Protein AF-Q10ZA0-F1 (afdb_monomer)

Radius of gyration: 29.87 Å; Cα contacts (8 Å, |Δi|>4): 639; chains: 1; bounding box: 91×77×83 Å

Mean predicted aligned error: 17.6 Å

Sequence (405 aa):
MKLKFWVPICLLATILVSIRFPLLQYFFKDEKDDKSRYCKYSYQSAYNNIDQFKEVLLSEAKKDIAKKLFKNQFIDSMGRSNYSLKQEDMMLNVLKEYIVLEKKEYENNSNFGESCISFKVSQKPEDKMFKPIEFQKQYCASDMNASLEKIQQEKENIIIARLQEHEPKLRQRGRKEILSLVSKKLFFEEDLKDKKHCGVIKFSILPIELQIIVREDFNIGEFQIIRRVTGVDTKQKQAKFQVAILSDKYNWKYESDDQIELKGEVADISPLLSSEEMISNFRETSEVISVGTASCEGEEITENERAYSRAVNLDKWLKQILQEHDALKVKKRYTLTLGKYREECSLTTEQQTAIQRRIIIISTIYRDKDVNLSEALYNAMKNWANFSFDVEKYGEFRLEKSSNA

Organism: Trichodesmium erythraeum (strain IMS101) (NCBI:txid203124)

Structure (mmCIF, N/CA/C/O backbone):
data_AF-Q10ZA0-F1
#
_entry.id   AF-Q10ZA0-F1
#
loop_
_atom_site.group_PDB
_atom_site.id
_atom_site.type_symbol
_atom_site.label_atom_id
_atom_site.label_alt_id
_atom_site.label_comp_id
_atom_site.label_asym_id
_atom_site.label_entity_id
_atom_site.label_seq_id
_atom_site.pdbx_PDB_ins_code
_atom_site.Cartn_x
_atom_site.Cartn_y
_atom_site.Cartn_z
_atom_site.occupancy
_atom_site.B_iso_or_equiv
_atom_site.auth_seq_id
_atom_site.auth_comp_id
_atom_site.auth_asym_id
_atom_site.auth_atom_id
_atom_site.pdbx_PDB_model_num
ATOM 1 N N . MET A 1 1 ? -38.517 48.178 -55.872 1.00 31.38 1 MET A N 1
ATOM 2 C CA . MET A 1 1 ? -39.326 49.317 -55.386 1.00 31.38 1 MET A CA 1
ATOM 3 C C . MET A 1 1 ? -40.798 48.925 -55.458 1.00 31.38 1 MET A C 1
ATOM 5 O O . MET A 1 1 ? -41.227 48.547 -56.535 1.00 31.38 1 MET A O 1
ATOM 9 N N . LYS A 1 2 ? -41.515 49.050 -54.328 1.00 28.20 2 LYS A N 1
ATOM 10 C CA . LYS A 1 2 ? -42.983 48.961 -54.115 1.00 28.20 2 LYS A CA 1
ATOM 11 C C . LYS A 1 2 ? -43.611 47.554 -54.186 1.00 28.20 2 LYS A C 1
ATOM 13 O O . LYS A 1 2 ? -43.632 46.934 -55.234 1.00 28.20 2 LYS A O 1
ATOM 18 N N . LEU A 1 3 ? -43.942 46.954 -53.036 1.00 29.81 3 LEU A N 1
ATOM 19 C CA . LEU A 1 3 ? -45.170 47.132 -52.222 1.00 29.81 3 LEU A CA 1
ATOM 20 C C . LEU A 1 3 ? -46.454 46.697 -52.938 1.00 29.81 3 LEU A C 1
ATOM 22 O O . LEU A 1 3 ? -46.824 47.338 -53.918 1.00 29.81 3 LEU A O 1
ATOM 26 N N . LYS A 1 4 ? -47.169 45.734 -52.331 1.00 30.12 4 LYS A N 1
ATOM 27 C CA . LYS A 1 4 ? -48.624 45.715 -52.033 1.00 30.12 4 LYS A CA 1
ATOM 28 C C . LYS A 1 4 ? -49.077 44.284 -51.710 1.00 30.12 4 LYS A C 1
ATOM 30 O O . LYS A 1 4 ? -48.584 43.368 -52.343 1.00 30.12 4 LYS A O 1
ATOM 35 N N . PHE A 1 5 ? -50.028 43.979 -50.833 1.00 28.72 5 PHE A N 1
ATOM 36 C CA . PHE A 1 5 ? -50.762 44.619 -49.728 1.00 28.72 5 PHE A CA 1
ATOM 37 C C . PHE A 1 5 ? -51.753 43.507 -49.266 1.00 28.72 5 PHE A C 1
ATOM 39 O O . PHE A 1 5 ? -52.206 42.746 -50.112 1.00 28.72 5 PHE A O 1
ATOM 46 N N . TRP A 1 6 ? -52.117 43.473 -47.977 1.00 24.31 6 TRP A N 1
ATOM 47 C CA . TRP A 1 6 ? -53.417 43.001 -47.431 1.00 24.31 6 TRP A CA 1
ATOM 48 C C . TRP A 1 6 ? -53.884 41.516 -47.518 1.00 24.31 6 TRP A C 1
ATOM 50 O O . TRP A 1 6 ? -54.259 41.032 -48.576 1.00 24.31 6 TRP A O 1
ATOM 60 N N . VAL A 1 7 ? -53.900 40.810 -46.362 1.00 27.36 7 VAL A N 1
ATOM 61 C CA . VAL A 1 7 ? -55.040 40.574 -45.401 1.00 27.36 7 VAL A CA 1
ATOM 62 C C . VAL A 1 7 ? -56.466 40.465 -46.022 1.00 27.36 7 VAL A C 1
ATOM 64 O O . VAL A 1 7 ? -56.692 41.242 -46.944 1.00 27.36 7 VAL A O 1
ATOM 67 N N . PRO A 1 8 ? -57.488 39.691 -45.527 1.00 43.41 8 PRO A N 1
ATOM 68 C CA . PRO A 1 8 ? -57.646 38.843 -44.313 1.00 43.41 8 PRO A CA 1
ATOM 69 C C . PRO A 1 8 ? -58.371 37.461 -44.472 1.00 43.41 8 PRO A C 1
ATOM 71 O O . PRO A 1 8 ? -59.104 37.206 -45.417 1.00 43.41 8 PRO A O 1
ATOM 74 N N . ILE A 1 9 ? -58.205 36.609 -43.446 1.00 33.66 9 ILE A N 1
ATOM 75 C CA . ILE A 1 9 ? -59.231 35.950 -42.588 1.00 33.66 9 ILE A CA 1
ATOM 76 C C . ILE A 1 9 ? -60.575 35.521 -43.228 1.00 33.66 9 ILE A C 1
ATOM 78 O O . ILE A 1 9 ? -61.394 36.371 -43.556 1.00 33.66 9 ILE A O 1
ATOM 82 N N . CYS A 1 10 ? -60.854 34.207 -43.227 1.00 26.58 10 CYS A N 1
ATOM 83 C CA . CYS A 1 10 ? -62.006 33.546 -42.564 1.00 26.58 10 CYS A CA 1
ATOM 84 C C . CYS A 1 10 ? -62.340 32.212 -43.247 1.00 26.58 10 CYS A C 1
ATOM 86 O O . CYS A 1 10 ? -62.773 32.213 -44.391 1.00 26.58 10 CYS A O 1
ATOM 88 N N . LEU A 1 11 ? -62.213 31.094 -42.525 1.00 29.02 11 LEU A N 1
ATOM 89 C CA . LEU A 1 11 ? -63.345 30.236 -42.130 1.00 29.02 11 LEU A CA 1
ATOM 90 C C . LEU A 1 11 ? -62.833 28.910 -41.553 1.00 29.02 11 LEU A C 1
ATOM 92 O O . LEU A 1 11 ? -62.290 28.053 -42.244 1.00 29.02 11 LEU A O 1
ATOM 96 N N . LEU A 1 12 ? -63.045 28.771 -40.246 1.00 33.97 12 LEU A N 1
ATOM 97 C CA . LEU A 1 12 ? -63.119 27.505 -39.532 1.00 33.97 12 LEU A CA 1
ATOM 98 C C . LEU A 1 12 ? -64.274 26.668 -40.090 1.00 33.97 12 LEU A C 1
ATOM 100 O O . LEU A 1 12 ? -65.410 27.133 -40.048 1.00 33.97 12 LEU A O 1
ATOM 104 N N 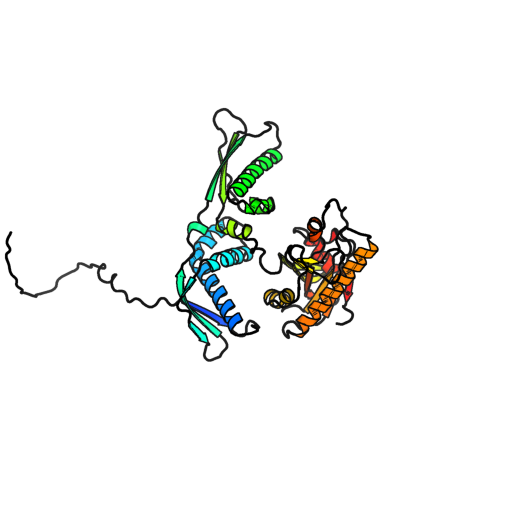. ALA A 1 13 ? -64.006 25.420 -40.479 1.00 30.45 13 ALA A N 1
ATOM 105 C CA . ALA A 1 13 ? -64.913 24.304 -40.220 1.00 30.45 13 ALA A CA 1
ATOM 106 C C . ALA A 1 13 ? -64.230 22.943 -40.452 1.00 30.45 13 ALA A C 1
ATOM 108 O O . ALA A 1 13 ? -63.713 22.653 -41.526 1.00 30.45 13 ALA A O 1
ATOM 109 N N . THR A 1 14 ? -64.338 22.105 -39.418 1.00 31.80 14 THR A N 1
ATOM 110 C CA . THR A 1 14 ? -64.514 20.642 -39.466 1.00 31.80 14 THR A CA 1
ATOM 111 C C . THR A 1 14 ? -63.357 19.749 -39.934 1.00 31.80 14 THR A C 1
ATOM 113 O O . THR A 1 14 ? -63.234 19.381 -41.093 1.00 31.80 14 THR A O 1
ATOM 116 N N . ILE A 1 15 ? -62.561 19.341 -38.938 1.00 35.56 15 ILE A N 1
ATOM 117 C CA . ILE A 1 15 ? -62.187 17.956 -38.585 1.00 35.56 15 ILE A CA 1
ATOM 118 C C . ILE A 1 15 ? -62.413 16.904 -39.686 1.00 35.56 15 ILE A C 1
ATOM 120 O O . ILE A 1 15 ? -63.551 16.517 -39.926 1.00 35.56 15 ILE A O 1
ATOM 124 N N . LEU A 1 16 ? -61.316 16.334 -40.198 1.00 26.22 16 LEU A N 1
ATOM 125 C CA . LEU A 1 16 ? -61.102 14.886 -40.329 1.00 26.22 16 LEU A CA 1
ATOM 126 C C . LEU A 1 16 ? -59.604 14.608 -40.586 1.00 26.22 16 LEU A C 1
ATOM 128 O O . LEU A 1 16 ? -59.039 14.997 -41.599 1.00 26.22 16 LEU A O 1
ATOM 132 N N . VAL A 1 17 ? -59.015 13.864 -39.646 1.00 28.23 17 VAL A N 1
ATOM 133 C CA . VAL A 1 17 ? -58.072 12.762 -39.906 1.00 28.23 17 VAL A CA 1
ATOM 134 C C . VAL A 1 17 ? -56.612 13.125 -40.233 1.00 28.23 17 VAL A C 1
ATOM 136 O O . VAL A 1 17 ? -56.197 13.386 -41.353 1.00 28.23 17 VAL A O 1
ATOM 139 N N . SER A 1 18 ? -55.821 12.996 -39.162 1.00 35.81 18 SER A N 1
ATOM 140 C CA . SER A 1 18 ? -54.485 12.391 -39.126 1.00 35.81 18 SER A CA 1
ATOM 141 C C . SER A 1 18 ? -53.395 12.972 -40.022 1.00 35.81 18 SER A C 1
ATOM 143 O O . SER A 1 18 ? -53.031 12.379 -41.031 1.00 35.81 18 SER A O 1
ATOM 145 N N . ILE A 1 19 ? -52.696 13.985 -39.513 1.00 32.94 19 ILE A N 1
ATOM 146 C CA . ILE A 1 19 ? -51.235 13.997 -39.630 1.00 32.94 19 ILE A CA 1
ATOM 147 C C . ILE A 1 19 ? -50.664 14.318 -38.248 1.00 32.94 19 ILE A C 1
ATOM 149 O O . ILE A 1 19 ? -50.640 15.461 -37.798 1.00 32.94 19 ILE A O 1
ATOM 153 N N . ARG A 1 20 ? -50.241 13.260 -37.545 1.00 36.09 20 ARG A N 1
ATOM 154 C CA . ARG A 1 20 ? -49.348 13.349 -36.387 1.00 36.09 20 ARG A CA 1
ATOM 155 C C . ARG A 1 20 ? -48.060 14.028 -36.855 1.00 36.09 20 ARG A C 1
ATOM 157 O O . ARG A 1 20 ? -47.239 13.381 -37.494 1.00 36.09 20 ARG A O 1
ATOM 164 N N . PHE A 1 21 ? -47.862 15.292 -36.500 1.00 33.62 21 PHE A N 1
ATOM 165 C CA . PHE A 1 21 ? -46.526 15.879 -36.436 1.00 33.62 21 PHE A CA 1
ATOM 166 C C . PHE A 1 21 ? -46.069 15.864 -34.970 1.00 33.62 21 PHE A C 1
ATOM 168 O O . PHE A 1 21 ? -46.461 16.740 -34.202 1.00 33.62 21 PHE A O 1
ATOM 175 N N . PRO A 1 22 ? -45.240 14.892 -34.547 1.00 33.66 22 PRO A N 1
ATOM 176 C CA . PRO A 1 22 ? -44.696 14.835 -33.189 1.00 33.66 22 PRO A CA 1
ATOM 177 C C . PRO A 1 22 ? -43.518 15.808 -32.977 1.00 33.66 22 PRO A C 1
ATOM 179 O O . PRO A 1 22 ? -42.769 15.675 -32.016 1.00 33.66 22 PRO A O 1
ATOM 182 N N . LEU A 1 23 ? -43.326 16.789 -33.865 1.00 34.59 23 LEU A N 1
ATOM 183 C CA . LEU A 1 23 ? -42.118 17.623 -33.908 1.00 34.59 23 LEU A CA 1
ATOM 184 C C . LEU A 1 23 ? -42.250 18.993 -33.229 1.00 34.59 23 LEU A C 1
ATOM 186 O O . LEU A 1 23 ? -41.245 19.674 -33.065 1.00 34.59 23 LEU A O 1
ATOM 190 N N . LEU A 1 24 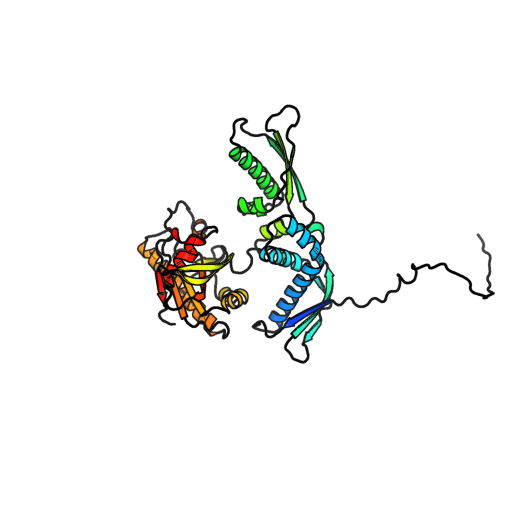? -43.443 19.386 -32.773 1.00 31.56 24 LEU A N 1
ATOM 191 C CA . LEU A 1 24 ? -43.652 20.673 -32.085 1.00 31.56 24 LEU A CA 1
ATOM 192 C C . LEU A 1 24 ? -43.933 20.557 -30.578 1.00 31.56 24 LEU A C 1
ATOM 194 O O . LEU A 1 24 ? -43.890 21.563 -29.881 1.00 31.56 24 LEU A O 1
ATOM 198 N N . GLN A 1 25 ? -44.104 19.343 -30.042 1.00 30.31 25 GLN A N 1
ATOM 199 C CA . GLN A 1 25 ? -44.080 19.091 -28.588 1.00 30.31 25 GLN A CA 1
ATOM 200 C C . GLN A 1 25 ? -42.673 18.773 -28.049 1.00 30.31 25 GLN A C 1
ATOM 202 O O . GLN A 1 25 ? -42.500 18.597 -26.847 1.00 30.31 25 GLN A O 1
ATOM 207 N N . TYR A 1 26 ? -41.657 18.730 -28.917 1.00 34.66 26 TYR A N 1
ATOM 208 C CA . TYR A 1 26 ? -40.267 18.493 -28.514 1.00 34.66 26 TYR A CA 1
ATOM 209 C C . TYR A 1 26 ? -39.489 19.768 -28.155 1.00 34.66 26 TYR A C 1
ATOM 211 O O . TYR A 1 26 ? -38.402 19.661 -27.599 1.00 34.66 26 TYR A O 1
ATOM 219 N N . PHE A 1 27 ? -40.032 20.959 -28.434 1.00 34.44 27 PHE A N 1
ATOM 220 C CA . PHE A 1 27 ? -39.334 22.231 -28.192 1.00 34.44 27 PHE A CA 1
ATOM 221 C C . PHE A 1 27 ? -39.707 22.940 -26.885 1.00 34.44 27 PHE A C 1
ATOM 223 O O . PHE A 1 27 ? -39.024 23.880 -26.500 1.00 34.44 27 PHE A O 1
ATOM 230 N N . PHE A 1 28 ? -40.726 22.463 -26.168 1.00 36.78 28 PHE A N 1
ATOM 231 C CA . PHE A 1 28 ? -41.100 22.981 -24.848 1.00 36.78 28 PHE A CA 1
ATOM 232 C C . PHE A 1 28 ? -41.431 21.829 -23.901 1.00 36.78 28 PHE A C 1
ATOM 234 O O . PHE A 1 28 ? -42.523 21.740 -23.345 1.00 36.78 28 PHE A O 1
ATOM 241 N N . LYS A 1 29 ? -40.484 20.900 -23.745 1.00 32.94 29 LYS A N 1
ATOM 242 C CA . LYS A 1 29 ? -40.468 20.059 -22.552 1.00 32.94 29 LYS A CA 1
ATOM 243 C C . LYS A 1 29 ? -39.817 20.908 -21.472 1.00 32.94 29 LYS A C 1
ATOM 245 O O . LYS A 1 29 ? -38.632 21.209 -21.593 1.00 32.94 29 LYS A O 1
ATOM 250 N N . ASP A 1 30 ? -40.630 21.340 -20.511 1.00 32.62 30 ASP A N 1
ATOM 251 C CA . ASP A 1 30 ? -40.221 22.115 -19.344 1.00 32.62 30 ASP A CA 1
ATOM 252 C C . ASP A 1 30 ? -38.832 21.696 -18.869 1.00 32.62 30 ASP A C 1
ATOM 254 O O . ASP A 1 30 ? -38.563 20.509 -18.652 1.00 32.62 30 ASP A O 1
ATOM 258 N N . GLU A 1 31 ? -37.966 22.694 -18.725 1.00 38.97 31 GLU A N 1
ATOM 259 C CA . GLU A 1 31 ? -36.647 22.626 -18.113 1.00 38.97 31 GLU A CA 1
ATOM 260 C C . GLU A 1 31 ? -36.825 22.240 -16.632 1.00 38.97 31 GLU A C 1
ATOM 262 O O . GLU A 1 31 ? -36.707 23.054 -15.721 1.00 38.97 31 GLU A O 1
ATOM 267 N N . LYS A 1 32 ? -37.202 20.981 -16.375 1.00 41.78 32 LYS A N 1
ATOM 268 C CA . LYS A 1 32 ? -37.139 20.385 -15.045 1.00 41.78 32 LYS A CA 1
ATOM 269 C C . LYS A 1 32 ? -35.670 20.390 -14.665 1.00 41.78 32 LYS A C 1
ATOM 271 O O . LYS A 1 32 ? -34.884 19.630 -15.220 1.00 41.78 32 LYS A O 1
ATOM 276 N N . ASP A 1 33 ? -35.342 21.305 -13.765 1.00 48.62 33 ASP A N 1
ATOM 277 C CA . ASP A 1 33 ? -34.063 21.467 -13.089 1.00 48.62 33 ASP A CA 1
ATOM 278 C C . ASP A 1 33 ? -33.517 20.075 -12.725 1.00 48.62 33 ASP A C 1
ATOM 280 O O . ASP A 1 33 ? -34.015 19.423 -11.806 1.00 48.62 33 ASP A O 1
ATOM 284 N N . ASP A 1 34 ? -32.569 19.572 -13.524 1.00 60.81 34 ASP A N 1
ATOM 285 C CA . ASP A 1 34 ? -32.037 18.203 -13.460 1.00 60.81 34 ASP A CA 1
ATOM 286 C C . ASP A 1 34 ? -31.057 18.100 -12.273 1.00 60.81 34 ASP A C 1
ATOM 288 O O . ASP A 1 34 ? -29.852 17.865 -12.412 1.00 60.81 34 ASP A O 1
ATOM 292 N N . LYS A 1 35 ? -31.570 18.417 -11.078 1.00 72.81 35 LYS A N 1
ATOM 293 C CA . LYS A 1 35 ? -30.858 18.355 -9.807 1.00 72.81 35 LYS A CA 1
ATOM 294 C C . LYS A 1 35 ? -30.646 16.885 -9.466 1.00 72.81 35 LYS A C 1
ATOM 296 O O . LYS A 1 35 ? -31.572 16.157 -9.119 1.00 72.81 35 LYS A O 1
ATOM 301 N N . SER A 1 36 ? -29.397 16.453 -9.574 1.00 85.44 36 SER A N 1
ATOM 302 C CA . SER A 1 36 ? -28.946 15.155 -9.090 1.00 85.44 36 SER A CA 1
ATOM 303 C C . SER A 1 36 ? -28.768 15.212 -7.577 1.00 85.44 36 SER A C 1
ATOM 305 O O . SER A 1 36 ? -28.378 16.244 -7.036 1.00 85.44 36 SER A O 1
ATOM 307 N N . ARG A 1 37 ? -29.048 14.100 -6.898 1.00 88.50 37 ARG A N 1
ATOM 308 C CA . ARG A 1 37 ? -28.950 13.983 -5.442 1.00 88.50 37 ARG A CA 1
ATOM 309 C C . ARG A 1 37 ? -28.074 12.792 -5.079 1.00 88.50 37 ARG A C 1
ATOM 311 O O . ARG A 1 37 ? -28.257 11.707 -5.628 1.00 88.50 37 ARG A O 1
ATOM 318 N N . TYR A 1 38 ? -27.157 12.997 -4.142 1.00 88.19 38 TYR A N 1
ATOM 319 C CA . TYR A 1 38 ? -26.366 11.940 -3.517 1.00 88.19 38 TYR A CA 1
ATOM 320 C C . TYR A 1 38 ? -26.525 12.026 -2.005 1.00 88.19 38 TYR A C 1
ATOM 322 O O . TYR A 1 38 ? -26.442 13.120 -1.452 1.00 88.19 38 TYR A O 1
ATOM 330 N N . CYS A 1 39 ? -26.754 10.896 -1.345 1.00 86.75 39 CYS A N 1
ATOM 331 C CA . CYS A 1 39 ? -26.974 10.840 0.093 1.00 86.75 39 CYS A CA 1
ATOM 332 C C . CYS A 1 39 ? -26.032 9.834 0.748 1.00 86.75 39 CYS A C 1
ATOM 334 O O . CYS A 1 39 ? -25.714 8.795 0.167 1.00 86.75 39 CYS A O 1
ATOM 336 N N . LYS A 1 40 ? -25.589 10.152 1.963 1.00 78.75 40 LYS A N 1
ATOM 337 C CA . LYS A 1 40 ? -24.775 9.273 2.799 1.00 78.75 40 LYS A CA 1
ATOM 338 C C . LYS A 1 40 ? -25.228 9.383 4.245 1.00 78.75 40 LYS A C 1
ATOM 340 O O . LYS A 1 40 ? -25.542 10.469 4.734 1.00 78.75 40 LYS A O 1
ATOM 345 N N . TYR A 1 41 ? -25.230 8.251 4.937 1.00 74.06 41 TYR A N 1
ATOM 346 C CA . TYR A 1 41 ? -25.519 8.230 6.359 1.00 74.06 41 TYR A CA 1
ATOM 347 C C . TYR A 1 41 ? -24.411 8.942 7.146 1.00 74.06 41 TYR A C 1
ATOM 349 O O . TYR A 1 41 ? -23.239 8.580 7.047 1.00 74.06 41 TYR A O 1
ATOM 357 N N . SER A 1 42 ? -24.789 9.946 7.934 1.00 62.66 42 SER A N 1
ATOM 358 C CA . SER A 1 42 ? -23.884 10.758 8.760 1.00 62.66 42 SER A CA 1
ATOM 359 C C . SER A 1 42 ? -23.265 9.951 9.908 1.00 62.66 42 SER A C 1
ATOM 361 O O . SER A 1 42 ? -22.168 10.260 10.358 1.00 62.66 42 SER A O 1
ATOM 363 N N . TYR A 1 43 ? -23.929 8.875 10.349 1.00 57.47 43 TYR A N 1
ATOM 364 C CA . TYR A 1 43 ? -23.469 8.010 11.441 1.00 57.47 43 TYR A CA 1
ATOM 365 C C . TYR A 1 43 ? -22.414 6.972 11.023 1.00 57.47 43 TYR A C 1
ATOM 367 O O . TYR A 1 43 ? -21.875 6.269 11.878 1.00 57.47 43 TYR A O 1
ATOM 375 N N . GLN A 1 44 ? -22.125 6.824 9.723 1.00 46.84 44 GLN A N 1
ATOM 376 C CA . GLN A 1 44 ? -21.196 5.793 9.241 1.00 46.84 44 GLN A CA 1
ATOM 377 C C . GLN A 1 44 ? -19.717 6.209 9.284 1.00 46.84 44 GLN A C 1
ATOM 379 O O . GLN A 1 44 ? -18.856 5.358 9.052 1.00 46.84 44 GLN A O 1
ATOM 384 N N . SER A 1 45 ? -19.394 7.445 9.671 1.00 43.81 45 SER A N 1
ATOM 385 C CA . SER A 1 45 ? -18.023 7.960 9.587 1.00 43.81 45 SER A CA 1
ATOM 386 C C . SER A 1 45 ? -17.781 9.094 10.587 1.00 43.81 45 SER A C 1
ATOM 388 O O . SER A 1 45 ? -18.581 10.016 10.723 1.00 43.81 45 SER A O 1
ATOM 390 N N . ALA A 1 46 ? -16.687 8.976 11.338 1.00 48.66 46 ALA A N 1
ATOM 391 C CA . ALA A 1 46 ? -16.271 9.913 12.373 1.00 48.66 46 ALA A CA 1
ATOM 392 C C . ALA A 1 46 ? -15.581 11.126 11.732 1.00 48.66 46 ALA A C 1
ATOM 394 O O . ALA A 1 46 ? -14.360 11.210 11.716 1.00 48.66 46 ALA A O 1
ATOM 395 N N . TYR A 1 47 ? -16.367 12.040 11.167 1.00 57.81 47 TYR A N 1
ATOM 396 C CA . TYR A 1 47 ? -15.849 13.300 10.637 1.00 57.81 47 TYR A CA 1
ATOM 397 C C . TYR A 1 47 ? -15.559 14.262 11.789 1.00 57.81 47 TYR A C 1
ATOM 399 O O . TYR A 1 47 ? -16.437 14.506 12.619 1.00 57.81 47 TYR A O 1
ATOM 407 N N . ASN A 1 48 ? -14.362 14.855 11.827 1.00 50.50 48 ASN A N 1
ATOM 408 C CA . ASN A 1 48 ? -13.984 15.768 12.915 1.00 50.50 48 ASN A CA 1
ATOM 409 C C . ASN A 1 48 ? -14.791 17.074 12.874 1.00 50.50 48 ASN A C 1
ATOM 411 O O . ASN A 1 48 ? -14.886 17.783 13.875 1.00 50.50 48 ASN A O 1
ATOM 415 N N . ASN A 1 49 ? -15.370 17.411 11.716 1.00 62.69 49 ASN A N 1
ATOM 416 C CA . ASN A 1 49 ? -16.285 18.534 11.551 1.00 62.69 49 ASN A CA 1
ATOM 417 C C . ASN A 1 49 ? -17.178 18.383 10.305 1.00 62.69 49 ASN A C 1
ATOM 419 O O . ASN A 1 49 ? -16.984 17.517 9.449 1.00 62.69 49 ASN A O 1
ATOM 423 N N . ILE A 1 50 ? -18.166 19.273 10.202 1.00 69.56 50 ILE A N 1
ATOM 424 C CA . ILE A 1 50 ? -19.147 19.289 9.114 1.00 69.56 50 ILE A CA 1
ATOM 425 C C . ILE A 1 50 ? -18.531 19.580 7.738 1.00 69.56 50 ILE A C 1
ATOM 427 O O . ILE A 1 50 ? -19.064 19.122 6.729 1.00 69.56 50 ILE A O 1
ATOM 431 N N . ASP A 1 51 ? -17.421 20.313 7.674 1.00 68.25 51 ASP A N 1
ATOM 432 C CA . ASP A 1 51 ? -16.792 20.676 6.404 1.00 68.25 51 ASP A CA 1
ATOM 433 C C . ASP A 1 51 ? -16.036 19.487 5.803 1.00 68.25 51 ASP A C 1
ATOM 435 O O . ASP A 1 51 ? -16.176 19.217 4.611 1.00 68.25 51 ASP A O 1
ATOM 439 N N . GLN A 1 52 ? -15.367 18.682 6.633 1.00 62.7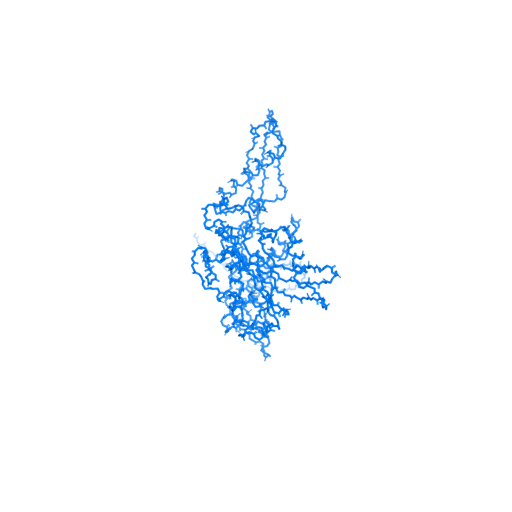8 52 GLN A N 1
ATOM 440 C CA . GLN A 1 52 ? -14.803 17.395 6.214 1.00 62.78 52 GLN A CA 1
ATOM 441 C C . GLN A 1 52 ? -15.880 16.451 5.674 1.00 62.78 52 GLN A C 1
ATOM 443 O O . GLN A 1 52 ? -15.705 15.833 4.623 1.00 62.78 52 GLN A O 1
ATOM 448 N N . PHE A 1 53 ? -17.034 16.379 6.340 1.00 71.75 53 PHE A N 1
ATOM 449 C CA . PHE A 1 53 ? -18.132 15.552 5.851 1.00 71.75 53 PHE A CA 1
ATOM 450 C C . PHE A 1 53 ? -18.682 16.036 4.504 1.00 71.75 53 PHE A C 1
ATOM 452 O O . PHE A 1 53 ? -18.971 15.220 3.626 1.00 71.75 53 PHE A O 1
ATOM 459 N N . LYS A 1 54 ? -18.799 17.356 4.306 1.00 76.31 54 LYS A N 1
ATOM 460 C CA . LYS A 1 54 ? -19.204 17.939 3.018 1.00 76.31 54 LYS A CA 1
ATOM 461 C C . LYS A 1 54 ? -18.214 17.599 1.906 1.00 76.31 54 LYS A C 1
ATOM 463 O O . LYS A 1 54 ? -18.659 17.254 0.815 1.00 76.31 54 LYS A O 1
ATOM 468 N N . GLU A 1 55 ? -16.909 17.642 2.172 1.00 73.06 55 GLU A N 1
ATOM 469 C CA . GLU A 1 55 ? -15.878 17.231 1.206 1.00 73.06 55 GLU A CA 1
ATOM 470 C C . GLU A 1 55 ? -16.008 15.751 0.823 1.00 73.06 55 GLU A C 1
ATOM 472 O O . GLU A 1 55 ? -15.950 15.397 -0.357 1.00 73.06 55 GLU A O 1
ATOM 477 N N . VAL A 1 56 ? -16.287 14.877 1.793 1.00 74.44 56 VAL A N 1
ATOM 478 C CA . VAL A 1 56 ? -16.527 13.456 1.509 1.00 74.44 56 VAL A CA 1
ATOM 479 C C . VAL A 1 56 ? -17.816 13.251 0.717 1.00 74.44 56 VAL A C 1
ATOM 481 O O . VAL A 1 56 ? -17.802 12.531 -0.281 1.00 74.44 56 VAL A O 1
ATOM 484 N N . LEU A 1 57 ? -18.914 13.914 1.092 1.00 80.25 57 LEU A N 1
ATOM 485 C CA . LEU A 1 57 ? -20.164 13.900 0.325 1.00 80.25 57 LEU A CA 1
ATOM 486 C C . LEU A 1 57 ? -19.948 14.369 -1.118 1.00 80.25 57 LEU A C 1
ATOM 488 O O . LEU A 1 57 ? -20.466 13.748 -2.042 1.00 80.25 57 LEU A O 1
ATOM 492 N N . LEU A 1 58 ? -19.159 15.426 -1.323 1.00 80.75 58 LEU A N 1
ATOM 493 C CA . LEU A 1 58 ? -18.802 15.939 -2.644 1.00 80.75 58 LEU A CA 1
ATOM 494 C C . LEU A 1 58 ? -17.977 14.937 -3.453 1.00 80.75 58 LEU A C 1
ATOM 496 O O . LEU A 1 58 ? -18.299 14.673 -4.612 1.00 80.75 58 LEU A O 1
ATOM 500 N N . SER A 1 59 ? -16.912 14.391 -2.864 1.00 79.12 59 SER A N 1
ATOM 501 C CA . SER A 1 59 ? -16.030 13.422 -3.522 1.00 79.12 59 SER A CA 1
ATOM 502 C C . SER A 1 59 ? -16.801 12.166 -3.932 1.00 79.12 59 SER A C 1
ATOM 504 O O . SER A 1 59 ? -16.702 11.717 -5.075 1.00 79.12 59 SER A O 1
ATOM 506 N N . GLU A 1 60 ? -17.617 11.626 -3.029 1.00 81.50 60 GLU A N 1
ATOM 507 C CA . GLU A 1 60 ? -18.420 10.429 -3.276 1.00 81.50 60 GLU A CA 1
ATOM 508 C C . GLU A 1 60 ? -19.545 10.685 -4.287 1.00 81.50 60 GLU A C 1
ATOM 510 O O . GLU A 1 60 ? -19.752 9.870 -5.184 1.00 81.50 60 GLU A O 1
ATOM 515 N N . ALA A 1 61 ? -20.204 11.848 -4.238 1.00 87.50 61 ALA A N 1
ATOM 516 C CA . ALA A 1 61 ? -21.178 12.240 -5.255 1.00 87.50 61 ALA A CA 1
ATOM 517 C C . ALA A 1 61 ? -20.546 12.286 -6.653 1.00 87.50 61 ALA A C 1
ATOM 519 O O . ALA A 1 61 ? -21.110 11.766 -7.616 1.00 87.50 61 ALA A O 1
ATOM 520 N N . LYS A 1 62 ? -19.341 12.858 -6.777 1.00 85.00 62 LYS A N 1
ATOM 521 C CA . LYS A 1 62 ? -18.594 12.863 -8.042 1.00 85.00 62 LYS A CA 1
ATOM 522 C C . LYS A 1 62 ? -18.255 11.443 -8.508 1.00 85.00 62 LYS A C 1
ATOM 524 O O . LYS A 1 62 ? -18.435 11.146 -9.687 1.00 85.00 62 LYS A O 1
ATOM 529 N N . LYS A 1 63 ? -17.816 10.550 -7.612 1.00 84.12 63 LYS A N 1
ATOM 530 C CA . LYS A 1 63 ? -17.572 9.135 -7.951 1.00 84.12 63 LYS A CA 1
ATOM 531 C C . LYS A 1 63 ? -18.841 8.428 -8.428 1.00 84.12 63 LYS A C 1
ATOM 533 O O . LYS A 1 63 ? -18.797 7.736 -9.442 1.00 84.12 63 LYS A O 1
ATOM 538 N N . ASP A 1 64 ? -19.967 8.616 -7.745 1.00 87.88 64 ASP A N 1
ATOM 539 C CA . ASP A 1 64 ? -21.254 8.020 -8.120 1.00 87.88 64 ASP A CA 1
ATOM 540 C C . ASP A 1 64 ? -21.704 8.476 -9.519 1.00 87.88 64 ASP A C 1
ATOM 542 O O . ASP A 1 64 ? -22.097 7.660 -10.357 1.00 87.88 64 ASP A O 1
ATOM 546 N N . ILE A 1 65 ? -21.550 9.765 -9.830 1.00 88.44 65 ILE A N 1
ATOM 547 C CA . ILE A 1 65 ? -21.817 10.298 -11.172 1.00 88.44 65 ILE A CA 1
ATOM 548 C C . ILE A 1 65 ? -20.867 9.685 -12.202 1.00 88.44 65 ILE A C 1
ATOM 550 O O . ILE A 1 65 ? -21.333 9.246 -13.251 1.00 88.44 65 ILE A O 1
ATOM 554 N N . ALA A 1 66 ? -19.559 9.620 -11.923 1.00 86.62 66 ALA A N 1
ATOM 555 C CA . ALA A 1 66 ? -18.592 8.986 -12.822 1.00 86.62 66 ALA A CA 1
ATOM 556 C C . ALA A 1 66 ? -18.992 7.534 -13.114 1.00 86.62 66 ALA A C 1
ATOM 558 O O . ALA A 1 66 ? -19.046 7.118 -14.270 1.00 86.62 66 ALA A O 1
ATOM 559 N N . LYS A 1 67 ? -19.357 6.784 -12.073 1.00 86.06 67 LYS A N 1
ATOM 560 C CA . LYS A 1 67 ? -19.804 5.396 -12.183 1.00 86.06 67 LYS A CA 1
ATOM 561 C C . LYS A 1 67 ? -21.048 5.259 -13.057 1.00 86.06 67 LYS A C 1
ATOM 563 O O . LYS A 1 67 ? -21.116 4.357 -13.887 1.00 86.06 67 LYS A O 1
ATOM 568 N N . LYS A 1 68 ? -22.018 6.164 -12.906 1.00 86.38 68 LYS A N 1
ATOM 569 C CA . LYS A 1 68 ? -23.241 6.189 -13.722 1.00 86.38 68 LYS A CA 1
ATOM 570 C C . LYS A 1 68 ? -22.961 6.560 -15.178 1.00 86.38 68 LYS A C 1
ATOM 572 O O . LYS A 1 68 ? -23.490 5.905 -16.070 1.00 86.38 68 LYS A O 1
ATOM 577 N N . LEU A 1 69 ? -22.130 7.575 -15.418 1.00 83.00 69 LEU A N 1
ATOM 578 C CA . LEU A 1 69 ? -21.799 8.057 -16.763 1.00 83.00 69 LEU A CA 1
ATOM 579 C C . LEU A 1 69 ? -21.008 7.027 -17.573 1.00 83.00 69 LEU A C 1
ATOM 581 O O . LEU A 1 69 ? -21.296 6.837 -18.750 1.00 83.00 69 LEU A O 1
ATOM 585 N N . PHE A 1 70 ? -20.049 6.349 -16.939 1.00 80.94 70 PHE A N 1
ATOM 586 C CA . PHE A 1 70 ? -19.123 5.440 -17.619 1.00 80.94 70 PHE A CA 1
ATOM 587 C C . PHE A 1 70 ? -19.439 3.962 -17.398 1.00 80.94 70 PHE A C 1
ATOM 589 O O . PHE A 1 70 ? -18.592 3.108 -17.646 1.00 80.94 70 PHE A O 1
ATOM 596 N N . LYS A 1 71 ? -20.652 3.631 -16.934 1.00 81.06 71 LYS A N 1
ATOM 597 C CA . LYS A 1 71 ? -21.053 2.254 -16.605 1.00 81.06 71 LYS A CA 1
ATOM 598 C C . LYS A 1 71 ? -20.733 1.265 -17.730 1.00 81.06 71 LYS A C 1
ATOM 600 O O . LYS A 1 71 ? -20.201 0.192 -17.464 1.00 81.06 71 LYS A O 1
ATOM 605 N N . ASN A 1 72 ? -21.035 1.627 -18.975 1.00 77.94 72 ASN A N 1
ATOM 606 C CA . ASN A 1 72 ? -20.812 0.753 -20.127 1.00 77.94 72 ASN A CA 1
ATOM 607 C C . ASN A 1 72 ? -19.325 0.648 -20.475 1.00 77.94 72 ASN A C 1
ATOM 609 O O . ASN A 1 72 ? -18.836 -0.439 -20.734 1.00 77.94 72 ASN A O 1
ATOM 613 N N . GLN A 1 73 ? -18.584 1.749 -20.392 1.00 78.44 73 GLN A N 1
ATOM 614 C CA . GLN A 1 73 ? -17.150 1.795 -20.656 1.00 78.44 73 GLN A CA 1
ATOM 615 C C . GLN A 1 73 ? -16.359 1.010 -19.600 1.00 78.44 73 GLN A C 1
ATOM 617 O O . GLN A 1 73 ? -15.372 0.354 -19.930 1.00 78.44 73 GLN A O 1
ATOM 622 N N . PHE A 1 74 ? -16.817 1.015 -18.344 1.00 73.00 74 PHE A N 1
ATOM 623 C CA . PHE A 1 74 ? -16.325 0.101 -17.319 1.00 73.00 74 PHE A CA 1
ATOM 624 C C . PHE A 1 74 ? -16.585 -1.348 -17.720 1.00 73.00 74 PHE A C 1
ATOM 626 O O . PHE A 1 74 ? -15.651 -2.135 -17.696 1.00 73.00 74 PHE A O 1
ATOM 633 N N . ILE A 1 75 ? -17.803 -1.700 -18.147 1.00 69.19 75 ILE A N 1
ATOM 634 C CA . ILE A 1 75 ? -18.143 -3.063 -18.600 1.00 69.19 75 ILE A CA 1
ATOM 635 C C . ILE A 1 75 ? -17.294 -3.499 -19.806 1.00 69.19 75 ILE A C 1
ATOM 637 O O . ILE A 1 75 ? -16.758 -4.608 -19.816 1.00 69.19 75 ILE A O 1
ATOM 641 N N . ASP A 1 76 ? -17.091 -2.618 -20.779 1.00 68.81 76 ASP A N 1
ATOM 642 C CA . ASP A 1 76 ? -16.295 -2.896 -21.975 1.00 68.81 76 ASP A CA 1
ATOM 643 C C . ASP A 1 76 ? -14.797 -3.036 -21.656 1.00 68.81 76 ASP A C 1
ATOM 645 O O . ASP A 1 76 ? -14.105 -3.861 -22.260 1.00 68.81 76 ASP A O 1
ATOM 649 N N . SER A 1 77 ? -14.294 -2.269 -20.682 1.00 63.06 77 SER A N 1
ATOM 650 C CA . SER A 1 77 ? -12.937 -2.423 -20.145 1.00 63.06 77 SER A CA 1
ATOM 651 C C . SER A 1 77 ? -12.798 -3.718 -19.324 1.00 63.06 77 SER A C 1
ATOM 653 O O . SER A 1 77 ? -11.836 -4.470 -19.498 1.00 63.06 77 SER A O 1
ATOM 655 N N . MET A 1 78 ? -13.818 -4.054 -18.521 1.00 57.56 78 MET A N 1
ATOM 656 C CA . MET A 1 78 ? -13.925 -5.285 -17.722 1.00 57.56 78 MET A CA 1
ATOM 657 C C . MET A 1 78 ? -13.894 -6.557 -18.577 1.00 57.56 78 MET A C 1
ATOM 659 O O . MET A 1 78 ? -13.353 -7.570 -18.147 1.00 57.56 78 MET A O 1
ATOM 663 N N . GLY A 1 79 ? -14.417 -6.517 -19.805 1.00 54.28 79 GLY A N 1
ATOM 664 C CA . GLY A 1 79 ? -14.350 -7.645 -20.740 1.00 54.28 79 GLY A CA 1
ATOM 665 C C . GLY A 1 79 ? -12.948 -7.930 -21.301 1.00 54.28 79 GLY A C 1
ATOM 666 O O . GLY A 1 79 ? -12.736 -8.976 -21.917 1.00 54.28 79 GLY A O 1
ATOM 667 N N . ARG A 1 80 ? -11.976 -7.022 -21.119 1.00 52.53 80 ARG A N 1
ATOM 668 C CA . ARG A 1 80 ? -10.629 -7.111 -21.720 1.00 52.53 80 ARG A CA 1
ATOM 669 C C . ARG A 1 80 ? -9.537 -7.548 -20.729 1.00 52.53 80 ARG A C 1
ATOM 671 O O . ARG A 1 80 ? -8.506 -8.077 -21.158 1.00 52.53 80 ARG A O 1
ATOM 678 N N . SER A 1 81 ? -9.749 -7.432 -19.418 1.00 46.47 81 SER A N 1
ATOM 679 C CA . SER A 1 81 ? -8.771 -7.765 -18.365 1.00 46.47 81 SER A CA 1
ATOM 680 C C . SER A 1 81 ? -9.437 -8.456 -17.161 1.00 46.47 81 SER A C 1
ATOM 682 O O . SER A 1 81 ? -10.649 -8.398 -17.004 1.00 46.47 81 SER A O 1
ATOM 684 N N . ASN A 1 82 ? -8.662 -9.163 -16.323 1.00 48.16 82 ASN A N 1
ATOM 685 C CA . ASN A 1 82 ? -9.138 -9.691 -15.032 1.00 48.16 82 ASN A CA 1
ATOM 686 C C . ASN A 1 82 ? -9.364 -8.509 -14.077 1.00 48.16 82 ASN A C 1
ATOM 688 O O . ASN A 1 82 ? -8.532 -8.226 -13.216 1.00 48.16 82 ASN A O 1
ATOM 692 N N . TYR A 1 83 ? -10.440 -7.770 -14.312 1.00 53.62 83 TYR A N 1
ATOM 693 C CA . TYR A 1 83 ? -10.717 -6.503 -13.664 1.00 53.62 83 TYR A CA 1
ATOM 694 C C . TYR A 1 83 ? -11.122 -6.706 -12.201 1.00 53.62 83 TYR A C 1
ATOM 696 O O . TYR A 1 83 ? -11.933 -7.577 -11.886 1.00 53.62 83 TYR A O 1
ATOM 704 N N . SER A 1 84 ? -10.553 -5.906 -11.299 1.00 61.47 84 SER A N 1
ATOM 705 C CA . SER A 1 84 ? -10.861 -5.947 -9.863 1.00 61.47 84 SER A CA 1
ATOM 706 C C . SER A 1 84 ? -11.622 -4.701 -9.414 1.00 61.47 84 SER A C 1
ATOM 708 O O . SER A 1 84 ? -11.415 -3.616 -9.953 1.00 61.47 84 SER A O 1
ATOM 710 N N . LEU A 1 85 ? -12.418 -4.822 -8.344 1.00 61.88 85 LEU A N 1
ATOM 711 C CA . LEU A 1 85 ? -13.062 -3.678 -7.674 1.00 61.88 85 LEU A CA 1
ATOM 712 C C . LEU A 1 85 ? -12.060 -2.560 -7.314 1.00 61.88 85 LEU A C 1
ATOM 714 O O . LEU A 1 85 ? -12.421 -1.388 -7.283 1.00 61.88 85 LEU A O 1
ATOM 718 N N . LYS A 1 86 ? -10.783 -2.911 -7.096 1.00 65.75 86 LYS A N 1
ATOM 719 C CA . LYS A 1 86 ? -9.700 -1.954 -6.834 1.00 65.75 86 LYS A CA 1
ATOM 720 C C . LYS A 1 86 ? -9.397 -1.076 -8.055 1.00 65.75 86 LYS A C 1
ATOM 722 O O . LYS A 1 86 ? -9.177 0.117 -7.902 1.00 65.75 86 LYS A O 1
ATOM 727 N N . GLN A 1 87 ? -9.385 -1.649 -9.259 1.00 68.50 87 GLN A N 1
ATOM 728 C CA . GLN A 1 87 ? -9.152 -0.893 -10.496 1.00 68.50 87 GLN A CA 1
ATOM 729 C C . GLN A 1 87 ? -10.336 0.019 -10.827 1.00 68.50 87 GLN A C 1
ATOM 731 O O . GLN A 1 87 ? -10.121 1.133 -11.298 1.00 68.50 87 GLN A O 1
ATOM 736 N N . GLU A 1 88 ? -11.563 -0.410 -10.516 1.00 75.69 88 GLU A N 1
ATOM 737 C CA . GLU A 1 88 ? -12.750 0.448 -10.616 1.00 75.69 88 GLU A CA 1
ATOM 738 C C . GLU A 1 88 ? -12.603 1.702 -9.765 1.00 75.69 88 GLU A C 1
ATOM 740 O O . GLU A 1 88 ? -12.722 2.811 -10.282 1.00 75.69 88 GLU A O 1
ATOM 745 N N . ASP A 1 89 ? -12.266 1.546 -8.483 1.00 75.62 89 ASP A N 1
ATOM 746 C CA . ASP A 1 89 ? -12.099 2.697 -7.598 1.00 75.62 89 ASP A CA 1
ATOM 747 C C . ASP A 1 89 ? -10.953 3.619 -8.053 1.00 75.62 89 ASP A C 1
ATOM 749 O O . ASP A 1 89 ? -11.104 4.840 -8.032 1.00 75.62 89 ASP A O 1
ATOM 753 N N . MET A 1 90 ? -9.842 3.073 -8.565 1.00 74.88 90 MET A N 1
ATOM 754 C CA . MET A 1 90 ? -8.757 3.882 -9.148 1.00 74.88 90 MET A CA 1
ATOM 755 C C . MET A 1 90 ? -9.243 4.749 -10.309 1.00 74.88 90 MET A C 1
ATOM 757 O O . MET A 1 90 ? -8.985 5.952 -10.347 1.00 74.88 90 MET A O 1
ATOM 761 N N . MET A 1 91 ? -9.982 4.155 -11.244 1.00 80.56 91 MET A N 1
ATOM 762 C CA . MET A 1 91 ? -10.530 4.881 -12.386 1.00 80.56 91 MET A CA 1
ATOM 763 C C . MET A 1 91 ? -11.554 5.927 -11.934 1.00 80.56 91 MET A C 1
ATOM 765 O O . MET A 1 91 ? -11.525 7.057 -12.416 1.00 80.56 91 MET A O 1
ATOM 769 N N . LEU A 1 92 ? -12.422 5.597 -10.974 1.00 83.31 92 LEU A N 1
ATOM 770 C CA . LEU A 1 92 ? -13.393 6.540 -10.412 1.00 83.31 92 LEU A CA 1
ATOM 771 C C . LEU A 1 92 ? -12.710 7.722 -9.713 1.00 83.31 92 LEU A C 1
ATOM 773 O O . LEU A 1 92 ? -13.157 8.858 -9.863 1.00 83.31 92 LEU A O 1
ATOM 777 N N . ASN A 1 93 ? -11.603 7.485 -9.008 1.00 79.75 93 ASN A N 1
ATOM 778 C CA . ASN A 1 93 ? -10.799 8.547 -8.407 1.00 79.75 93 ASN A CA 1
ATOM 779 C C . ASN A 1 93 ? -10.128 9.451 -9.452 1.00 79.75 93 ASN A C 1
ATOM 781 O O . ASN A 1 93 ? -9.936 10.632 -9.183 1.00 79.75 93 ASN A O 1
ATOM 785 N N . VAL A 1 94 ? -9.770 8.944 -10.636 1.00 81.62 94 VAL A N 1
ATOM 786 C CA . VAL A 1 94 ? -9.304 9.813 -11.731 1.00 81.62 94 VAL A CA 1
ATOM 787 C C . VAL A 1 94 ? -10.475 10.631 -12.273 1.00 81.62 94 VAL A C 1
ATOM 789 O O . VAL A 1 94 ? -10.363 11.843 -12.446 1.00 81.62 94 VAL A O 1
ATOM 792 N N . LEU A 1 95 ? -11.602 9.970 -12.548 1.00 84.50 95 LEU A N 1
ATOM 793 C CA . LEU A 1 95 ? -12.748 10.561 -13.241 1.00 84.50 95 LEU A CA 1
ATOM 794 C C . LEU A 1 95 ? -13.468 11.622 -12.411 1.00 84.50 95 LEU A C 1
ATOM 796 O O . LEU A 1 95 ? -13.950 12.598 -12.985 1.00 84.50 95 LEU A O 1
ATOM 800 N N . LYS A 1 96 ? -13.518 11.473 -11.080 1.00 82.00 96 LYS A N 1
ATOM 801 C CA . LYS A 1 96 ? -14.167 12.453 -10.194 1.00 82.00 96 LYS A CA 1
ATOM 802 C C . LYS A 1 96 ? -13.566 13.857 -10.334 1.00 82.00 96 LYS A C 1
ATOM 804 O O . LYS A 1 96 ? -14.296 14.838 -10.212 1.00 82.00 96 LYS A O 1
ATOM 809 N N . GLU A 1 97 ? -12.276 13.967 -10.654 1.00 80.00 97 GLU A N 1
ATOM 810 C CA . GLU A 1 97 ? -11.590 15.256 -10.833 1.00 80.00 97 GLU A CA 1
ATOM 811 C C . GLU A 1 97 ? -12.098 16.034 -12.054 1.00 80.00 97 GLU A C 1
ATOM 813 O O . GLU A 1 97 ? -12.014 17.257 -12.098 1.00 80.00 97 GLU A O 1
ATOM 818 N N . TYR A 1 98 ? -12.682 15.339 -13.029 1.00 80.44 98 TYR A N 1
ATOM 819 C CA . TYR A 1 98 ? -13.244 15.942 -14.238 1.00 80.44 98 TYR A CA 1
ATOM 820 C C . TYR A 1 98 ? -14.749 16.215 -14.123 1.00 80.44 98 TYR A C 1
ATOM 822 O O . TYR A 1 98 ? -15.374 16.662 -15.086 1.00 80.44 98 TYR A O 1
ATOM 830 N N . ILE A 1 99 ? -15.342 15.933 -12.960 1.00 82.12 99 ILE A N 1
ATOM 831 C CA . ILE A 1 99 ? -16.747 16.206 -12.676 1.00 82.12 99 ILE A CA 1
ATOM 832 C C . ILE A 1 99 ? -16.847 17.497 -11.877 1.00 82.12 99 ILE A C 1
ATOM 834 O O . ILE A 1 99 ? -16.364 17.601 -10.743 1.00 82.12 99 ILE A O 1
ATOM 838 N N . VAL A 1 100 ? -17.540 18.470 -12.462 1.00 83.50 100 VAL A N 1
ATOM 839 C CA . VAL A 1 100 ? -17.852 19.740 -11.808 1.00 83.50 100 VAL A CA 1
ATOM 840 C C . VAL A 1 100 ? -19.317 19.734 -11.397 1.00 83.50 100 VAL A C 1
ATOM 842 O O . VAL A 1 100 ? -20.216 19.482 -12.204 1.00 83.50 100 VAL A O 1
ATOM 845 N N . LEU A 1 101 ? -19.532 19.979 -10.105 1.00 84.19 101 LEU A N 1
ATOM 846 C CA . LEU A 1 101 ? -20.850 20.108 -9.498 1.00 84.19 101 LEU A CA 1
ATOM 847 C C . LEU A 1 101 ? -21.119 21.593 -9.244 1.00 84.19 101 LEU A C 1
ATOM 849 O O . LEU A 1 101 ? -20.334 22.252 -8.564 1.00 84.19 101 LEU A O 1
ATOM 853 N N . GLU A 1 102 ? -22.235 22.096 -9.749 1.00 84.94 102 GLU A N 1
ATOM 854 C CA . GLU A 1 102 ? -22.745 23.452 -9.544 1.00 84.94 102 GLU A CA 1
ATOM 855 C C . GLU A 1 102 ? -24.032 23.434 -8.719 1.00 84.94 102 GLU A C 1
ATOM 857 O O . GLU A 1 102 ? -24.659 22.387 -8.556 1.00 84.94 102 GLU A O 1
ATOM 862 N N . LYS A 1 103 ? -24.439 24.608 -8.212 1.00 83.25 103 LYS A N 1
ATOM 863 C CA . LYS A 1 103 ? -25.685 24.788 -7.441 1.00 83.25 103 LYS A CA 1
ATOM 864 C C . LYS A 1 103 ? -25.834 23.746 -6.317 1.00 83.25 103 LYS A C 1
ATOM 866 O O . LYS A 1 103 ? -26.845 23.058 -6.223 1.00 83.25 103 LYS A O 1
ATOM 871 N N . LYS A 1 104 ? -24.772 23.594 -5.521 1.00 85.94 104 LYS A N 1
ATOM 872 C CA . LYS A 1 104 ? -24.669 22.609 -4.438 1.00 85.94 104 LYS A CA 1
ATOM 873 C C . LYS A 1 104 ? -25.554 23.033 -3.266 1.00 85.94 104 LYS A C 1
ATOM 875 O O . LYS A 1 104 ? -25.311 24.077 -2.667 1.00 85.94 104 LYS A O 1
ATOM 880 N N . GLU A 1 105 ? -26.526 22.208 -2.916 1.00 87.62 105 GLU A N 1
ATOM 881 C CA . GLU A 1 105 ? -27.426 22.401 -1.780 1.00 87.62 105 GLU A CA 1
ATOM 882 C C . GLU A 1 105 ? -27.291 21.200 -0.844 1.00 87.62 105 GLU A C 1
ATOM 884 O O . GLU A 1 105 ? -27.392 20.055 -1.281 1.00 87.62 105 GLU A O 1
ATOM 889 N N . TYR A 1 106 ? -27.026 21.452 0.437 1.00 84.06 106 TYR A N 1
ATOM 890 C CA . TYR A 1 106 ? -26.884 20.399 1.440 1.00 84.06 106 TYR A CA 1
ATOM 891 C C . TYR A 1 106 ? -28.163 20.298 2.256 1.00 84.06 106 TYR A C 1
ATOM 893 O O . TYR A 1 106 ? -28.635 21.292 2.805 1.00 84.06 106 TYR A O 1
ATOM 901 N N . GLU A 1 107 ? -28.693 19.088 2.361 1.00 82.44 107 GLU A N 1
ATOM 902 C CA . GLU A 1 107 ? -29.915 18.797 3.098 1.00 82.44 107 GLU A CA 1
ATOM 903 C C . GLU A 1 107 ? -29.657 17.680 4.101 1.00 82.44 107 GLU A C 1
ATOM 905 O O . GLU A 1 107 ? -29.109 16.635 3.753 1.00 82.44 107 GLU A O 1
ATOM 910 N N . ASN A 1 108 ? -30.109 17.872 5.335 1.00 74.56 108 ASN A N 1
ATOM 911 C CA . ASN A 1 108 ? -30.148 16.807 6.329 1.00 74.56 108 ASN A CA 1
ATOM 912 C C . ASN A 1 108 ? -31.572 16.260 6.400 1.00 74.56 108 ASN A C 1
ATOM 914 O O . ASN A 1 108 ? -32.532 17.028 6.474 1.00 74.56 108 ASN A O 1
ATOM 918 N N . ASN A 1 109 ? -31.715 14.937 6.389 1.00 63.56 109 ASN A N 1
ATOM 919 C CA . ASN A 1 109 ? -32.995 14.295 6.664 1.00 63.56 109 ASN A CA 1
ATOM 920 C C . ASN A 1 109 ? -33.444 14.648 8.100 1.00 63.56 109 ASN A C 1
ATOM 922 O O . ASN A 1 109 ? -32.610 14.770 9.000 1.00 63.56 109 ASN A O 1
ATOM 926 N N . SER A 1 110 ? -34.755 14.786 8.322 1.00 54.97 110 SER A N 1
ATOM 927 C CA . SER A 1 110 ? -35.389 15.149 9.600 1.00 54.97 110 SER A CA 1
ATOM 928 C C . SER A 1 110 ? -34.983 14.265 10.785 1.00 54.97 110 SER A C 1
ATOM 930 O O . SER A 1 110 ? -35.121 14.683 11.930 1.00 54.97 110 SER A O 1
ATOM 932 N N . ASN A 1 111 ? -34.445 13.070 10.523 1.00 57.91 111 ASN A N 1
ATOM 933 C CA . ASN A 1 111 ? -33.965 12.139 11.547 1.00 57.91 111 ASN A CA 1
ATOM 934 C C . ASN A 1 111 ? -32.442 12.202 11.789 1.00 57.91 111 ASN A C 1
ATOM 936 O O . ASN A 1 111 ? -31.908 11.310 12.442 1.00 57.91 111 ASN A O 1
ATOM 940 N N . PHE A 1 112 ? -31.727 13.190 11.229 1.00 55.97 112 PHE A N 1
ATOM 941 C CA . PHE A 1 112 ? -30.264 13.390 11.309 1.00 55.97 112 PHE A CA 1
ATOM 942 C C . PHE A 1 112 ? -29.381 12.213 10.858 1.00 55.97 112 PHE A C 1
ATOM 944 O O . PHE A 1 112 ? -28.160 12.343 10.850 1.00 55.97 112 PHE A O 1
ATOM 951 N N . GLY A 1 113 ? -29.967 11.084 10.452 1.00 63.47 113 GLY A N 1
ATOM 952 C CA . GLY A 1 113 ? -29.234 9.882 10.069 1.00 63.47 113 GLY A CA 1
ATOM 953 C C . GLY A 1 113 ? -28.598 9.961 8.685 1.00 63.47 113 GLY A C 1
ATOM 954 O O . GLY A 1 113 ? -27.561 9.347 8.474 1.00 63.47 113 GLY A O 1
ATOM 955 N N . GLU A 1 114 ? -29.183 10.718 7.754 1.00 75.69 114 GLU A N 1
ATOM 956 C CA . GLU A 1 114 ? -28.744 10.815 6.359 1.00 75.69 114 GLU A CA 1
ATOM 957 C C . GLU A 1 114 ? -28.585 12.277 5.943 1.00 75.69 114 GLU A C 1
ATOM 959 O O . GLU A 1 114 ? -29.484 13.097 6.154 1.00 75.69 114 GLU A O 1
ATOM 964 N N . SER A 1 115 ? -27.445 12.584 5.331 1.00 83.50 115 SER A N 1
ATOM 965 C CA . SER A 1 115 ? -27.162 13.887 4.745 1.00 83.50 115 SER A CA 1
ATOM 966 C C . SER A 1 115 ? -26.971 13.742 3.251 1.00 83.50 115 SER A C 1
ATOM 968 O O . SER A 1 115 ? -26.311 12.822 2.766 1.00 83.50 115 SER A O 1
ATOM 970 N N . CYS A 1 116 ? -27.565 14.670 2.520 1.00 86.62 116 CYS A N 1
ATOM 971 C CA . CYS A 1 116 ? -27.606 14.669 1.078 1.00 86.62 116 CYS A CA 1
ATOM 972 C C . CYS A 1 116 ? -26.985 15.941 0.523 1.00 86.62 116 CYS A C 1
ATOM 974 O O . CYS A 1 116 ? -27.057 17.012 1.126 1.00 86.62 116 CYS A O 1
ATOM 976 N N . ILE A 1 117 ? -26.430 15.816 -0.672 1.00 88.38 117 ILE A N 1
ATOM 977 C CA . ILE A 1 117 ? -26.071 16.931 -1.525 1.00 88.38 117 ILE A CA 1
ATOM 978 C C . ILE A 1 117 ? -26.895 16.850 -2.810 1.00 88.38 117 ILE A C 1
ATOM 980 O O . ILE A 1 117 ? -26.902 15.829 -3.500 1.00 88.38 117 ILE A O 1
ATOM 984 N N . SER A 1 118 ? -27.587 17.940 -3.114 1.00 90.25 118 SER A N 1
ATOM 985 C CA . SER A 1 118 ? -28.277 18.186 -4.376 1.00 90.25 118 SER A CA 1
ATOM 986 C C . SER A 1 118 ? -27.407 19.107 -5.232 1.00 90.25 118 SER A C 1
ATOM 988 O O . SER A 1 118 ? -26.827 20.063 -4.723 1.00 90.25 118 SER A O 1
ATOM 990 N N . PHE A 1 119 ? -27.257 18.818 -6.520 1.00 89.50 119 PHE A N 1
ATOM 991 C CA . PHE A 1 119 ? -26.354 19.560 -7.402 1.00 89.50 119 PHE A CA 1
ATOM 992 C C . PHE A 1 119 ? -26.755 19.430 -8.873 1.00 89.50 119 PHE A C 1
ATOM 994 O O . PHE A 1 119 ? -27.447 18.495 -9.277 1.00 89.50 119 PHE A O 1
ATOM 1001 N N . LYS A 1 120 ? -26.248 20.343 -9.703 1.00 87.88 120 LYS A N 1
ATOM 1002 C CA . LYS A 1 120 ? -26.275 20.244 -11.165 1.00 87.88 120 LYS A CA 1
ATOM 1003 C C . LYS A 1 120 ? -24.892 19.843 -11.669 1.00 87.88 120 LYS A C 1
ATOM 1005 O O . LYS A 1 120 ? -23.893 20.434 -11.273 1.00 87.88 120 LYS A O 1
ATOM 1010 N N . VAL A 1 121 ? -24.817 18.849 -12.548 1.00 83.69 121 VAL A N 1
ATOM 1011 C CA . VAL A 1 121 ? -23.547 18.467 -13.186 1.00 83.69 121 VAL A CA 1
ATOM 1012 C C . VAL A 1 121 ? -23.288 19.415 -14.351 1.00 83.69 121 VAL A C 1
ATOM 1014 O O . VAL A 1 121 ? -24.038 19.390 -15.325 1.00 83.69 121 VAL A O 1
ATOM 1017 N N . SER A 1 122 ? -22.257 20.254 -14.253 1.00 72.31 122 SER A N 1
ATOM 1018 C CA . SER A 1 122 ? -21.951 21.259 -15.282 1.00 72.31 122 SER A CA 1
ATOM 1019 C C . SER A 1 122 ? -20.846 20.835 -16.242 1.00 72.31 122 SER A C 1
ATOM 1021 O O . SER A 1 122 ? -20.874 21.209 -17.412 1.00 72.31 122 SER A O 1
ATOM 1023 N N . GLN A 1 123 ? -19.927 19.982 -15.788 1.00 71.50 123 GLN A N 1
ATOM 1024 C CA . GLN A 1 123 ? -18.887 19.391 -16.624 1.00 71.50 123 GLN A CA 1
ATOM 1025 C C . GLN A 1 123 ? -18.814 17.884 -16.396 1.00 71.50 123 GLN A C 1
ATOM 1027 O O . GLN A 1 123 ? -18.896 17.405 -15.261 1.00 71.50 123 GLN A O 1
ATOM 1032 N N . LYS A 1 124 ? -18.668 17.144 -17.496 1.00 67.94 124 LYS A N 1
ATOM 1033 C CA . LYS A 1 124 ? -18.481 15.693 -17.509 1.00 67.94 124 LYS A CA 1
ATOM 1034 C C . LYS A 1 124 ? -17.096 15.376 -18.084 1.00 67.94 124 LYS A C 1
ATOM 1036 O O . LYS A 1 124 ? -16.629 16.131 -18.941 1.00 67.94 124 LYS A O 1
ATOM 1041 N N . PRO A 1 125 ? -16.451 14.276 -17.658 1.00 65.62 125 PRO A N 1
ATOM 1042 C CA . PRO A 1 125 ? -15.206 13.836 -18.270 1.00 65.62 125 PRO A CA 1
ATOM 1043 C C . PRO A 1 125 ? -15.454 13.551 -19.753 1.00 65.62 125 PRO A C 1
ATOM 1045 O O . PRO A 1 125 ? -16.505 13.031 -20.124 1.00 65.62 125 PRO A O 1
ATOM 1048 N N . GLU A 1 126 ? -14.506 13.912 -20.609 1.00 64.50 126 GLU A N 1
ATOM 1049 C CA . GLU A 1 126 ? -14.622 13.623 -22.036 1.00 64.50 126 GLU A CA 1
ATOM 1050 C C . GLU A 1 126 ? -14.485 12.111 -22.290 1.00 64.50 126 GLU A C 1
ATOM 1052 O O . GLU A 1 126 ? -13.563 11.472 -21.773 1.00 64.50 126 GLU A O 1
ATOM 1057 N N . ASP A 1 127 ? -15.328 11.554 -23.170 1.00 67.75 127 ASP A N 1
ATOM 1058 C CA . ASP A 1 127 ? -15.296 10.134 -23.580 1.00 67.75 127 ASP A CA 1
ATOM 1059 C C . ASP A 1 127 ? -13.920 9.677 -24.095 1.00 67.75 127 ASP A C 1
ATOM 1061 O O . ASP A 1 127 ? -13.602 8.485 -24.096 1.00 67.75 127 ASP A O 1
ATOM 1065 N N . LYS A 1 128 ? -13.058 10.629 -24.484 1.00 75.94 128 LYS A N 1
ATOM 1066 C CA . LYS A 1 128 ? -11.679 10.375 -24.915 1.00 75.94 128 LYS A CA 1
ATOM 1067 C C . LYS A 1 128 ? -10.858 9.577 -23.901 1.00 75.94 128 LYS A C 1
ATOM 1069 O O . LYS A 1 128 ? -9.925 8.907 -24.318 1.00 75.94 128 LYS A O 1
ATOM 1074 N N . MET A 1 129 ? -11.196 9.597 -22.605 1.00 81.06 129 MET A N 1
ATOM 1075 C CA . MET A 1 129 ? -10.460 8.831 -21.585 1.00 81.06 129 MET A CA 1
ATOM 1076 C C . MET A 1 129 ? -10.565 7.315 -21.748 1.00 81.06 129 MET A C 1
ATOM 1078 O O . MET A 1 129 ? -9.665 6.590 -21.329 1.00 81.06 129 MET A O 1
ATOM 1082 N N . PHE A 1 130 ? -11.640 6.849 -22.380 1.00 81.19 130 PHE A N 1
ATOM 1083 C CA . PHE A 1 130 ? -11.884 5.438 -22.665 1.00 81.19 130 PHE A CA 1
ATOM 1084 C C . PHE A 1 130 ? -11.640 5.087 -24.134 1.00 81.19 130 PHE A C 1
ATOM 1086 O O . PHE A 1 130 ? -11.795 3.931 -24.527 1.00 81.19 130 PHE A O 1
ATOM 1093 N N . LYS A 1 131 ? -11.241 6.065 -24.956 1.00 85.12 131 LYS A N 1
ATOM 1094 C CA . LYS A 1 131 ? -10.888 5.836 -26.354 1.00 85.12 131 LYS A CA 1
ATOM 1095 C C . LYS A 1 131 ? -9.428 5.373 -26.429 1.00 85.12 131 LYS A C 1
ATOM 1097 O O . LYS A 1 131 ? -8.553 6.142 -26.030 1.00 85.12 131 LYS A O 1
ATOM 1102 N N . PRO A 1 132 ? -9.144 4.156 -26.930 1.00 86.94 132 PRO A N 1
ATOM 1103 C CA . PRO A 1 132 ? -7.774 3.670 -27.030 1.00 86.94 132 PRO A CA 1
ATOM 1104 C C . PRO A 1 132 ? -6.899 4.609 -27.863 1.00 86.94 132 PRO A C 1
ATOM 1106 O O . PRO A 1 132 ? -7.316 5.074 -28.927 1.00 86.94 132 PRO A O 1
ATOM 1109 N N . ILE A 1 133 ? -5.683 4.868 -27.385 1.00 89.75 133 ILE A N 1
ATOM 1110 C CA . ILE A 1 133 ? -4.632 5.502 -28.183 1.00 89.75 133 ILE A CA 1
ATOM 1111 C C . ILE A 1 133 ? -3.856 4.383 -28.859 1.00 89.75 133 ILE A C 1
ATOM 1113 O O . ILE A 1 133 ? -3.297 3.522 -28.180 1.00 89.75 133 ILE A O 1
ATOM 1117 N N . GLU A 1 134 ? -3.835 4.400 -30.186 1.00 89.75 134 GLU A N 1
ATOM 1118 C CA . GLU A 1 134 ? -3.146 3.401 -30.994 1.00 89.75 134 GLU A CA 1
ATOM 1119 C C . GLU A 1 134 ? -1.717 3.841 -31.319 1.00 89.75 134 GLU A C 1
ATOM 1121 O O . GLU A 1 134 ? -1.444 4.999 -31.644 1.00 89.75 134 GLU A O 1
ATOM 1126 N N . PHE A 1 135 ? -0.798 2.887 -31.256 1.00 90.06 135 PHE A N 1
ATOM 1127 C CA . PHE A 1 135 ? 0.608 3.059 -31.571 1.00 90.06 135 PHE A CA 1
ATOM 1128 C C . PHE A 1 135 ? 1.048 2.022 -32.593 1.00 90.06 135 PHE A C 1
ATOM 1130 O O . PHE A 1 135 ? 0.600 0.874 -32.588 1.00 90.06 135 PHE A O 1
ATOM 1137 N N . GLN A 1 136 ? 1.997 2.433 -33.430 1.00 88.31 136 GLN A N 1
ATOM 1138 C CA . GLN A 1 136 ? 2.631 1.583 -34.421 1.00 88.31 136 GLN A CA 1
ATOM 1139 C C . GLN A 1 136 ? 4.142 1.820 -34.419 1.00 88.31 136 GLN A C 1
ATOM 1141 O O . GLN A 1 136 ? 4.594 2.966 -34.508 1.00 88.31 136 GLN A O 1
ATOM 1146 N N . LYS A 1 137 ? 4.931 0.745 -34.344 1.00 88.19 137 LYS A N 1
ATOM 1147 C CA . LYS A 1 137 ? 6.391 0.799 -34.504 1.00 88.19 137 LYS A CA 1
ATOM 1148 C C . LYS A 1 137 ? 6.903 -0.359 -35.343 1.00 88.19 137 LYS A C 1
ATOM 115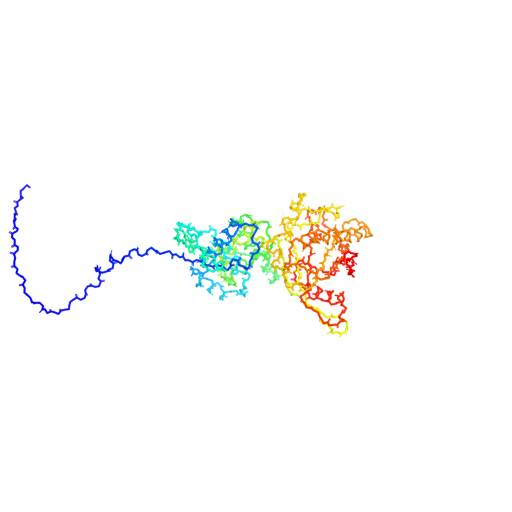0 O O . LYS A 1 137 ? 6.427 -1.481 -35.221 1.00 88.19 137 LYS A O 1
ATOM 1155 N N . GLN A 1 138 ? 7.881 -0.071 -36.193 1.00 83.88 138 GLN A N 1
ATOM 1156 C CA . GLN A 1 138 ? 8.617 -1.106 -36.908 1.00 83.88 138 GLN A CA 1
ATOM 1157 C C . GLN A 1 138 ? 9.614 -1.771 -35.962 1.00 83.88 138 GLN A C 1
ATOM 1159 O O . GLN A 1 138 ? 10.236 -1.105 -35.135 1.00 83.88 138 GLN A O 1
ATOM 1164 N N . TYR A 1 139 ? 9.755 -3.079 -36.110 1.00 84.62 139 TYR A N 1
ATOM 1165 C CA . TYR A 1 139 ? 10.732 -3.894 -35.409 1.00 84.62 139 TYR A CA 1
ATOM 1166 C C . TYR A 1 139 ? 11.411 -4.818 -36.410 1.00 84.62 139 TYR A C 1
ATOM 1168 O O . TYR A 1 139 ? 10.747 -5.405 -37.259 1.00 84.62 139 TYR A O 1
ATOM 1176 N N . CYS A 1 140 ? 12.721 -4.960 -36.278 1.00 80.44 140 CYS A N 1
ATOM 1177 C CA . CYS A 1 140 ? 13.500 -6.007 -36.915 1.00 80.44 140 CYS A CA 1
ATOM 1178 C C . CYS A 1 140 ? 14.384 -6.621 -35.838 1.00 80.44 140 CYS A C 1
ATOM 1180 O O . CYS A 1 140 ? 15.028 -5.875 -35.097 1.00 80.44 140 CYS A O 1
ATOM 1182 N N . ALA A 1 141 ? 14.399 -7.950 -35.746 1.00 76.69 141 ALA A N 1
ATOM 1183 C CA . ALA A 1 141 ? 15.260 -8.640 -34.796 1.00 76.69 141 ALA A CA 1
ATOM 1184 C C . ALA A 1 141 ? 16.726 -8.258 -35.022 1.00 76.69 141 ALA A C 1
ATOM 1186 O O . ALA A 1 141 ? 17.207 -8.245 -36.158 1.00 76.69 141 ALA A O 1
ATOM 1187 N N . SER A 1 142 ? 17.425 -7.945 -33.930 1.00 76.06 142 SER A N 1
ATOM 1188 C CA . SER A 1 142 ? 18.856 -7.620 -33.974 1.00 76.06 142 SER A CA 1
ATOM 1189 C C . SER A 1 142 ? 19.712 -8.837 -34.348 1.00 76.06 142 SER A C 1
ATOM 1191 O O . SER A 1 142 ? 20.801 -8.703 -34.902 1.00 76.06 142 SER A O 1
ATOM 1193 N N . ASP A 1 143 ? 19.183 -10.028 -34.070 1.00 78.69 143 ASP A N 1
ATOM 1194 C CA . ASP A 1 143 ? 19.824 -11.323 -34.219 1.00 78.69 143 ASP A CA 1
ATOM 1195 C C . ASP A 1 143 ? 18.782 -12.332 -34.719 1.00 78.69 143 ASP A C 1
ATOM 1197 O O . ASP A 1 143 ? 17.803 -12.630 -34.033 1.00 78.69 143 ASP A O 1
ATOM 1201 N N . MET A 1 144 ? 18.985 -12.851 -35.933 1.00 69.62 144 MET A N 1
ATOM 1202 C CA . MET A 1 144 ? 18.057 -13.796 -36.568 1.00 69.62 144 MET A CA 1
ATOM 1203 C C . MET A 1 144 ? 18.046 -15.177 -35.896 1.00 69.62 144 MET A C 1
ATOM 1205 O O . MET A 1 144 ? 17.147 -15.967 -36.164 1.00 69.62 144 MET A O 1
ATOM 1209 N N . ASN A 1 145 ? 19.017 -15.462 -35.022 1.00 78.69 145 ASN A N 1
ATOM 1210 C CA . ASN A 1 145 ? 19.118 -16.710 -34.268 1.00 78.69 145 ASN A CA 1
ATOM 1211 C C . ASN A 1 145 ? 18.763 -16.524 -32.781 1.00 78.69 145 ASN A C 1
ATOM 1213 O O . ASN A 1 145 ? 18.965 -17.439 -31.979 1.00 78.69 145 ASN A O 1
ATOM 1217 N N . ALA A 1 146 ? 18.256 -15.348 -32.395 1.00 74.44 146 ALA A N 1
ATOM 1218 C CA . ALA A 1 146 ? 17.855 -15.058 -31.026 1.00 74.44 146 ALA A CA 1
ATOM 1219 C C . ALA A 1 146 ? 16.740 -15.999 -30.545 1.00 74.44 146 ALA A C 1
ATOM 1221 O O . ALA A 1 146 ? 15.846 -16.387 -31.299 1.00 74.44 146 ALA A O 1
ATOM 1222 N N . SER A 1 147 ? 16.756 -16.325 -29.249 1.00 82.00 147 SER A N 1
ATOM 1223 C CA . SER A 1 147 ? 15.653 -17.057 -28.628 1.00 82.00 147 SER A CA 1
ATOM 1224 C C . SER A 1 147 ? 14.348 -16.257 -28.712 1.00 82.00 147 SER A C 1
ATOM 1226 O O . SER A 1 147 ? 14.350 -15.022 -28.729 1.00 82.00 147 SER A O 1
ATOM 1228 N N . LEU A 1 148 ? 13.210 -16.959 -28.698 1.00 77.94 148 LEU A N 1
ATOM 1229 C CA . LEU A 1 148 ? 11.883 -16.330 -28.660 1.00 77.94 148 LEU A CA 1
ATOM 1230 C C . LEU A 1 148 ? 11.736 -15.354 -27.483 1.00 77.94 148 LEU A C 1
ATOM 1232 O O . LEU A 1 148 ? 11.108 -14.308 -27.625 1.00 77.94 148 LEU A O 1
ATOM 1236 N N . GLU A 1 149 ? 12.353 -15.668 -26.343 1.00 78.44 149 GLU A N 1
ATOM 1237 C CA . GLU A 1 149 ? 12.366 -14.812 -25.155 1.00 78.44 149 GLU A CA 1
ATOM 1238 C C . GLU A 1 149 ? 13.125 -13.501 -25.396 1.00 78.44 149 GLU A C 1
ATOM 1240 O O . GLU A 1 149 ? 12.613 -12.425 -25.091 1.00 78.44 149 GLU A O 1
ATOM 1245 N N . LYS A 1 150 ? 14.303 -13.566 -26.028 1.00 81.75 150 LYS A N 1
ATOM 1246 C CA . LYS A 1 150 ? 15.091 -12.380 -26.388 1.00 81.75 150 LYS A CA 1
ATOM 1247 C C . LYS A 1 150 ? 14.347 -11.508 -27.404 1.00 81.75 150 LYS A C 1
ATOM 1249 O O . LYS A 1 150 ? 14.276 -10.293 -27.235 1.00 81.75 150 LYS A O 1
ATOM 1254 N N . ILE A 1 151 ? 13.714 -12.124 -28.404 1.00 79.62 151 ILE A N 1
ATOM 1255 C CA . ILE A 1 151 ? 12.862 -11.428 -29.382 1.00 79.62 151 ILE A CA 1
ATOM 1256 C C . ILE A 1 151 ? 11.681 -10.737 -28.681 1.00 79.62 151 ILE A C 1
ATOM 1258 O O . ILE A 1 151 ? 11.362 -9.584 -28.975 1.00 79.62 151 ILE A O 1
ATOM 1262 N N . GLN A 1 152 ? 11.033 -11.411 -27.729 1.00 82.12 152 GLN A N 1
ATOM 1263 C CA . GLN A 1 152 ? 9.937 -10.837 -26.950 1.00 82.12 152 GLN A CA 1
ATOM 1264 C C . GLN A 1 152 ? 10.407 -9.651 -26.093 1.00 82.12 152 GLN A C 1
ATOM 1266 O O . GLN A 1 152 ? 9.750 -8.609 -26.062 1.00 82.12 152 GLN A O 1
ATOM 1271 N N . GLN A 1 153 ? 11.573 -9.767 -25.456 1.00 84.00 153 GLN A N 1
ATOM 1272 C CA . GLN A 1 153 ? 12.157 -8.701 -24.647 1.00 84.00 153 GLN A CA 1
ATOM 1273 C C . GLN A 1 153 ? 12.487 -7.454 -25.482 1.00 84.00 153 GLN A C 1
ATOM 1275 O O . GLN A 1 153 ? 12.202 -6.336 -25.041 1.00 84.00 153 GLN A O 1
ATOM 1280 N N . GLU A 1 154 ? 13.041 -7.630 -26.687 1.00 86.50 154 GLU A N 1
ATOM 1281 C CA . GLU A 1 154 ? 13.305 -6.542 -27.639 1.00 86.50 154 GLU A CA 1
ATOM 1282 C C . GLU A 1 154 ? 12.016 -5.830 -28.070 1.00 86.50 154 GLU A C 1
ATOM 1284 O O . GLU A 1 154 ? 11.950 -4.598 -28.060 1.00 86.50 154 GLU A O 1
ATOM 1289 N N . LYS A 1 155 ? 10.964 -6.593 -28.387 1.00 85.19 155 LYS A N 1
ATOM 1290 C CA . LYS A 1 155 ? 9.645 -6.048 -28.742 1.00 85.19 155 LYS A CA 1
ATOM 1291 C C . LYS A 1 155 ? 9.055 -5.218 -27.603 1.00 85.19 155 LYS A C 1
ATOM 1293 O O . LYS A 1 155 ? 8.593 -4.098 -27.818 1.00 85.19 155 LYS A O 1
ATOM 1298 N N . GLU A 1 156 ? 9.105 -5.735 -26.381 1.00 88.06 156 GLU A N 1
ATOM 1299 C CA . GLU A 1 156 ? 8.658 -5.016 -25.187 1.00 88.06 156 GLU A CA 1
ATOM 1300 C C . GLU A 1 156 ? 9.477 -3.746 -24.926 1.00 88.06 156 GLU A C 1
ATOM 1302 O O . GLU A 1 156 ? 8.902 -2.727 -24.546 1.00 88.06 156 GLU A O 1
ATOM 1307 N N . ASN A 1 157 ? 10.793 -3.761 -25.172 1.00 89.56 157 ASN A N 1
ATOM 1308 C CA . ASN A 1 157 ? 11.632 -2.564 -25.049 1.00 89.56 157 ASN A CA 1
ATOM 1309 C C . ASN A 1 157 ? 11.174 -1.456 -26.004 1.00 89.56 157 ASN A C 1
ATOM 1311 O O . ASN A 1 157 ? 11.127 -0.294 -25.607 1.00 89.56 157 ASN A O 1
ATOM 1315 N N . ILE A 1 158 ? 10.787 -1.805 -27.234 1.00 90.81 158 ILE A N 1
ATOM 1316 C CA . ILE A 1 158 ? 10.257 -0.845 -28.214 1.00 90.81 158 ILE A CA 1
ATOM 1317 C C . ILE A 1 158 ? 8.930 -0.255 -27.743 1.00 90.81 158 ILE A C 1
ATOM 1319 O O . ILE A 1 158 ? 8.715 0.952 -27.866 1.00 90.81 158 ILE A O 1
ATOM 1323 N N . ILE A 1 159 ? 8.049 -1.088 -27.187 1.00 90.88 159 ILE A N 1
ATOM 1324 C CA . ILE A 1 159 ? 6.770 -0.635 -26.633 1.00 90.88 159 ILE A CA 1
ATOM 1325 C C . ILE A 1 159 ? 7.013 0.333 -25.472 1.00 90.88 159 ILE A C 1
ATOM 1327 O O . ILE A 1 159 ? 6.463 1.432 -25.472 1.00 90.88 159 ILE A O 1
ATOM 1331 N N . ILE A 1 160 ? 7.874 -0.034 -24.520 1.00 90.31 160 ILE A N 1
ATOM 1332 C CA . ILE A 1 160 ? 8.208 0.800 -23.358 1.00 90.31 160 ILE A CA 1
ATOM 1333 C C . ILE A 1 160 ? 8.821 2.123 -23.800 1.00 90.31 160 ILE A C 1
ATOM 1335 O O . ILE A 1 160 ? 8.352 3.172 -23.367 1.00 90.31 160 ILE A O 1
ATOM 1339 N N . ALA A 1 161 ? 9.815 2.090 -24.690 1.00 92.19 161 ALA A N 1
ATOM 1340 C CA . ALA A 1 161 ? 10.443 3.297 -25.213 1.00 92.19 161 ALA A CA 1
ATOM 1341 C C . ALA A 1 161 ? 9.402 4.204 -25.880 1.00 92.19 161 ALA A C 1
ATOM 1343 O O . ALA A 1 161 ? 9.355 5.402 -25.610 1.00 92.19 161 ALA A O 1
ATOM 1344 N N . ARG A 1 162 ? 8.494 3.632 -26.681 1.00 94.44 162 ARG A N 1
ATOM 1345 C CA . ARG A 1 162 ? 7.422 4.395 -27.323 1.00 94.44 162 ARG A CA 1
ATOM 1346 C C . ARG A 1 162 ? 6.434 4.990 -26.316 1.00 94.44 162 ARG A C 1
ATOM 1348 O O . ARG A 1 162 ? 5.993 6.123 -26.494 1.00 94.44 162 ARG A O 1
ATOM 1355 N N . LEU A 1 163 ? 6.093 4.263 -25.259 1.00 92.56 163 LEU A N 1
ATOM 1356 C CA . LEU A 1 163 ? 5.240 4.784 -24.192 1.00 92.56 163 LEU A CA 1
ATOM 1357 C C . LEU A 1 163 ? 5.938 5.897 -23.399 1.00 92.56 163 LEU A C 1
ATOM 1359 O O . LEU A 1 163 ? 5.310 6.905 -23.105 1.00 92.56 163 LEU A O 1
ATOM 1363 N N . GLN A 1 164 ? 7.238 5.776 -23.130 1.00 90.88 164 GLN A N 1
ATOM 1364 C CA . GLN A 1 164 ? 8.040 6.805 -22.457 1.00 90.88 164 GLN A CA 1
ATOM 1365 C C . GLN A 1 164 ? 8.304 8.044 -23.330 1.00 90.88 164 GLN A C 1
ATOM 1367 O O . GLN A 1 164 ? 8.498 9.135 -22.800 1.00 90.88 164 GLN A O 1
ATOM 1372 N N . GLU A 1 165 ? 8.329 7.900 -24.658 1.00 93.69 165 GLU A N 1
ATOM 1373 C CA . GLU A 1 165 ? 8.302 9.033 -25.595 1.00 93.69 165 GLU A CA 1
ATOM 1374 C C . GLU A 1 165 ? 6.964 9.774 -25.529 1.00 93.69 165 GLU A C 1
ATOM 1376 O O . GLU A 1 165 ? 6.934 11.000 -25.586 1.00 93.69 165 GLU A O 1
ATOM 1381 N N . HIS A 1 166 ? 5.861 9.025 -25.452 1.00 94.06 166 HIS A N 1
ATOM 1382 C CA . HIS A 1 166 ? 4.517 9.589 -25.392 1.00 94.06 166 HIS A CA 1
ATOM 1383 C C . HIS A 1 166 ? 4.233 10.264 -24.045 1.00 94.06 166 HIS A C 1
ATOM 1385 O O . HIS A 1 166 ? 3.643 11.339 -24.019 1.00 94.06 166 HIS A O 1
ATOM 1391 N N . GLU A 1 167 ? 4.675 9.649 -22.949 1.00 92.56 167 GLU A N 1
ATOM 1392 C CA . GLU A 1 167 ? 4.490 10.129 -21.585 1.00 92.56 167 GLU A CA 1
ATOM 1393 C C . GLU A 1 167 ? 5.805 10.008 -20.789 1.00 92.56 167 GLU A C 1
ATOM 1395 O O . GLU A 1 167 ? 6.103 8.953 -20.213 1.00 92.56 167 GLU A O 1
ATOM 1400 N N . PRO A 1 168 ? 6.617 11.083 -20.746 1.00 86.62 168 PRO A N 1
ATOM 1401 C CA . PRO A 1 168 ? 7.935 11.078 -20.113 1.00 86.62 168 PRO A CA 1
ATOM 1402 C C . PRO A 1 168 ? 7.938 10.679 -18.636 1.00 86.62 168 PRO A C 1
ATOM 1404 O O . PRO A 1 168 ? 8.947 10.154 -18.159 1.00 86.62 168 PRO A O 1
ATOM 1407 N N . LYS A 1 169 ? 6.829 10.867 -17.907 1.00 79.62 169 LYS A N 1
ATOM 1408 C CA . LYS A 1 169 ? 6.716 10.444 -16.500 1.00 79.62 169 LYS A CA 1
ATOM 1409 C C . LYS A 1 169 ? 6.837 8.928 -16.322 1.00 79.62 169 LYS A C 1
ATOM 1411 O O . LYS A 1 169 ? 7.271 8.468 -15.268 1.00 79.62 169 LYS A O 1
ATOM 1416 N N . LEU A 1 170 ? 6.565 8.136 -17.363 1.00 79.25 170 LEU A N 1
ATOM 1417 C CA . LEU A 1 170 ? 6.775 6.684 -17.342 1.00 79.25 170 LEU A CA 1
ATOM 1418 C C . LEU A 1 170 ? 8.255 6.282 -17.246 1.00 79.25 170 LEU A C 1
ATOM 1420 O O . LEU A 1 170 ? 8.549 5.122 -16.974 1.00 79.25 170 LEU A O 1
ATOM 1424 N N . ARG A 1 171 ? 9.211 7.205 -17.426 1.00 78.12 171 ARG A N 1
ATOM 1425 C CA . ARG A 1 171 ? 10.643 6.922 -17.200 1.00 78.12 171 ARG A CA 1
ATOM 1426 C C . ARG A 1 171 ? 10.956 6.562 -15.747 1.00 78.12 171 ARG A C 1
ATOM 1428 O O . ARG A 1 171 ? 11.944 5.884 -15.500 1.00 78.12 171 ARG A O 1
ATOM 1435 N N . GLN A 1 172 ? 10.110 6.992 -14.812 1.00 72.75 172 GLN A N 1
ATOM 1436 C CA . GLN A 1 172 ? 10.235 6.702 -13.381 1.00 72.75 172 GLN A CA 1
ATOM 1437 C C . GLN A 1 172 ? 9.470 5.432 -12.961 1.00 72.75 172 GLN A C 1
ATOM 1439 O O . GLN A 1 172 ? 9.406 5.115 -11.777 1.00 72.75 172 GLN A O 1
ATOM 1444 N N . ARG A 1 173 ? 8.841 4.721 -13.909 1.00 68.12 173 ARG A N 1
ATOM 1445 C CA . ARG A 1 173 ? 7.961 3.574 -13.638 1.00 68.12 173 ARG A CA 1
ATOM 1446 C C . ARG A 1 173 ? 8.625 2.247 -13.989 1.00 68.12 173 ARG A C 1
ATOM 1448 O O . ARG A 1 173 ? 9.502 2.171 -14.849 1.00 68.12 173 ARG A O 1
ATOM 1455 N N . GLY A 1 174 ? 8.190 1.182 -13.317 1.00 70.44 174 GLY A N 1
ATOM 1456 C CA . GLY A 1 174 ? 8.746 -0.156 -13.512 1.00 70.44 174 GLY A CA 1
ATOM 1457 C C . GLY A 1 174 ? 8.318 -0.788 -14.841 1.00 70.44 174 GLY A C 1
ATOM 1458 O O . GLY A 1 174 ? 7.208 -0.571 -15.322 1.00 70.44 174 GLY A O 1
ATOM 1459 N N . ARG A 1 175 ? 9.164 -1.658 -15.413 1.00 78.31 175 ARG A N 1
ATOM 1460 C CA . ARG A 1 175 ? 8.888 -2.373 -16.678 1.00 78.31 175 ARG A CA 1
ATOM 1461 C C . ARG A 1 175 ? 7.501 -3.027 -16.707 1.00 78.31 175 ARG A C 1
ATOM 1463 O O . ARG A 1 175 ? 6.743 -2.833 -17.653 1.00 78.31 175 ARG A O 1
ATOM 1470 N N . LYS A 1 176 ? 7.187 -3.817 -15.675 1.00 74.50 176 LYS A N 1
ATOM 1471 C CA . LYS A 1 176 ? 5.929 -4.579 -15.579 1.00 74.50 176 LYS A CA 1
ATOM 1472 C C . LYS A 1 176 ? 4.705 -3.660 -15.532 1.00 74.50 176 LYS A C 1
ATOM 1474 O O . LYS A 1 176 ? 3.685 -3.972 -16.133 1.00 74.50 176 LYS A O 1
ATOM 1479 N N . GLU A 1 177 ? 4.828 -2.526 -14.849 1.00 69.56 177 GLU A N 1
ATOM 1480 C CA . GLU A 1 177 ? 3.779 -1.514 -14.715 1.00 69.56 177 GLU A CA 1
ATOM 1481 C C . GLU A 1 177 ? 3.496 -0.831 -16.057 1.00 69.56 177 GLU A C 1
ATOM 1483 O O . GLU A 1 177 ? 2.347 -0.773 -16.482 1.00 69.56 177 GLU A O 1
ATOM 1488 N N . ILE A 1 178 ? 4.537 -0.428 -16.789 1.00 81.31 178 ILE A N 1
ATOM 1489 C CA . ILE A 1 178 ? 4.386 0.162 -18.128 1.00 81.31 178 ILE A CA 1
ATOM 1490 C C . ILE A 1 178 ? 3.747 -0.838 -19.099 1.00 81.31 178 ILE A C 1
ATOM 1492 O O . ILE A 1 178 ? 2.810 -0.493 -19.816 1.00 81.31 178 ILE A O 1
ATOM 1496 N N . LEU A 1 179 ? 4.219 -2.089 -19.114 1.00 82.81 179 LEU A N 1
ATOM 1497 C CA . LEU A 1 179 ? 3.679 -3.121 -20.005 1.00 82.81 179 LEU A CA 1
ATOM 1498 C C . LEU A 1 179 ? 2.227 -3.496 -19.675 1.00 82.81 179 LEU A C 1
ATOM 1500 O O . LEU A 1 179 ? 1.495 -3.909 -20.570 1.00 82.81 179 LEU A O 1
ATOM 1504 N N . SER A 1 180 ? 1.785 -3.309 -18.427 1.00 79.94 180 SER A N 1
ATOM 1505 C CA . SER A 1 180 ? 0.392 -3.544 -18.021 1.00 79.94 180 SER A CA 1
ATOM 1506 C C . SER A 1 180 ? -0.622 -2.607 -18.685 1.00 79.94 180 SER A C 1
ATOM 1508 O O . SER A 1 180 ? -1.793 -2.966 -18.769 1.00 79.94 180 SER A O 1
ATOM 1510 N N . LEU A 1 181 ? -0.177 -1.455 -19.208 1.00 82.50 181 LEU A N 1
ATOM 1511 C CA . LEU A 1 181 ? -1.024 -0.507 -19.945 1.00 82.50 181 LEU A CA 1
ATOM 1512 C C . LEU A 1 181 ? -1.435 -1.027 -21.323 1.00 82.50 181 LEU A C 1
ATOM 1514 O O . LEU A 1 181 ? -2.330 -0.482 -21.967 1.00 82.50 181 LEU A O 1
ATOM 1518 N N . VAL A 1 182 ? -0.710 -2.022 -21.828 1.00 85.56 182 VAL A N 1
ATOM 1519 C CA . VAL A 1 182 ? -0.836 -2.474 -23.203 1.00 85.56 182 VAL A CA 1
ATOM 1520 C C . VAL A 1 182 ? -2.004 -3.442 -23.314 1.00 85.56 182 VAL A C 1
ATOM 1522 O O . VAL A 1 182 ? -2.062 -4.473 -22.642 1.00 85.56 182 VAL A O 1
ATOM 1525 N N . SER A 1 183 ? -2.926 -3.147 -24.228 1.00 71.62 183 SER A N 1
ATOM 1526 C CA . SER A 1 183 ? -4.033 -4.044 -24.549 1.00 71.62 183 SER A CA 1
ATOM 1527 C C . SER A 1 183 ? -3.519 -5.430 -24.967 1.00 71.62 183 SER A C 1
ATOM 1529 O O . SER A 1 183 ? -2.629 -5.522 -25.811 1.00 71.62 183 SER A O 1
ATOM 1531 N N . LYS A 1 184 ? -4.133 -6.508 -24.456 1.00 59.12 184 LYS A N 1
ATOM 1532 C CA . LYS A 1 184 ? -3.680 -7.911 -24.613 1.00 59.12 184 LYS A CA 1
ATOM 1533 C C . LYS A 1 184 ? -3.392 -8.394 -26.046 1.00 59.12 184 LYS A C 1
ATOM 1535 O O . LYS A 1 184 ? -2.723 -9.410 -26.204 1.00 59.12 184 LYS A O 1
ATOM 1540 N N . LYS A 1 185 ? -3.913 -7.737 -27.088 1.00 55.66 185 LYS A N 1
ATOM 1541 C CA . LYS A 1 185 ? -3.657 -8.116 -28.486 1.00 55.66 185 LYS A CA 1
ATOM 1542 C C . LYS A 1 185 ? -2.571 -7.225 -29.084 1.00 55.66 185 LYS A C 1
ATOM 1544 O O . LYS A 1 185 ? -2.857 -6.140 -29.578 1.00 55.66 185 LYS A O 1
ATOM 1549 N N . LEU A 1 186 ? -1.337 -7.720 -29.048 1.00 58.94 186 LEU A N 1
ATOM 1550 C CA . LEU A 1 186 ? -0.262 -7.239 -29.908 1.00 58.94 186 LEU A CA 1
ATOM 1551 C C . LEU A 1 186 ? -0.480 -7.846 -31.293 1.00 58.94 186 LEU A C 1
ATOM 1553 O O . LEU A 1 186 ? -0.450 -9.067 -31.441 1.00 58.94 186 LEU A O 1
ATOM 1557 N N . PHE A 1 187 ? -0.733 -7.009 -32.295 1.00 57.34 187 PHE A N 1
ATOM 1558 C CA . PHE A 1 187 ? -0.765 -7.478 -33.676 1.00 57.34 187 PHE A CA 1
ATOM 1559 C C . PHE A 1 187 ? 0.626 -7.305 -34.269 1.00 57.34 187 PHE A C 1
ATOM 1561 O O . PHE A 1 187 ? 1.145 -6.187 -34.329 1.00 57.34 187 PHE A O 1
ATOM 1568 N N . PHE A 1 188 ? 1.208 -8.428 -34.679 1.00 59.75 188 PHE A N 1
ATOM 1569 C CA . PHE A 1 188 ? 2.422 -8.483 -35.474 1.00 59.75 188 PHE A CA 1
ATOM 1570 C C . PHE A 1 188 ? 2.010 -8.829 -36.900 1.00 59.75 188 PHE A C 1
ATOM 1572 O O . PHE A 1 188 ? 1.531 -9.929 -37.159 1.00 59.75 188 PHE A O 1
ATOM 1579 N N . GLU A 1 189 ? 2.155 -7.878 -37.815 1.00 57.06 189 GLU A N 1
ATOM 1580 C CA . GLU A 1 189 ? 2.150 -8.199 -39.242 1.00 57.06 189 GLU A CA 1
ATOM 1581 C C . GLU A 1 189 ? 3.552 -8.716 -39.577 1.00 57.06 189 GLU A C 1
ATOM 1583 O O . GLU A 1 189 ? 4.500 -7.930 -39.677 1.00 57.06 189 GLU A O 1
ATOM 1588 N N . GLU A 1 190 ? 3.692 -10.042 -39.634 1.00 53.16 190 GLU A N 1
ATOM 1589 C CA . GLU A 1 190 ? 4.858 -10.704 -40.221 1.00 53.16 190 GLU A CA 1
ATOM 1590 C C . GLU A 1 190 ? 4.748 -10.688 -41.753 1.00 53.16 190 GLU A C 1
ATOM 1592 O O . GLU A 1 190 ? 3.653 -10.669 -42.314 1.00 53.16 190 GLU A O 1
ATOM 1597 N N . ASP A 1 191 ? 5.912 -10.663 -42.403 1.00 48.50 191 ASP A N 1
ATOM 1598 C CA . ASP A 1 191 ? 6.143 -10.565 -43.848 1.00 48.50 191 ASP A CA 1
ATOM 1599 C C . ASP A 1 191 ? 5.894 -9.191 -44.490 1.00 48.50 191 ASP A C 1
ATOM 1601 O O . ASP A 1 191 ? 5.174 -9.018 -45.478 1.00 48.50 191 ASP A O 1
ATOM 1605 N N . LEU A 1 192 ? 6.674 -8.202 -44.035 1.00 48.44 192 LEU A N 1
ATOM 1606 C CA . LEU A 1 192 ? 7.219 -7.241 -44.996 1.00 48.44 192 LEU A CA 1
ATOM 1607 C C . LEU A 1 192 ? 8.089 -8.035 -45.980 1.00 48.44 192 LEU A C 1
ATOM 1609 O O . LEU A 1 192 ? 9.192 -8.441 -45.616 1.00 48.44 192 LEU A O 1
ATOM 1613 N N . LYS A 1 193 ? 7.539 -8.282 -47.179 1.00 46.78 193 LYS A N 1
ATOM 1614 C CA . LYS A 1 193 ? 8.171 -8.921 -48.348 1.00 46.78 193 LYS A CA 1
ATOM 1615 C C . LYS A 1 193 ? 9.700 -8.999 -48.213 1.00 46.78 193 LYS A C 1
ATOM 1617 O O . LYS A 1 193 ? 10.385 -7.978 -48.270 1.00 46.78 193 LYS A O 1
ATOM 1622 N N . ASP A 1 194 ? 10.192 -10.222 -48.018 1.00 52.03 194 ASP A N 1
ATOM 1623 C CA . ASP A 1 194 ? 11.603 -10.616 -48.109 1.00 52.03 194 ASP A CA 1
ATOM 1624 C C . ASP A 1 194 ? 12.529 -10.314 -46.906 1.00 52.03 194 ASP A C 1
ATOM 1626 O O . ASP A 1 194 ? 13.748 -10.451 -47.031 1.00 52.03 194 ASP A O 1
ATOM 1630 N N . LYS A 1 195 ? 12.007 -9.982 -45.709 1.00 55.41 195 LYS A N 1
ATOM 1631 C CA . LYS A 1 195 ? 12.823 -9.864 -44.475 1.00 55.41 195 LYS A CA 1
ATOM 1632 C C . LYS A 1 195 ? 12.288 -10.708 -43.312 1.00 55.41 195 LYS A C 1
ATOM 1634 O O . LYS A 1 195 ? 11.380 -10.287 -42.597 1.00 55.41 195 LYS A O 1
ATOM 1639 N N . LYS A 1 196 ? 12.910 -11.872 -43.070 1.00 60.09 196 LYS A N 1
ATOM 1640 C CA . LYS A 1 196 ? 12.637 -12.710 -41.885 1.00 60.09 196 LYS A CA 1
ATOM 1641 C C . LYS A 1 196 ? 12.841 -11.897 -40.596 1.00 60.09 196 LYS A C 1
ATOM 1643 O O . LYS A 1 196 ? 13.837 -11.189 -40.470 1.00 60.09 196 LYS A O 1
ATOM 1648 N N . HIS A 1 197 ? 11.910 -12.019 -39.648 1.00 67.44 197 HIS A N 1
ATOM 1649 C CA . HIS A 1 197 ? 11.937 -11.370 -38.323 1.00 67.44 197 HIS A CA 1
ATOM 1650 C C . HIS A 1 197 ? 11.849 -9.833 -38.311 1.00 67.44 197 HIS A C 1
ATOM 1652 O O . HIS A 1 197 ? 12.183 -9.202 -37.305 1.00 67.44 197 HIS A O 1
ATOM 1658 N N . CYS A 1 198 ? 11.358 -9.229 -39.396 1.00 74.38 198 CYS A N 1
ATOM 1659 C CA . CYS A 1 198 ? 10.904 -7.843 -39.412 1.00 74.38 198 CYS A CA 1
ATOM 1660 C C . CYS A 1 198 ? 9.375 -7.782 -39.430 1.00 74.38 198 CYS A C 1
ATOM 1662 O O . CYS A 1 198 ? 8.719 -8.559 -40.119 1.00 74.38 198 CYS A O 1
ATOM 1664 N N . GLY A 1 199 ? 8.804 -6.824 -38.710 1.00 78.44 199 GLY A N 1
ATOM 1665 C CA . GLY A 1 199 ? 7.365 -6.630 -38.667 1.00 78.44 199 GLY A CA 1
ATOM 1666 C C . GLY A 1 199 ? 6.962 -5.301 -38.056 1.00 78.44 199 GLY A C 1
ATOM 1667 O O . GLY A 1 199 ? 7.784 -4.454 -37.690 1.00 78.44 199 GLY A O 1
ATOM 1668 N N . VAL A 1 200 ? 5.655 -5.121 -37.949 1.00 82.50 200 VAL A N 1
ATOM 1669 C CA . VAL A 1 200 ? 5.049 -3.943 -37.339 1.00 82.50 200 VAL A CA 1
ATOM 1670 C C . VAL A 1 200 ? 4.392 -4.350 -36.027 1.00 82.50 200 VAL A C 1
ATOM 1672 O O . VAL A 1 200 ? 3.524 -5.215 -36.017 1.00 82.50 200 VAL A O 1
ATOM 1675 N N . ILE A 1 201 ? 4.786 -3.701 -34.932 1.00 85.62 201 ILE A N 1
ATOM 1676 C CA . ILE A 1 201 ? 4.150 -3.819 -33.621 1.00 85.62 201 ILE A CA 1
ATOM 1677 C C . ILE A 1 201 ? 3.019 -2.797 -33.556 1.00 85.62 201 ILE A C 1
ATOM 1679 O O . ILE A 1 201 ? 3.280 -1.589 -33.539 1.00 85.62 201 ILE A O 1
ATOM 1683 N N . LYS A 1 202 ? 1.775 -3.278 -33.509 1.00 86.12 202 LYS A N 1
ATOM 1684 C CA . LYS A 1 202 ? 0.591 -2.454 -33.234 1.00 86.12 202 LYS A CA 1
ATOM 1685 C C . LYS A 1 202 ? 0.101 -2.729 -31.820 1.00 86.12 202 LYS A C 1
ATOM 1687 O O . LYS A 1 202 ? -0.094 -3.886 -31.442 1.00 86.12 202 LYS A O 1
ATOM 1692 N N . PHE A 1 203 ? -0.095 -1.670 -31.046 1.00 87.75 203 PHE A N 1
ATOM 1693 C CA . PHE A 1 203 ? -0.586 -1.766 -29.677 1.00 87.75 203 PHE A CA 1
ATOM 1694 C C . PHE A 1 203 ? -1.436 -0.557 -29.312 1.00 87.75 203 PHE A C 1
ATOM 1696 O O . PHE A 1 203 ? -1.351 0.487 -29.954 1.00 87.75 203 PHE A O 1
ATOM 1703 N N . SER A 1 204 ? -2.260 -0.697 -28.279 1.00 88.00 204 SER A N 1
ATOM 1704 C CA . SER A 1 204 ? -3.068 0.405 -27.771 1.00 88.00 204 SER A CA 1
ATOM 1705 C C . SER A 1 204 ? -3.033 0.464 -26.253 1.00 88.00 204 SER A C 1
ATOM 1707 O O . SER A 1 204 ? -2.815 -0.561 -25.602 1.00 88.00 204 SER A O 1
ATOM 1709 N N . ILE A 1 205 ? -3.246 1.659 -25.712 1.00 88.56 205 ILE A N 1
ATOM 1710 C CA . ILE A 1 205 ? -3.440 1.889 -24.277 1.00 88.56 205 ILE A CA 1
ATOM 1711 C C . ILE A 1 205 ? -4.743 2.644 -24.057 1.00 88.56 205 ILE A C 1
ATOM 1713 O O . ILE A 1 205 ? -5.171 3.420 -24.919 1.00 88.56 205 ILE A O 1
ATOM 1717 N N . LEU A 1 206 ? -5.351 2.472 -22.887 1.00 86.69 206 LEU A N 1
ATOM 1718 C CA . LEU A 1 206 ? -6.445 3.330 -22.455 1.00 86.69 206 LEU A CA 1
ATOM 1719 C C . LEU A 1 206 ? -5.882 4.558 -21.719 1.00 86.69 206 LEU A C 1
ATOM 1721 O O . LEU A 1 206 ? -5.141 4.396 -20.746 1.00 86.69 206 LEU A O 1
ATOM 1725 N N . PRO A 1 207 ? -6.239 5.793 -22.120 1.00 88.62 207 PRO A N 1
ATOM 1726 C CA . PRO A 1 207 ? -5.770 7.001 -21.440 1.00 88.62 207 PRO A CA 1
ATOM 1727 C C . PRO A 1 207 ? -6.088 7.018 -19.946 1.00 88.62 207 PRO A C 1
ATOM 1729 O O . PRO A 1 207 ? -5.288 7.505 -19.156 1.00 88.62 207 PRO A O 1
ATOM 1732 N N . ILE A 1 208 ? -7.235 6.471 -19.544 1.00 84.00 208 ILE A N 1
ATOM 1733 C CA . ILE A 1 208 ? -7.612 6.354 -18.134 1.00 84.00 208 ILE A CA 1
ATOM 1734 C C . ILE A 1 208 ? -6.646 5.462 -17.335 1.00 84.00 208 ILE A C 1
ATOM 1736 O O . ILE A 1 208 ? -6.282 5.822 -16.220 1.00 84.00 208 ILE A O 1
ATOM 1740 N N . GLU A 1 209 ? -6.159 4.359 -17.908 1.00 82.38 209 GLU A N 1
ATOM 1741 C CA . GLU A 1 209 ? -5.155 3.489 -17.273 1.00 82.38 209 GLU A CA 1
ATOM 1742 C C . GLU A 1 209 ? -3.793 4.187 -17.205 1.00 82.38 209 GLU A C 1
ATOM 1744 O O . GLU A 1 209 ? -3.114 4.140 -16.179 1.00 82.38 209 GLU A O 1
ATOM 1749 N N . LEU A 1 210 ? -3.433 4.923 -18.262 1.00 86.25 210 LEU A N 1
ATOM 1750 C CA . LEU A 1 210 ? -2.238 5.761 -18.270 1.00 86.25 210 LEU A CA 1
ATOM 1751 C C . LEU A 1 210 ? -2.294 6.815 -17.152 1.00 86.25 210 LEU A C 1
ATOM 1753 O O . LEU A 1 210 ? -1.322 6.980 -16.424 1.00 86.25 210 LEU A O 1
ATOM 1757 N N . GLN A 1 211 ? -3.430 7.495 -16.969 1.00 82.94 211 GLN A N 1
ATOM 1758 C CA . GLN A 1 211 ? -3.606 8.500 -15.913 1.00 82.94 211 GLN A CA 1
ATOM 1759 C C . GLN A 1 211 ? -3.476 7.913 -14.502 1.00 82.94 211 GLN A C 1
ATOM 1761 O O . GLN A 1 211 ? -2.937 8.589 -13.625 1.00 82.94 211 GLN A O 1
ATOM 1766 N N . ILE A 1 212 ? -3.913 6.667 -14.287 1.00 76.88 212 ILE A N 1
ATOM 1767 C CA . ILE A 1 212 ? -3.712 5.957 -13.015 1.00 76.88 212 ILE A CA 1
ATOM 1768 C C . ILE A 1 212 ? -2.219 5.768 -12.740 1.00 76.88 212 ILE A C 1
ATOM 1770 O O . ILE A 1 212 ? -1.764 6.015 -11.634 1.00 76.88 212 ILE A O 1
ATOM 1774 N N . ILE A 1 213 ? -1.429 5.373 -13.736 1.00 73.94 213 ILE A N 1
ATOM 1775 C CA . ILE A 1 213 ? 0.004 5.109 -13.531 1.00 73.94 213 ILE A CA 1
ATOM 1776 C C . ILE A 1 213 ? 0.823 6.407 -13.478 1.00 73.94 213 ILE A C 1
ATOM 1778 O O . ILE A 1 213 ? 1.822 6.509 -12.771 1.00 73.94 213 ILE A O 1
ATOM 1782 N N . VAL A 1 214 ? 0.438 7.433 -14.229 1.00 72.50 214 VAL A N 1
ATOM 1783 C CA . VAL A 1 214 ? 1.269 8.629 -14.447 1.00 72.50 214 VAL A CA 1
ATOM 1784 C C . VAL A 1 214 ? 1.124 9.671 -13.353 1.00 72.50 214 VAL A C 1
ATOM 1786 O O . VAL A 1 214 ? 2.069 10.413 -13.079 1.00 72.50 214 VAL A O 1
ATOM 1789 N N . ARG A 1 215 ? -0.040 9.759 -12.714 1.00 66.81 215 ARG A N 1
ATOM 1790 C CA . ARG A 1 215 ? -0.200 10.682 -11.594 1.00 66.81 215 ARG A CA 1
ATOM 1791 C C . ARG A 1 215 ? 0.635 10.161 -10.423 1.00 66.81 215 ARG A C 1
ATOM 1793 O O . ARG A 1 215 ? 0.448 9.043 -9.947 1.00 66.81 215 ARG A O 1
ATOM 1800 N N . GLU A 1 216 ? 1.554 10.997 -9.948 1.00 46.28 216 GLU A N 1
ATOM 1801 C CA . GLU A 1 216 ? 2.369 10.757 -8.744 1.00 46.28 216 GLU A CA 1
ATOM 1802 C C . GLU A 1 216 ? 1.500 10.555 -7.481 1.00 46.28 216 GLU A C 1
ATOM 1804 O O . GLU A 1 216 ? 1.963 10.030 -6.460 1.00 46.28 216 GLU A O 1
ATOM 1809 N N . ASP A 1 217 ? 0.216 10.899 -7.601 1.00 41.34 217 ASP A N 1
ATOM 1810 C CA . ASP A 1 217 ? -0.827 10.859 -6.580 1.00 41.34 217 ASP A CA 1
ATOM 1811 C C . ASP A 1 217 ? -1.702 9.597 -6.637 1.00 41.34 217 ASP A C 1
ATOM 1813 O O . ASP A 1 217 ? -2.508 9.383 -5.742 1.00 41.34 217 ASP A O 1
ATOM 1817 N N . PHE A 1 218 ? -1.521 8.719 -7.634 1.00 40.94 218 PHE A N 1
ATOM 1818 C CA . PHE A 1 218 ? -2.164 7.394 -7.668 1.00 40.94 218 PHE A CA 1
ATOM 1819 C C . PHE A 1 218 ? -1.281 6.284 -7.080 1.00 40.94 218 PHE A C 1
ATOM 1821 O O . PHE A 1 218 ? -1.439 5.102 -7.380 1.00 40.94 218 PHE A O 1
ATOM 1828 N N . ASN A 1 219 ? -0.405 6.654 -6.140 1.00 39.69 219 ASN A N 1
ATOM 1829 C CA . ASN A 1 219 ? -0.211 5.787 -4.982 1.00 39.69 219 ASN A CA 1
ATOM 1830 C C . ASN A 1 219 ? -1.513 5.867 -4.177 1.00 39.69 219 ASN A C 1
ATOM 1832 O O . ASN A 1 219 ? -1.826 6.898 -3.593 1.00 39.69 219 ASN A O 1
ATOM 1836 N N . ILE A 1 220 ? -2.315 4.813 -4.314 1.00 41.69 220 ILE A N 1
ATOM 1837 C CA . ILE A 1 220 ? -3.707 4.719 -3.878 1.00 41.69 220 ILE A CA 1
ATOM 1838 C C . ILE A 1 220 ? -3.752 4.756 -2.350 1.00 41.69 220 ILE A C 1
ATOM 1840 O O . ILE A 1 220 ? -3.604 3.718 -1.718 1.00 41.69 220 ILE A O 1
ATOM 1844 N N . GLY A 1 221 ? -3.928 5.943 -1.780 1.00 49.62 221 GLY A N 1
ATOM 1845 C CA . GLY A 1 221 ? -4.009 6.113 -0.335 1.00 49.62 221 GLY A CA 1
ATOM 1846 C C . GLY A 1 221 ? -2.659 6.039 0.373 1.00 49.62 221 GLY A C 1
ATOM 1847 O O . GLY A 1 221 ? -1.583 5.921 -0.219 1.00 49.62 221 GLY A O 1
ATOM 1848 N N . GLU A 1 222 ? -2.735 6.137 1.687 1.00 57.44 222 GLU A N 1
ATOM 1849 C CA . GLU A 1 222 ? -1.592 6.104 2.600 1.00 57.44 222 GLU A CA 1
ATOM 1850 C C . GLU A 1 222 ? -0.877 4.740 2.592 1.00 57.44 222 GLU A C 1
ATOM 1852 O O . GLU A 1 222 ? 0.309 4.627 2.926 1.00 57.44 222 GLU A O 1
ATOM 1857 N N . PHE A 1 223 ? -1.579 3.706 2.117 1.00 56.50 223 PHE A N 1
ATOM 1858 C CA . PHE A 1 223 ? -1.149 2.316 2.099 1.00 56.50 223 PHE A CA 1
ATOM 1859 C C . PHE A 1 223 ? -0.885 1.803 0.682 1.00 56.50 223 PHE A C 1
ATOM 1861 O O . PHE A 1 223 ? -1.752 1.809 -0.185 1.00 56.50 223 PHE A O 1
ATOM 1868 N N . GLN A 1 224 ? 0.302 1.237 0.452 1.00 58.09 224 GLN A N 1
ATOM 1869 C CA . GLN A 1 224 ? 0.598 0.527 -0.794 1.00 58.09 224 GLN A CA 1
ATOM 1870 C C . GLN A 1 224 ? -0.217 -0.764 -0.919 1.00 58.09 224 GLN A C 1
ATOM 1872 O O . GLN A 1 224 ? -0.679 -1.149 -2.001 1.00 58.09 224 GLN A O 1
ATOM 1877 N N . ILE A 1 225 ? -0.324 -1.487 0.198 1.00 59.09 225 ILE A N 1
ATOM 1878 C CA . ILE A 1 225 ? -0.853 -2.845 0.261 1.00 59.09 225 ILE A CA 1
ATOM 1879 C C . ILE A 1 225 ? -1.711 -2.946 1.511 1.00 59.09 225 ILE A C 1
ATOM 1881 O O . ILE A 1 225 ? -1.200 -2.825 2.613 1.00 59.09 225 ILE A O 1
ATOM 1885 N N . ILE A 1 226 ? -2.994 -3.251 1.336 1.00 63.78 226 ILE A N 1
ATOM 1886 C CA . ILE A 1 226 ? -3.860 -3.757 2.401 1.00 63.78 226 ILE A CA 1
ATOM 1887 C C . ILE A 1 226 ? -4.367 -5.108 1.926 1.00 63.78 226 ILE A C 1
ATOM 1889 O O . ILE A 1 226 ? -5.040 -5.199 0.894 1.00 63.78 226 ILE A O 1
ATOM 1893 N N . ARG A 1 227 ? -4.006 -6.183 2.628 1.00 71.31 227 ARG A N 1
ATOM 1894 C CA . ARG A 1 227 ? -4.352 -7.538 2.198 1.00 71.31 227 ARG A CA 1
ATOM 1895 C C . ARG A 1 227 ? -4.770 -8.414 3.355 1.00 71.31 227 ARG A C 1
ATOM 1897 O O . ARG A 1 227 ? -4.113 -8.463 4.387 1.00 71.31 227 ARG A O 1
ATOM 1904 N N . ARG A 1 228 ? -5.837 -9.176 3.128 1.00 78.38 228 ARG A N 1
ATOM 1905 C CA . ARG A 1 228 ? -6.233 -10.253 4.026 1.00 78.38 228 ARG A CA 1
ATOM 1906 C C . ARG A 1 228 ? -5.445 -11.507 3.687 1.00 78.38 228 ARG A C 1
ATOM 1908 O O . ARG A 1 228 ? -5.486 -11.975 2.549 1.00 78.38 228 ARG A O 1
ATOM 1915 N N . VAL A 1 229 ? -4.732 -12.030 4.671 1.00 83.00 229 VAL A N 1
ATOM 1916 C CA . VAL A 1 229 ? -3.945 -13.259 4.569 1.00 83.00 229 VAL A CA 1
ATOM 1917 C C . VAL A 1 229 ? -4.399 -14.235 5.642 1.00 83.00 229 VAL A C 1
ATOM 1919 O O . VAL A 1 229 ? -4.963 -13.860 6.668 1.00 83.00 229 VAL A O 1
ATOM 1922 N N . THR A 1 230 ? -4.211 -15.516 5.371 1.00 87.44 230 THR A N 1
ATOM 1923 C CA . THR A 1 230 ? -4.562 -16.600 6.282 1.00 87.44 230 THR A CA 1
ATOM 1924 C C . THR A 1 230 ? -3.332 -17.454 6.470 1.00 87.44 230 THR A C 1
ATOM 1926 O O . THR A 1 230 ? -2.671 -17.779 5.487 1.00 87.44 230 THR A O 1
ATOM 1929 N N . GLY A 1 231 ? -3.066 -17.836 7.710 1.00 91.88 231 GLY A N 1
ATOM 1930 C CA . GLY A 1 231 ? -2.052 -18.828 8.009 1.00 91.88 231 GLY A CA 1
ATOM 1931 C C . GLY A 1 231 ? -2.525 -19.800 9.066 1.00 91.88 231 GLY A C 1
ATOM 1932 O O . GLY A 1 231 ? -3.540 -19.582 9.739 1.00 91.88 231 GLY A O 1
ATOM 1933 N N . VAL A 1 232 ? -1.781 -20.889 9.168 1.00 92.88 232 VAL A N 1
ATOM 1934 C CA . VAL A 1 232 ? -2.012 -21.955 10.135 1.00 92.88 232 VAL A CA 1
ATOM 1935 C C . VAL A 1 232 ? -0.765 -22.172 10.975 1.00 92.88 232 VAL A C 1
ATOM 1937 O O . VAL A 1 232 ? 0.354 -22.020 10.482 1.00 92.88 232 VAL A O 1
ATOM 1940 N N . ASP A 1 233 ? -0.961 -22.506 12.245 1.00 97.31 233 ASP A N 1
ATOM 1941 C CA . ASP A 1 233 ? 0.126 -22.969 13.099 1.00 97.31 233 ASP A CA 1
ATOM 1942 C C . ASP A 1 233 ? 0.478 -24.442 12.820 1.00 97.31 233 ASP A C 1
ATOM 1944 O O . ASP A 1 233 ? -0.168 -25.133 12.025 1.00 97.31 233 ASP A O 1
ATOM 1948 N N . THR A 1 234 ? 1.506 -24.953 13.495 1.00 97.25 234 THR A N 1
ATOM 1949 C CA . THR A 1 234 ? 1.932 -26.359 13.374 1.00 97.25 234 THR A CA 1
ATOM 1950 C C . THR A 1 234 ? 0.853 -27.371 13.784 1.00 97.25 234 THR A C 1
ATOM 1952 O O . THR A 1 234 ? 0.923 -28.535 13.391 1.00 97.25 234 THR A O 1
ATOM 1955 N N . LYS A 1 235 ? -0.177 -26.939 14.525 1.00 97.31 235 LYS A N 1
ATOM 1956 C CA . LYS A 1 235 ? -1.340 -27.738 14.944 1.00 97.31 235 LYS A CA 1
ATOM 1957 C C . LYS A 1 235 ? -2.549 -27.556 14.018 1.00 97.31 235 LYS A C 1
ATOM 1959 O O . LYS A 1 235 ? -3.641 -27.992 14.376 1.00 97.31 235 LYS A O 1
ATOM 1964 N N . GLN A 1 236 ? -2.362 -26.944 12.844 1.00 96.00 236 GLN A N 1
ATOM 1965 C CA . GLN A 1 236 ? -3.407 -26.656 11.852 1.00 96.00 236 GLN A CA 1
ATOM 1966 C C . GLN A 1 236 ? -4.504 -25.702 12.347 1.00 96.00 236 GLN A C 1
ATOM 1968 O O . GLN A 1 236 ? -5.578 -25.630 11.750 1.00 96.00 236 GLN A O 1
ATOM 1973 N N . LYS A 1 237 ? -4.250 -24.946 13.420 1.00 96.12 237 LYS A N 1
ATOM 1974 C CA . LYS A 1 237 ? -5.166 -23.903 13.884 1.00 96.12 237 LYS A CA 1
ATOM 1975 C C . LYS A 1 237 ? -4.957 -22.635 13.077 1.00 96.12 237 LYS A C 1
ATOM 1977 O O . LYS A 1 237 ? -3.826 -22.233 12.812 1.00 96.12 237 LYS A O 1
ATOM 1982 N N . GLN A 1 238 ? -6.051 -21.992 12.705 1.00 95.38 238 GLN A N 1
ATOM 1983 C CA . GLN A 1 238 ? -6.062 -20.891 11.758 1.00 95.38 238 GLN A CA 1
ATOM 1984 C C . GLN A 1 238 ? -6.029 -19.525 12.450 1.00 95.38 238 GLN A C 1
ATOM 1986 O O . GLN A 1 238 ? -6.702 -19.285 13.455 1.00 95.38 238 GLN A O 1
ATOM 1991 N N . ALA A 1 239 ? -5.324 -18.578 11.833 1.00 94.31 239 ALA A N 1
ATOM 1992 C CA . ALA A 1 239 ? -5.491 -17.151 12.073 1.00 94.31 239 ALA A CA 1
ATOM 1993 C C . ALA A 1 239 ? -5.612 -16.388 10.744 1.00 94.31 239 ALA A C 1
ATOM 1995 O O . ALA A 1 239 ? -4.994 -16.736 9.734 1.00 94.31 239 ALA A O 1
ATOM 1996 N N . LYS A 1 240 ? -6.451 -15.351 10.741 1.00 90.56 240 LYS A N 1
ATOM 1997 C CA . LYS A 1 240 ? -6.674 -14.443 9.615 1.00 90.56 240 LYS A CA 1
ATOM 1998 C C . LYS A 1 240 ? -6.188 -13.059 9.997 1.00 90.56 240 LYS A C 1
ATOM 2000 O O . LYS A 1 240 ? -6.608 -12.504 11.016 1.00 90.56 240 LYS A O 1
ATOM 2005 N N . PHE A 1 241 ? -5.364 -12.494 9.133 1.00 89.44 241 PHE A N 1
ATOM 2006 C CA . PHE A 1 241 ? -4.718 -11.214 9.348 1.00 89.44 241 PHE A CA 1
ATOM 2007 C C . PHE A 1 241 ? -5.076 -10.241 8.239 1.00 89.44 241 PHE A C 1
ATOM 2009 O O . PHE A 1 241 ? -5.306 -10.653 7.102 1.00 89.44 241 PHE A O 1
ATOM 2016 N N . GLN A 1 242 ? -5.068 -8.953 8.553 1.00 85.44 242 GLN A N 1
ATOM 2017 C CA . GLN A 1 242 ? -4.981 -7.889 7.567 1.00 85.44 242 GLN A CA 1
ATOM 2018 C C . GLN A 1 242 ? -3.603 -7.245 7.679 1.00 85.44 242 GLN A C 1
ATOM 2020 O O . GLN A 1 242 ? -3.257 -6.707 8.723 1.00 85.44 242 GLN A O 1
ATOM 2025 N N . VAL A 1 243 ? -2.811 -7.325 6.616 1.00 86.12 243 VAL A N 1
ATOM 2026 C CA . VAL A 1 243 ? -1.483 -6.712 6.532 1.00 86.12 243 VAL A CA 1
ATOM 2027 C C . VAL A 1 243 ? -1.624 -5.398 5.783 1.00 86.12 243 VAL A C 1
ATOM 2029 O O . VAL A 1 243 ? -2.069 -5.406 4.633 1.00 86.12 243 VAL A O 1
ATOM 2032 N N . ALA A 1 244 ? -1.259 -4.297 6.433 1.00 84.06 244 ALA A N 1
ATOM 2033 C CA . ALA A 1 244 ? -1.195 -2.968 5.853 1.00 84.06 244 ALA A CA 1
ATOM 2034 C C . ALA A 1 244 ? 0.273 -2.526 5.757 1.00 84.06 244 ALA A C 1
ATOM 2036 O O . ALA A 1 244 ? 0.972 -2.447 6.764 1.00 84.06 244 ALA A O 1
ATOM 2037 N N . ILE A 1 245 ? 0.747 -2.257 4.544 1.00 84.94 245 ILE A N 1
ATOM 2038 C CA . ILE A 1 245 ? 2.073 -1.695 4.270 1.00 84.94 245 ILE A CA 1
ATOM 2039 C C . ILE A 1 245 ? 1.859 -0.291 3.730 1.00 84.94 245 ILE A C 1
ATOM 2041 O O . ILE A 1 245 ? 1.097 -0.116 2.773 1.00 84.94 245 ILE A O 1
ATOM 2045 N N . LEU A 1 246 ? 2.513 0.694 4.342 1.00 83.00 246 LEU A N 1
ATOM 2046 C CA . LEU A 1 246 ? 2.446 2.081 3.892 1.00 83.00 246 LEU A CA 1
ATOM 2047 C C . LEU A 1 246 ? 3.024 2.220 2.476 1.00 83.00 246 LEU A C 1
ATOM 2049 O O . LEU A 1 246 ? 3.768 1.356 2.009 1.00 83.00 246 LEU A O 1
ATOM 2053 N N . SER A 1 247 ? 2.639 3.281 1.762 1.00 72.75 247 SER A N 1
ATOM 2054 C CA . SER A 1 247 ? 3.199 3.562 0.431 1.00 72.75 247 SER A CA 1
ATOM 2055 C C . SER A 1 247 ? 4.733 3.613 0.470 1.00 72.75 247 SER A C 1
ATOM 2057 O O . SER A 1 247 ? 5.294 4.077 1.456 1.00 72.75 247 SER A O 1
ATOM 2059 N N . ASP A 1 248 ? 5.414 3.225 -0.618 1.00 73.56 248 ASP A N 1
ATOM 2060 C CA . ASP A 1 248 ? 6.892 3.266 -0.717 1.00 73.56 248 ASP A CA 1
ATOM 2061 C C . ASP A 1 248 ? 7.485 4.675 -0.501 1.00 73.56 248 ASP A C 1
ATOM 2063 O O . ASP A 1 248 ? 8.699 4.837 -0.383 1.00 73.56 248 ASP A O 1
ATOM 2067 N N . LYS A 1 249 ? 6.633 5.710 -0.461 1.00 77.12 249 LYS A N 1
ATOM 2068 C CA . LYS A 1 249 ? 7.017 7.075 -0.104 1.00 77.12 249 LYS A CA 1
ATOM 2069 C C . LYS A 1 249 ? 7.385 7.202 1.378 1.00 77.12 249 LYS A C 1
ATOM 2071 O O . LYS A 1 249 ? 8.137 8.121 1.687 1.00 77.12 249 LYS A O 1
ATOM 2076 N N . TYR A 1 250 ? 6.854 6.333 2.244 1.00 86.50 250 TYR A N 1
ATOM 2077 C CA . TYR A 1 250 ? 7.084 6.323 3.687 1.00 86.50 250 TYR A CA 1
ATOM 2078 C C . TYR A 1 250 ? 7.976 5.157 4.089 1.00 86.50 250 TYR A C 1
ATOM 2080 O O . TYR A 1 250 ? 7.612 3.995 3.902 1.00 86.50 250 TYR A O 1
ATOM 2088 N N . ASN A 1 251 ? 9.105 5.463 4.715 1.00 90.75 251 ASN A N 1
ATOM 2089 C CA . ASN A 1 251 ? 10.008 4.457 5.263 1.00 90.75 251 ASN A CA 1
ATOM 2090 C C . ASN A 1 251 ? 10.504 4.923 6.630 1.00 90.75 251 ASN A C 1
ATOM 2092 O O . ASN A 1 251 ? 10.470 6.112 6.944 1.00 90.75 251 ASN A O 1
ATOM 2096 N N . TRP A 1 252 ? 10.977 4.005 7.463 1.00 94.75 252 TRP A N 1
ATOM 2097 C CA . TRP A 1 252 ? 11.765 4.425 8.619 1.00 94.75 252 TRP A CA 1
ATOM 2098 C C . TRP A 1 252 ? 12.997 5.165 8.138 1.00 94.75 252 TRP A C 1
ATOM 2100 O O . TRP A 1 252 ? 13.660 4.651 7.242 1.00 94.75 252 TRP A O 1
ATOM 2110 N N . LYS A 1 253 ? 13.331 6.306 8.738 1.00 94.06 253 LYS A N 1
ATOM 2111 C CA . LYS A 1 253 ? 14.518 7.075 8.360 1.00 94.06 253 LYS A CA 1
ATOM 2112 C C . LYS A 1 253 ? 15.801 6.282 8.601 1.00 94.06 253 LYS A C 1
ATOM 2114 O O . LYS A 1 253 ? 15.875 5.448 9.510 1.00 94.06 253 LYS A O 1
ATOM 2119 N N . TYR A 1 254 ? 16.807 6.518 7.766 1.00 90.50 254 TYR A N 1
ATOM 2120 C CA . TYR A 1 254 ? 18.074 5.802 7.847 1.00 90.50 254 TYR A CA 1
ATOM 2121 C C . TYR A 1 254 ? 18.741 6.068 9.193 1.00 90.50 254 TYR A C 1
ATOM 2123 O O . TYR A 1 254 ? 18.656 7.172 9.727 1.00 90.50 254 TYR A O 1
ATOM 2131 N N . GLU A 1 255 ? 19.311 5.016 9.781 1.00 91.44 255 GLU A N 1
ATOM 2132 C CA . GLU A 1 255 ? 19.935 5.039 11.111 1.00 91.44 255 GLU A CA 1
ATOM 2133 C C . GLU A 1 255 ? 19.054 5.507 12.290 1.00 91.44 255 GLU A C 1
ATOM 2135 O O . GLU A 1 255 ? 19.539 5.587 13.415 1.00 91.44 255 GLU A O 1
ATOM 2140 N N . SER A 1 256 ? 17.751 5.730 12.088 1.00 94.12 256 SER A N 1
ATOM 2141 C CA . SER A 1 256 ? 16.809 6.149 13.136 1.00 94.12 256 SER A CA 1
ATOM 2142 C C . SER A 1 256 ? 15.788 5.056 13.458 1.00 94.12 256 SER A C 1
ATOM 2144 O O . SER A 1 256 ? 15.378 4.283 12.587 1.00 94.12 256 SER A O 1
ATOM 2146 N N . ASP A 1 257 ? 15.359 4.986 14.716 1.00 94.88 257 ASP A N 1
ATOM 2147 C CA . ASP A 1 257 ? 14.286 4.106 15.187 1.00 94.88 257 ASP A CA 1
ATOM 2148 C C . ASP A 1 257 ? 12.995 4.843 15.586 1.00 94.88 257 ASP A C 1
ATOM 2150 O O . ASP A 1 257 ? 11.999 4.208 15.942 1.00 94.88 257 ASP A O 1
ATOM 2154 N N . ASP A 1 258 ? 12.994 6.170 15.497 1.00 93.94 258 ASP A N 1
ATOM 2155 C CA . ASP A 1 258 ? 11.949 7.069 15.983 1.00 93.94 258 ASP A CA 1
ATOM 2156 C C . ASP A 1 258 ? 11.520 8.124 14.949 1.00 93.94 258 ASP A C 1
ATOM 2158 O O . ASP A 1 258 ? 10.605 8.904 15.205 1.00 93.94 258 ASP A O 1
ATOM 2162 N N . GLN A 1 259 ? 12.138 8.142 13.768 1.00 93.69 259 GLN A N 1
ATOM 2163 C CA . GLN A 1 259 ? 11.787 9.040 12.673 1.00 93.69 259 GLN A CA 1
ATOM 2164 C C . GLN A 1 259 ? 11.344 8.255 11.444 1.00 93.69 259 GLN A C 1
ATOM 2166 O O . GLN A 1 259 ? 11.898 7.212 11.084 1.00 93.69 259 GLN A O 1
ATOM 2171 N N . ILE A 1 260 ? 10.350 8.812 10.765 1.00 92.06 260 ILE A N 1
ATOM 2172 C CA . ILE A 1 260 ? 9.885 8.361 9.459 1.00 92.06 260 ILE A CA 1
ATOM 2173 C C . ILE A 1 260 ? 10.287 9.408 8.430 1.00 92.06 260 ILE A C 1
ATOM 2175 O O . ILE A 1 260 ? 10.295 10.605 8.718 1.00 92.06 260 ILE A O 1
ATOM 2179 N N . GLU A 1 261 ? 10.629 8.953 7.233 1.00 88.00 261 GLU A N 1
ATOM 2180 C CA . GLU A 1 261 ? 10.882 9.810 6.085 1.00 88.00 261 GLU A CA 1
ATOM 2181 C C . GLU A 1 261 ? 9.736 9.723 5.070 1.00 88.00 261 GLU A C 1
ATOM 2183 O O . GLU A 1 261 ? 9.195 8.645 4.815 1.00 88.00 261 GLU A O 1
ATOM 2188 N N . LEU A 1 262 ? 9.393 10.860 4.467 1.00 81.50 262 LEU A N 1
ATOM 2189 C CA . LEU A 1 262 ? 8.556 10.982 3.283 1.00 81.50 262 LEU A CA 1
ATOM 2190 C C . LEU A 1 262 ? 9.429 11.480 2.133 1.00 81.50 262 LEU A C 1
ATOM 2192 O O . LEU A 1 262 ? 9.858 12.632 2.132 1.00 81.50 262 LEU A O 1
ATOM 2196 N N . LYS A 1 263 ? 9.675 10.628 1.132 1.00 73.50 263 LYS A N 1
ATOM 2197 C CA . LYS A 1 263 ? 10.542 10.964 -0.018 1.00 73.50 263 LYS A CA 1
ATOM 2198 C C . LYS A 1 263 ? 11.932 11.505 0.402 1.00 73.50 263 LYS A C 1
ATOM 2200 O O . LYS A 1 263 ? 12.479 12.364 -0.283 1.00 73.50 263 LYS A O 1
ATOM 2205 N N . GLY A 1 264 ? 12.492 10.991 1.502 1.00 75.00 264 GLY A N 1
ATOM 2206 C CA . GLY A 1 264 ? 13.815 11.364 2.028 1.00 75.00 264 GLY A CA 1
ATOM 2207 C C . GLY A 1 264 ? 13.827 12.508 3.049 1.00 75.00 264 GLY A C 1
ATOM 2208 O O . GLY A 1 264 ? 14.868 12.772 3.639 1.00 75.00 264 GLY A O 1
ATOM 2209 N N . GLU A 1 265 ? 12.690 13.157 3.304 1.00 79.56 265 GLU A N 1
ATOM 2210 C CA . GLU A 1 265 ? 12.568 14.218 4.312 1.00 79.56 265 GLU A CA 1
ATOM 2211 C C . GLU A 1 265 ? 11.879 13.693 5.570 1.00 79.56 265 GLU A C 1
ATOM 2213 O O . GLU A 1 265 ? 10.947 12.900 5.470 1.00 79.56 265 GLU A O 1
ATOM 2218 N N . VAL A 1 266 ? 12.286 14.148 6.758 1.00 88.50 266 VAL A N 1
ATOM 2219 C CA . VAL A 1 266 ? 11.617 13.763 8.016 1.00 88.50 266 VAL A CA 1
ATOM 2220 C C . VAL A 1 266 ? 10.141 14.162 7.960 1.00 88.50 266 VAL A C 1
ATOM 2222 O O . VAL A 1 266 ? 9.812 15.304 7.641 1.00 88.50 266 VAL A O 1
ATOM 2225 N N . ALA A 1 267 ? 9.254 13.229 8.299 1.00 85.06 267 ALA A N 1
ATOM 2226 C CA . ALA A 1 267 ? 7.813 13.417 8.244 1.00 85.06 267 ALA A CA 1
ATOM 2227 C C . ALA A 1 267 ? 7.135 13.048 9.566 1.00 85.06 267 ALA A C 1
ATOM 2229 O O . ALA A 1 267 ? 7.519 12.090 10.237 1.00 85.06 267 ALA A O 1
ATOM 2230 N N . ASP A 1 268 ? 6.081 13.791 9.901 1.00 82.62 268 ASP A N 1
ATOM 2231 C CA . ASP A 1 268 ? 5.150 13.408 10.958 1.00 82.62 268 ASP A CA 1
ATOM 2232 C C . ASP A 1 268 ? 4.172 12.357 10.418 1.00 82.62 268 ASP A C 1
ATOM 2234 O O . ASP A 1 268 ? 3.448 12.597 9.448 1.00 82.62 268 ASP A O 1
ATOM 2238 N N . ILE A 1 269 ? 4.165 11.180 11.043 1.00 83.69 269 ILE A N 1
ATOM 2239 C CA . ILE A 1 269 ? 3.284 10.070 10.674 1.00 83.69 269 ILE A CA 1
ATOM 2240 C C . ILE A 1 269 ? 1.903 10.176 11.328 1.00 83.69 269 ILE A C 1
ATOM 2242 O O . ILE A 1 269 ? 0.986 9.458 10.939 1.00 83.69 269 ILE A O 1
ATOM 2246 N N . SER A 1 270 ? 1.726 11.060 12.312 1.00 82.12 270 SER A N 1
ATOM 2247 C CA . SER A 1 270 ? 0.487 11.168 13.089 1.00 82.12 270 SER A CA 1
ATOM 2248 C C . SER A 1 270 ? -0.748 11.429 12.216 1.00 82.12 270 SER A C 1
ATOM 2250 O O . SER A 1 270 ? -1.732 10.710 12.383 1.00 82.12 270 SER A O 1
ATOM 2252 N N . PRO A 1 271 ? -0.723 12.350 11.226 1.00 79.56 271 PRO A N 1
ATOM 2253 C CA . PRO A 1 271 ? -1.868 12.563 10.336 1.00 79.56 271 PRO A CA 1
ATOM 2254 C C . PRO A 1 271 ? -2.265 11.304 9.557 1.00 79.56 271 PRO A C 1
ATOM 2256 O O . PRO A 1 271 ? -3.447 11.089 9.306 1.00 79.56 271 PRO A O 1
ATOM 2259 N N . LEU A 1 272 ? -1.274 10.476 9.217 1.00 77.75 272 LEU A N 1
ATOM 2260 C CA . LEU A 1 272 ? -1.452 9.226 8.489 1.00 77.75 272 LEU A CA 1
ATOM 2261 C C . LEU A 1 272 ? -2.096 8.158 9.376 1.00 77.75 272 LEU A C 1
ATOM 2263 O O . LEU A 1 272 ? -3.089 7.523 9.041 1.00 77.75 272 LEU A O 1
ATOM 2267 N N . LEU A 1 273 ? -1.536 7.970 10.568 1.00 79.75 273 LEU A N 1
ATOM 2268 C CA . LEU A 1 273 ? -2.035 6.973 11.506 1.00 79.75 273 LEU A CA 1
ATOM 2269 C C . LEU A 1 273 ? -3.433 7.330 12.048 1.00 79.75 273 LEU A C 1
ATOM 2271 O O . LEU A 1 273 ? -4.180 6.425 12.421 1.00 79.75 273 LEU A O 1
ATOM 2275 N N . SER A 1 274 ? -3.803 8.613 12.052 1.00 77.62 274 SER A N 1
ATOM 2276 C CA . SER A 1 274 ? -5.136 9.104 12.431 1.00 77.62 274 SER A CA 1
ATOM 2277 C C . SER A 1 274 ? -6.092 9.287 11.244 1.00 77.62 274 SER A C 1
ATOM 2279 O O . SER A 1 274 ? -7.179 9.846 11.413 1.00 77.62 274 SER A O 1
ATOM 2281 N N . SER A 1 275 ? -5.721 8.856 10.036 1.00 73.56 275 SER A N 1
ATOM 2282 C CA . SER A 1 275 ? -6.567 9.028 8.856 1.00 73.56 275 SER A CA 1
ATOM 2283 C C . SER A 1 275 ? -7.815 8.142 8.902 1.00 73.56 275 SER A C 1
ATOM 2285 O O . SER A 1 275 ? -7.835 7.064 9.502 1.00 73.56 275 SER A O 1
ATOM 2287 N N . GLU A 1 276 ? -8.879 8.554 8.208 1.00 67.12 276 GLU A N 1
ATOM 2288 C CA . GLU A 1 276 ? -10.086 7.726 8.081 1.00 67.12 276 GLU A CA 1
ATOM 2289 C C . GLU A 1 276 ? -9.806 6.390 7.384 1.00 67.12 276 GLU A C 1
ATOM 2291 O O . GLU A 1 276 ? -10.432 5.380 7.712 1.00 67.12 276 GLU A O 1
ATOM 2296 N N . GLU A 1 277 ? -8.864 6.372 6.437 1.00 67.75 277 GLU A N 1
ATOM 2297 C CA . GLU A 1 277 ? -8.442 5.151 5.756 1.00 67.75 277 GLU A CA 1
ATOM 2298 C C . GLU A 1 277 ? -7.816 4.182 6.765 1.00 67.75 277 GLU A C 1
ATOM 2300 O O . GLU A 1 277 ? -8.229 3.021 6.840 1.00 67.75 277 GLU A O 1
ATOM 2305 N N . MET A 1 278 ? -6.897 4.663 7.606 1.00 74.50 278 MET A N 1
ATOM 2306 C CA . MET A 1 278 ? -6.324 3.884 8.698 1.00 74.50 278 MET A CA 1
ATOM 2307 C C . MET A 1 278 ? -7.419 3.407 9.664 1.00 74.50 278 MET A C 1
ATOM 2309 O O . MET A 1 278 ? -7.580 2.211 9.891 1.00 74.50 278 MET A O 1
ATOM 2313 N N . ILE A 1 279 ? -8.275 4.296 10.164 1.00 73.88 279 ILE A N 1
ATOM 2314 C CA . ILE A 1 279 ? -9.327 3.920 11.120 1.00 73.88 279 ILE A CA 1
ATOM 2315 C C . ILE A 1 279 ? -10.289 2.874 10.529 1.00 73.88 279 ILE A C 1
ATOM 2317 O O . ILE A 1 279 ? -10.629 1.885 11.184 1.00 73.88 279 ILE A O 1
ATOM 2321 N N . SER A 1 280 ? -10.713 3.040 9.276 1.00 69.62 280 SER A N 1
ATOM 2322 C CA . SER A 1 280 ? -11.626 2.107 8.610 1.00 69.62 280 SER A CA 1
ATOM 2323 C C . SER A 1 280 ? -10.988 0.738 8.385 1.00 69.62 280 SER A C 1
ATOM 2325 O O . SER A 1 280 ? -11.647 -0.286 8.573 1.00 69.62 280 SER A O 1
ATOM 2327 N N . ASN A 1 281 ? -9.708 0.698 8.009 1.00 68.81 281 ASN A N 1
ATOM 2328 C CA . ASN A 1 281 ? -8.993 -0.555 7.781 1.00 68.81 281 ASN A CA 1
ATOM 2329 C C . ASN A 1 281 ? -8.842 -1.386 9.060 1.00 68.81 281 ASN A C 1
ATOM 2331 O O . ASN A 1 281 ? -8.748 -2.610 8.976 1.00 68.81 281 ASN A O 1
ATOM 2335 N N . PHE A 1 282 ? -8.856 -0.745 10.229 1.00 71.88 282 PHE A N 1
ATOM 2336 C CA . PHE A 1 282 ? -8.599 -1.400 11.508 1.00 71.88 282 PHE A CA 1
ATOM 2337 C C . PHE A 1 282 ? -9.830 -1.504 12.430 1.00 71.88 282 PHE A C 1
ATOM 2339 O O . PHE A 1 282 ? -9.724 -2.039 13.534 1.00 71.88 282 PHE A O 1
ATOM 2346 N N . ARG A 1 283 ? -11.022 -1.096 11.972 1.00 70.56 283 ARG A N 1
ATOM 2347 C CA . ARG A 1 283 ? -12.268 -1.106 12.767 1.00 70.56 283 ARG A CA 1
ATOM 2348 C C . ARG A 1 283 ? -12.708 -2.497 13.244 1.00 70.56 283 ARG A C 1
ATOM 2350 O O . ARG A 1 283 ? -13.196 -2.637 14.358 1.00 70.56 283 ARG A O 1
ATOM 2357 N N . GLU A 1 284 ? -12.560 -3.533 12.420 1.00 67.56 284 GLU A N 1
ATOM 2358 C CA . GLU A 1 284 ? -13.009 -4.901 12.755 1.00 67.56 284 GLU A CA 1
ATOM 2359 C C . GLU A 1 284 ? -11.939 -5.726 13.487 1.00 67.56 284 GLU A C 1
ATOM 2361 O O . GLU A 1 284 ? -12.010 -6.955 13.553 1.00 67.56 284 GLU A O 1
ATOM 2366 N N . THR A 1 285 ? -10.900 -5.073 14.004 1.00 71.06 285 THR A N 1
ATOM 2367 C CA . THR A 1 285 ? -9.706 -5.773 14.472 1.00 71.06 285 THR A CA 1
ATOM 2368 C C . THR A 1 285 ? -9.794 -6.123 15.946 1.00 71.06 285 THR A C 1
ATOM 2370 O O . THR A 1 285 ? -10.180 -5.324 16.799 1.00 71.06 285 THR A O 1
ATOM 2373 N N . SER A 1 286 ? -9.424 -7.361 16.263 1.00 72.69 286 SER A N 1
ATOM 2374 C CA . SER A 1 286 ? -9.355 -7.825 17.650 1.00 72.69 286 SER A CA 1
ATOM 2375 C C . SER A 1 286 ? -8.015 -7.480 18.308 1.00 72.69 286 SER A C 1
ATOM 2377 O O . SER A 1 286 ? -7.948 -7.281 19.526 1.00 72.69 286 SER A O 1
ATOM 2379 N N . GLU A 1 287 ? -6.956 -7.409 17.497 1.00 88.81 287 GLU A N 1
ATOM 2380 C CA . GLU A 1 287 ? -5.563 -7.249 17.912 1.00 88.81 287 GLU A CA 1
ATOM 2381 C C . GLU A 1 287 ? -4.783 -6.487 16.837 1.00 88.81 287 GLU A C 1
ATOM 2383 O O . GLU A 1 287 ? -5.083 -6.626 15.648 1.00 88.81 287 GLU A O 1
ATOM 2388 N N . VAL A 1 288 ? -3.763 -5.738 17.254 1.00 90.94 288 VAL A N 1
ATOM 2389 C CA . VAL A 1 288 ? -2.836 -5.021 16.363 1.00 90.94 288 VAL A CA 1
ATOM 2390 C C . VAL A 1 288 ? -1.407 -5.468 16.647 1.00 90.94 288 VAL A C 1
ATOM 2392 O O . VAL A 1 288 ? -1.042 -5.725 17.795 1.00 90.94 288 VAL A O 1
ATOM 2395 N N . ILE A 1 289 ? -0.618 -5.582 15.586 1.00 94.94 289 ILE A N 1
ATOM 2396 C CA . ILE A 1 289 ? 0.775 -6.000 15.579 1.00 94.94 289 ILE A CA 1
ATOM 2397 C C . ILE A 1 289 ? 1.573 -4.924 14.837 1.00 94.94 289 ILE A C 1
ATOM 2399 O O . ILE A 1 289 ? 1.403 -4.729 13.630 1.00 94.94 289 ILE A O 1
ATOM 2403 N N . SER A 1 290 ? 2.438 -4.232 15.568 1.00 95.69 290 SER A N 1
ATOM 2404 C CA . SER A 1 290 ? 3.331 -3.201 15.034 1.00 95.69 290 SER A CA 1
ATOM 2405 C C . SER A 1 290 ? 4.630 -3.850 14.588 1.00 95.69 290 SER A C 1
ATOM 2407 O O . SER A 1 290 ? 5.267 -4.550 15.378 1.00 95.69 290 SER A O 1
ATOM 2409 N N . VAL A 1 291 ? 5.014 -3.660 13.330 1.00 97.25 291 VAL A N 1
ATOM 2410 C CA . VAL A 1 291 ? 6.150 -4.375 12.749 1.00 97.25 291 VAL A CA 1
ATOM 2411 C C . VAL A 1 291 ? 7.336 -3.438 12.565 1.00 97.25 291 VAL A C 1
ATOM 2413 O O . VAL A 1 291 ? 7.201 -2.334 12.037 1.00 97.25 291 VAL A O 1
ATOM 2416 N N . GLY A 1 292 ? 8.508 -3.908 12.968 1.00 97.62 292 GLY A N 1
ATOM 2417 C CA . GLY A 1 292 ? 9.773 -3.226 12.772 1.00 97.62 292 GLY A CA 1
ATOM 2418 C C . GLY A 1 292 ? 10.672 -3.967 11.792 1.00 97.62 292 GLY A C 1
ATOM 2419 O O . GLY A 1 292 ? 10.786 -5.194 11.830 1.00 97.62 292 GLY A O 1
ATOM 2420 N N . THR A 1 293 ? 11.299 -3.200 10.906 1.00 96.25 293 THR A N 1
ATOM 2421 C CA . 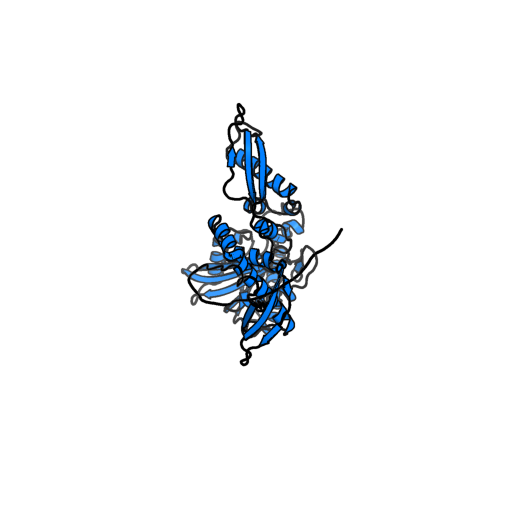THR A 1 293 ? 12.203 -3.675 9.856 1.00 96.25 293 THR A CA 1
ATOM 2422 C C . THR A 1 293 ? 13.500 -2.879 9.905 1.00 96.25 293 THR A C 1
ATOM 2424 O O . THR A 1 293 ? 13.500 -1.701 10.276 1.00 96.25 293 THR A O 1
ATOM 2427 N N . ALA A 1 294 ? 14.603 -3.505 9.512 1.00 95.62 294 ALA A N 1
ATOM 2428 C CA . ALA A 1 294 ? 15.865 -2.834 9.248 1.00 95.62 294 ALA A CA 1
ATOM 2429 C C . ALA A 1 294 ? 16.380 -3.219 7.861 1.00 95.62 294 ALA A C 1
ATOM 2431 O O . ALA A 1 294 ? 16.077 -4.297 7.345 1.00 95.62 294 ALA A O 1
ATOM 2432 N N . SER A 1 295 ? 17.107 -2.303 7.233 1.00 93.00 295 SER A N 1
ATOM 2433 C CA . SER A 1 295 ? 17.737 -2.554 5.942 1.00 93.00 295 SER A CA 1
ATOM 2434 C C . SER A 1 295 ? 19.027 -3.356 6.116 1.00 93.00 295 SER A C 1
ATOM 2436 O O . SER A 1 295 ? 19.364 -3.776 7.220 1.00 93.00 295 SER A O 1
ATOM 2438 N N . CYS A 1 296 ? 19.695 -3.676 5.015 1.00 92.06 296 CYS A N 1
ATOM 2439 C CA . CYS A 1 296 ? 20.876 -4.532 5.009 1.00 92.06 296 CYS A CA 1
ATOM 2440 C C . CYS A 1 296 ? 22.151 -3.822 5.507 1.00 92.06 296 CYS A C 1
ATOM 2442 O O . CYS A 1 296 ? 23.171 -4.485 5.721 1.00 92.06 296 CYS A O 1
ATOM 2444 N N . GLU A 1 297 ? 22.147 -2.494 5.644 1.00 89.56 297 GLU A N 1
ATOM 2445 C CA . GLU A 1 297 ? 23.316 -1.724 6.077 1.00 89.56 297 GLU A CA 1
ATOM 2446 C C . GLU A 1 297 ? 23.577 -1.901 7.571 1.00 89.56 297 GLU A C 1
ATOM 2448 O O . GLU A 1 297 ? 22.654 -2.131 8.337 1.00 89.56 297 GLU A O 1
ATOM 2453 N N . GLY A 1 298 ? 24.832 -1.760 7.999 1.00 88.94 298 GLY A N 1
ATOM 2454 C CA . GLY A 1 298 ? 25.200 -1.835 9.416 1.00 88.94 298 GLY A CA 1
ATOM 2455 C C . GLY A 1 298 ? 25.390 -3.258 9.948 1.00 88.94 298 GLY A C 1
ATOM 2456 O O . GLY A 1 298 ? 25.306 -4.248 9.219 1.00 88.94 298 GLY A O 1
ATOM 2457 N N . GLU A 1 299 ? 25.697 -3.363 11.238 1.00 92.12 299 GLU A N 1
ATOM 2458 C CA . GLU A 1 299 ? 25.949 -4.636 11.922 1.00 92.12 299 GLU A CA 1
ATOM 2459 C C . GLU A 1 299 ? 24.643 -5.354 12.282 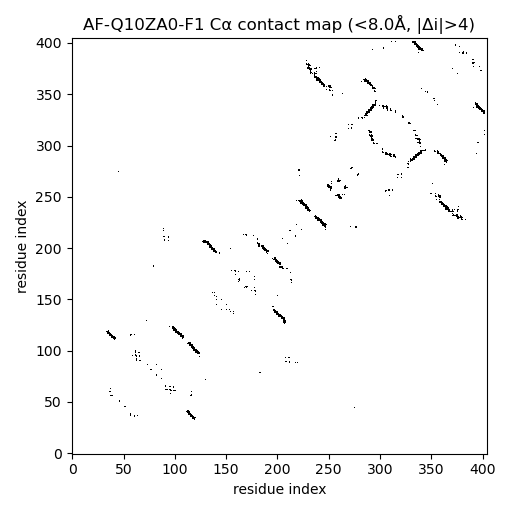1.00 92.12 299 GLU A C 1
ATOM 2461 O O . GLU A 1 299 ? 23.658 -4.723 12.660 1.00 92.12 299 GLU A O 1
ATOM 2466 N N . GLU A 1 300 ? 24.632 -6.690 12.204 1.00 92.62 300 GLU A N 1
ATOM 2467 C CA . GLU A 1 300 ? 23.419 -7.502 12.410 1.00 92.62 300 GLU A CA 1
ATOM 2468 C C . GLU A 1 300 ? 22.746 -7.243 13.761 1.00 92.62 300 GLU A C 1
ATOM 2470 O O . GLU A 1 300 ? 21.541 -7.003 13.812 1.00 92.62 300 GLU A O 1
ATOM 2475 N N . ILE A 1 301 ? 23.526 -7.234 14.844 1.00 94.56 301 ILE A N 1
ATOM 2476 C CA . ILE A 1 301 ? 23.011 -7.003 16.200 1.00 94.56 301 ILE A CA 1
ATOM 2477 C C . ILE A 1 301 ? 22.355 -5.618 16.291 1.00 94.56 301 ILE A C 1
ATOM 2479 O O . ILE A 1 301 ? 21.223 -5.500 16.756 1.00 94.56 301 ILE A O 1
ATOM 2483 N N . THR A 1 302 ? 23.031 -4.584 15.787 1.00 95.19 302 THR A N 1
ATOM 2484 C CA . THR A 1 302 ? 22.550 -3.197 15.830 1.00 95.19 302 THR A CA 1
ATOM 2485 C C . THR A 1 302 ? 21.280 -3.004 15.005 1.00 95.19 302 THR A C 1
ATOM 2487 O O . THR A 1 302 ? 20.341 -2.355 15.463 1.00 95.19 302 THR A O 1
ATOM 2490 N N . GLU A 1 303 ? 21.204 -3.587 13.810 1.00 95.88 303 GLU A N 1
ATOM 2491 C CA . GLU A 1 303 ? 20.008 -3.487 12.970 1.00 95.88 303 GLU A CA 1
ATOM 2492 C C . GLU A 1 303 ? 18.827 -4.292 13.515 1.00 95.88 303 GLU A C 1
ATOM 2494 O O . GLU A 1 303 ? 17.681 -3.850 13.414 1.00 95.88 303 GLU A O 1
ATOM 2499 N N . ASN A 1 304 ? 19.077 -5.446 14.137 1.00 96.12 304 ASN A N 1
ATOM 2500 C CA . ASN A 1 304 ? 18.025 -6.218 14.795 1.00 96.12 304 ASN A CA 1
ATOM 2501 C C . ASN A 1 304 ? 17.447 -5.458 15.999 1.00 96.12 304 ASN A C 1
ATOM 2503 O O . ASN A 1 304 ? 16.224 -5.395 16.162 1.00 96.12 304 ASN A O 1
ATOM 2507 N N . GLU A 1 305 ? 18.300 -4.815 16.801 1.00 96.38 305 GLU A N 1
ATOM 2508 C CA . GLU A 1 305 ? 17.868 -3.925 17.884 1.00 96.38 305 GLU A CA 1
ATOM 2509 C C . GLU A 1 305 ? 17.095 -2.715 17.349 1.00 96.38 305 GLU A C 1
ATOM 2511 O O . GLU A 1 305 ? 16.028 -2.386 17.870 1.00 96.38 305 GLU A O 1
ATOM 2516 N N . ARG A 1 306 ? 17.560 -2.099 16.255 1.00 97.12 306 ARG A N 1
ATOM 2517 C CA . ARG A 1 306 ? 16.862 -0.980 15.608 1.00 97.12 306 ARG A CA 1
ATOM 2518 C C . ARG A 1 306 ? 15.483 -1.388 15.097 1.00 97.12 306 ARG A C 1
ATOM 2520 O O . ARG A 1 306 ? 14.510 -0.670 15.319 1.00 97.12 306 ARG A O 1
ATOM 2527 N N . ALA A 1 307 ? 15.368 -2.544 14.444 1.00 97.81 307 ALA A N 1
ATOM 2528 C CA . ALA A 1 307 ? 14.083 -3.086 14.011 1.00 97.81 307 ALA A CA 1
ATOM 2529 C C . ALA A 1 307 ? 13.142 -3.296 15.208 1.00 97.81 307 ALA A C 1
ATOM 2531 O O . ALA A 1 307 ? 11.975 -2.913 15.150 1.00 97.81 307 ALA A O 1
ATOM 2532 N N . TYR A 1 308 ? 13.641 -3.822 16.325 1.00 97.56 308 TYR A N 1
ATOM 2533 C CA . TYR A 1 308 ? 12.847 -3.951 17.544 1.00 97.56 308 TYR A CA 1
ATOM 2534 C C . TYR A 1 308 ? 12.377 -2.589 18.091 1.00 97.56 308 TYR A C 1
ATOM 2536 O O . TYR A 1 308 ? 11.179 -2.413 18.331 1.00 97.56 308 TYR A O 1
ATOM 2544 N N . SER A 1 309 ? 13.270 -1.602 18.217 1.00 97.75 309 SER A N 1
ATOM 2545 C CA . SER A 1 309 ? 12.918 -0.245 18.666 1.00 97.75 309 SER A CA 1
ATOM 2546 C C . SER A 1 309 ? 11.859 0.409 17.774 1.00 97.75 309 SER A C 1
ATOM 2548 O O . SER A 1 309 ? 10.899 0.992 18.280 1.00 97.75 309 SER A O 1
ATOM 2550 N N . ARG A 1 310 ? 11.959 0.229 16.452 1.00 97.69 310 ARG A N 1
ATOM 2551 C CA . ARG A 1 310 ? 10.960 0.685 15.471 1.00 97.69 310 ARG A CA 1
ATOM 2552 C C . ARG A 1 310 ? 9.585 0.062 15.708 1.00 97.69 310 ARG A C 1
ATOM 2554 O O . ARG A 1 310 ? 8.582 0.774 15.738 1.00 97.69 310 ARG A O 1
ATOM 2561 N N . ALA A 1 311 ? 9.524 -1.252 15.942 1.00 97.62 311 ALA A N 1
ATOM 2562 C CA . ALA A 1 311 ? 8.270 -1.935 16.270 1.00 97.62 311 ALA A CA 1
ATOM 2563 C C . ALA A 1 311 ? 7.627 -1.351 17.542 1.00 97.62 311 ALA A C 1
ATOM 2565 O O . ALA A 1 311 ? 6.418 -1.115 17.586 1.00 97.62 311 ALA A O 1
ATOM 2566 N N . VAL A 1 312 ? 8.445 -1.081 18.564 1.00 96.62 312 VAL A N 1
ATOM 2567 C CA . VAL A 1 312 ? 8.013 -0.492 19.838 1.00 96.62 312 VAL A CA 1
ATOM 2568 C C . VAL A 1 312 ? 7.534 0.951 19.668 1.00 96.62 312 VAL A C 1
ATOM 2570 O O . VAL A 1 312 ? 6.508 1.323 20.237 1.00 96.62 312 VAL A O 1
ATOM 2573 N N . ASN A 1 313 ? 8.242 1.778 18.901 1.00 96.06 313 ASN A N 1
ATOM 2574 C CA . ASN A 1 313 ? 7.857 3.173 18.686 1.00 96.06 313 ASN A CA 1
ATOM 2575 C C . ASN A 1 313 ? 6.574 3.284 17.856 1.00 96.06 313 ASN A C 1
ATOM 2577 O O . ASN A 1 313 ? 5.671 4.023 18.243 1.00 96.06 313 ASN A O 1
ATOM 2581 N N . LEU A 1 314 ? 6.420 2.458 16.817 1.00 94.69 314 LEU A N 1
ATOM 2582 C CA . LEU A 1 314 ? 5.169 2.369 16.064 1.00 94.69 314 LEU A CA 1
ATOM 2583 C C . LEU A 1 314 ? 3.994 1.931 16.949 1.00 94.69 314 LEU A C 1
ATOM 2585 O O . LEU A 1 314 ? 2.912 2.506 16.868 1.00 94.69 314 LEU A O 1
ATOM 2589 N N . ASP A 1 315 ? 4.212 0.966 17.847 1.00 93.44 315 ASP A N 1
ATOM 2590 C CA . ASP A 1 315 ? 3.203 0.548 18.823 1.00 93.44 315 ASP A CA 1
ATOM 2591 C C . ASP A 1 315 ? 2.795 1.683 19.774 1.00 93.44 315 ASP A C 1
ATOM 2593 O O . ASP A 1 315 ? 1.611 1.810 20.096 1.00 93.44 315 ASP A O 1
ATOM 2597 N N . LYS A 1 316 ? 3.740 2.530 20.204 1.00 91.94 316 LYS A N 1
ATOM 2598 C CA . LYS A 1 316 ? 3.446 3.714 21.031 1.00 91.94 316 LYS A CA 1
ATOM 2599 C C . LYS A 1 316 ? 2.613 4.742 20.268 1.00 91.94 316 LYS A C 1
ATOM 2601 O O . LYS A 1 316 ? 1.613 5.202 20.815 1.00 91.94 316 LYS A O 1
ATOM 2606 N N . TRP A 1 317 ? 2.990 5.070 19.032 1.00 91.00 317 TRP A N 1
ATOM 2607 C CA . TRP A 1 317 ? 2.245 6.020 18.197 1.00 91.00 317 TRP A CA 1
ATOM 2608 C C . TRP A 1 317 ? 0.828 5.526 17.930 1.00 91.00 317 TRP A C 1
ATOM 2610 O O . TRP A 1 317 ? -0.141 6.251 18.147 1.00 91.00 317 TRP A O 1
ATOM 2620 N N . LEU A 1 318 ? 0.689 4.246 17.575 1.00 87.25 318 LEU A N 1
ATOM 2621 C CA . LEU A 1 318 ? -0.618 3.626 17.414 1.00 87.25 318 LEU A CA 1
ATOM 2622 C C . LEU A 1 318 ? -1.410 3.656 18.716 1.00 87.25 318 LEU A C 1
ATOM 2624 O O . LEU A 1 318 ? -2.580 4.000 18.686 1.00 87.25 318 LEU A O 1
ATOM 2628 N N . LYS A 1 319 ? -0.808 3.366 19.875 1.00 86.69 319 LYS A N 1
ATOM 2629 C CA . LYS A 1 319 ? -1.519 3.438 21.162 1.00 86.69 319 LYS A CA 1
ATOM 2630 C C . LYS A 1 319 ? -2.181 4.792 21.385 1.00 86.69 319 LYS A C 1
ATOM 2632 O O . LYS A 1 319 ? -3.335 4.821 21.796 1.00 86.69 319 LYS A O 1
ATOM 2637 N N . GLN A 1 320 ? -1.439 5.873 21.156 1.00 84.94 320 GLN A N 1
ATOM 2638 C CA . GLN A 1 320 ? -1.921 7.235 21.381 1.00 84.94 320 GLN A CA 1
ATOM 2639 C C . GLN A 1 320 ? -3.157 7.507 20.522 1.00 84.94 320 GLN A C 1
ATOM 2641 O O . GLN A 1 320 ? -4.187 7.920 21.037 1.00 84.94 320 GLN A O 1
ATOM 2646 N N . ILE A 1 321 ? -3.096 7.128 19.250 1.00 78.19 321 ILE A N 1
ATOM 2647 C CA . ILE A 1 321 ? -4.175 7.359 18.287 1.00 78.19 321 ILE A CA 1
ATOM 2648 C C . ILE A 1 321 ? -5.371 6.433 18.542 1.00 78.19 321 ILE A C 1
ATOM 2650 O O . ILE A 1 321 ? -6.522 6.859 18.539 1.00 78.19 321 ILE A O 1
ATOM 2654 N N . LEU A 1 322 ? -5.122 5.154 18.837 1.00 73.25 322 LEU A N 1
ATOM 2655 C CA . LEU A 1 322 ? -6.164 4.171 19.149 1.00 73.25 322 LEU A CA 1
ATOM 2656 C C . LEU A 1 322 ? -6.935 4.534 20.432 1.00 73.25 322 LEU A C 1
ATOM 2658 O O . LEU A 1 322 ? -8.102 4.176 20.564 1.00 73.25 322 LEU A O 1
ATOM 2662 N N . GLN A 1 323 ? -6.305 5.234 21.383 1.00 73.81 323 GLN A N 1
ATOM 2663 C CA . GLN A 1 323 ? -6.969 5.716 22.599 1.00 73.81 323 GLN A CA 1
ATOM 2664 C C . GLN A 1 323 ? -7.957 6.857 22.328 1.00 73.81 323 GLN A C 1
ATOM 2666 O O . GLN A 1 323 ? -8.939 6.982 23.059 1.00 73.81 323 GLN A O 1
ATOM 2671 N N . GLU A 1 324 ? -7.730 7.649 21.283 1.00 71.19 324 GLU A N 1
ATOM 2672 C CA . GLU A 1 324 ? -8.593 8.771 20.892 1.00 71.19 324 GLU A CA 1
ATOM 2673 C C . GLU A 1 324 ? -9.836 8.313 20.108 1.00 71.19 324 GLU A C 1
ATOM 2675 O O . GLU A 1 324 ? -10.819 9.049 20.003 1.00 71.19 324 GLU A O 1
ATOM 2680 N N . HIS A 1 325 ? -9.843 7.071 19.611 1.00 66.94 325 HIS A N 1
ATOM 2681 C CA . HIS A 1 325 ? -10.921 6.525 18.791 1.00 66.94 325 HIS A CA 1
ATOM 2682 C C . HIS A 1 325 ? -11.562 5.282 19.422 1.00 66.94 325 HIS A C 1
ATOM 2684 O O . HIS A 1 325 ? -11.056 4.167 19.315 1.00 66.94 325 HIS A O 1
ATOM 2690 N N . ASP A 1 326 ? -12.765 5.441 19.985 1.00 63.88 326 ASP A N 1
ATOM 2691 C CA . ASP A 1 326 ? -13.545 4.346 20.590 1.00 63.88 326 ASP A CA 1
ATOM 2692 C C . ASP A 1 326 ? -13.757 3.140 19.653 1.00 63.88 326 ASP A C 1
ATOM 2694 O O . ASP A 1 326 ? -13.794 1.994 20.108 1.00 63.88 326 ASP A O 1
ATOM 2698 N N . ALA A 1 327 ? -13.858 3.389 18.340 1.00 53.34 327 ALA A N 1
ATOM 2699 C CA . ALA A 1 327 ? -14.005 2.366 17.301 1.00 53.34 327 ALA A CA 1
ATOM 2700 C C . ALA A 1 327 ? -12.762 1.473 17.125 1.00 53.34 327 ALA A C 1
ATOM 2702 O O . ALA A 1 327 ? -12.841 0.450 16.448 1.00 53.34 327 ALA A O 1
ATOM 2703 N N . LEU A 1 328 ? -11.634 1.857 17.725 1.00 57.84 328 LEU A N 1
ATOM 2704 C CA . LEU A 1 328 ? -10.351 1.174 17.655 1.00 57.84 328 LEU A CA 1
ATOM 2705 C C . LEU A 1 328 ? -9.831 0.777 19.042 1.00 57.84 328 LEU A C 1
ATOM 2707 O O . LEU A 1 328 ? -8.623 0.656 19.242 1.00 57.84 328 LEU A O 1
ATOM 2711 N N . LYS A 1 329 ? -10.727 0.534 20.011 1.00 64.38 329 LYS A N 1
ATOM 2712 C CA . LYS A 1 329 ? -10.379 -0.092 21.299 1.00 64.38 329 LYS A CA 1
ATOM 2713 C C . LYS A 1 329 ? -9.921 -1.538 21.090 1.00 64.38 329 LYS A C 1
ATOM 2715 O O . LYS A 1 329 ? -10.631 -2.506 21.370 1.00 64.38 329 LYS A O 1
ATOM 2720 N N . VAL A 1 330 ? -8.708 -1.671 20.572 1.00 64.62 330 VAL A N 1
ATOM 2721 C CA . VAL A 1 330 ? -8.010 -2.925 20.334 1.00 64.62 330 VAL A CA 1
ATOM 2722 C C . VAL A 1 330 ? -7.739 -3.578 21.683 1.00 64.62 330 VAL A C 1
ATOM 2724 O O . VAL A 1 330 ? -7.183 -2.964 22.592 1.00 64.62 330 VAL A O 1
ATOM 2727 N N . LYS A 1 331 ? -8.122 -4.850 21.823 1.00 69.06 331 LYS A N 1
ATOM 2728 C CA . LYS A 1 331 ? -8.052 -5.553 23.113 1.00 69.06 331 LYS A CA 1
ATOM 2729 C C . LYS A 1 331 ? -6.641 -6.015 23.465 1.00 69.06 331 LYS A C 1
ATOM 2731 O O . LYS A 1 331 ? -6.351 -6.232 24.639 1.00 69.06 331 LYS A O 1
ATOM 2736 N N . LYS A 1 332 ? -5.788 -6.251 22.461 1.00 88.00 332 LYS A N 1
ATOM 2737 C CA . LYS A 1 332 ? -4.409 -6.729 22.640 1.00 88.00 332 LYS A CA 1
ATOM 2738 C C . LYS A 1 332 ? -3.489 -6.145 21.573 1.00 88.00 332 LYS A C 1
ATOM 2740 O O . LYS A 1 332 ? -3.836 -6.135 20.396 1.00 88.00 332 LYS A O 1
ATOM 2745 N N . ARG A 1 333 ? -2.304 -5.709 21.992 1.00 91.56 333 ARG A N 1
ATOM 2746 C CA . ARG A 1 333 ? -1.267 -5.167 21.111 1.00 91.56 333 ARG A CA 1
ATOM 2747 C C . ARG A 1 333 ? -0.015 -6.034 21.168 1.00 91.56 333 ARG A C 1
ATOM 2749 O O . ARG A 1 333 ? 0.316 -6.577 22.227 1.00 91.56 333 ARG A O 1
ATOM 2756 N N . TYR A 1 334 ? 0.655 -6.159 20.036 1.00 95.69 334 TYR A N 1
ATOM 2757 C CA . TYR A 1 334 ? 1.858 -6.957 19.847 1.00 95.69 334 TYR A CA 1
ATOM 2758 C C . TYR A 1 334 ? 2.896 -6.163 19.053 1.00 95.69 334 TYR A C 1
ATOM 2760 O O . TYR A 1 334 ? 2.554 -5.255 18.295 1.00 95.69 334 TYR A O 1
ATOM 2768 N N . THR A 1 335 ? 4.156 -6.543 19.194 1.00 97.50 335 THR A N 1
ATOM 2769 C CA . THR A 1 335 ? 5.266 -6.075 18.366 1.00 97.50 335 THR A CA 1
ATOM 2770 C C . THR A 1 335 ? 5.855 -7.262 17.614 1.00 97.50 335 THR A C 1
ATOM 2772 O O . THR A 1 335 ? 5.963 -8.358 18.159 1.00 97.50 335 THR A O 1
ATOM 2775 N N . LEU A 1 336 ? 6.213 -7.059 16.350 1.00 98.19 336 LEU A N 1
ATOM 2776 C CA . LEU A 1 336 ? 6.933 -8.031 15.533 1.00 98.19 336 LEU A CA 1
ATOM 2777 C C . LEU A 1 336 ? 8.227 -7.387 15.047 1.00 98.19 336 LEU A C 1
ATOM 2779 O O . LEU A 1 336 ? 8.180 -6.424 14.287 1.00 98.19 336 LEU A O 1
ATOM 2783 N N . THR A 1 337 ? 9.376 -7.928 15.441 1.00 97.62 337 THR A N 1
ATOM 2784 C CA . THR A 1 337 ? 10.644 -7.580 14.791 1.00 97.62 337 THR A CA 1
ATOM 2785 C C . THR A 1 337 ? 10.951 -8.591 13.696 1.00 97.62 337 THR A C 1
ATOM 2787 O O . THR A 1 337 ? 10.897 -9.806 13.916 1.00 97.62 337 THR A O 1
ATOM 2790 N N . LEU A 1 338 ? 11.240 -8.067 12.507 1.00 97.38 338 LEU A N 1
ATOM 2791 C CA . LEU A 1 338 ? 11.793 -8.836 11.398 1.00 97.38 338 LEU A CA 1
ATOM 2792 C C . LEU A 1 338 ? 13.321 -8.715 11.335 1.00 97.38 338 LEU A C 1
ATOM 2794 O O . LEU A 1 338 ? 13.976 -9.494 10.658 1.00 97.38 338 LEU A O 1
ATOM 2798 N N . GLY A 1 339 ? 13.923 -7.785 12.073 1.00 96.44 339 GLY A N 1
ATOM 2799 C CA . GLY A 1 339 ? 15.370 -7.603 12.069 1.00 96.44 339 GLY A CA 1
ATOM 2800 C C . GLY A 1 339 ? 15.923 -7.079 10.742 1.00 96.44 339 GLY A C 1
ATOM 2801 O O . GLY A 1 339 ? 15.217 -6.439 9.953 1.00 96.44 339 GLY A O 1
ATOM 2802 N N . LYS A 1 340 ? 17.212 -7.340 10.533 1.00 95.75 340 LYS A N 1
ATOM 2803 C CA . LYS A 1 340 ? 18.028 -6.891 9.406 1.00 95.75 340 LYS A CA 1
ATOM 2804 C C . LYS A 1 340 ? 17.654 -7.590 8.100 1.00 95.75 340 LYS A C 1
ATOM 2806 O O . LYS A 1 340 ? 17.425 -8.797 8.077 1.00 95.75 340 LYS A O 1
ATOM 2811 N N . TYR A 1 341 ? 17.650 -6.860 6.991 1.00 94.38 341 TYR A N 1
ATOM 2812 C CA . TYR A 1 341 ? 17.512 -7.455 5.662 1.00 94.38 341 TYR A CA 1
ATOM 2813 C C . TYR A 1 341 ? 18.779 -8.252 5.283 1.00 94.38 341 TYR A C 1
ATOM 2815 O O . TYR A 1 341 ? 19.897 -7.765 5.431 1.00 94.38 341 TYR A O 1
ATOM 2823 N N . ARG A 1 342 ? 18.610 -9.496 4.820 1.00 89.44 342 ARG A N 1
ATOM 2824 C CA . ARG A 1 342 ? 19.678 -10.507 4.688 1.00 89.44 342 ARG A CA 1
ATOM 2825 C C . ARG A 1 342 ? 20.479 -10.449 3.390 1.00 89.44 342 ARG A C 1
ATOM 2827 O O . ARG A 1 342 ? 21.577 -10.994 3.350 1.00 89.44 342 ARG A O 1
ATOM 2834 N N . GLU A 1 343 ? 19.931 -9.891 2.314 1.00 83.56 343 GLU A N 1
ATOM 2835 C CA . GLU A 1 343 ? 20.663 -9.844 1.040 1.00 83.56 343 GLU A CA 1
ATOM 2836 C C . GLU A 1 343 ? 21.821 -8.842 1.128 1.00 83.56 343 GLU A C 1
ATOM 2838 O O . GLU A 1 343 ? 21.735 -7.849 1.851 1.00 83.56 343 GLU A O 1
ATOM 2843 N N . GLU A 1 344 ? 22.896 -9.091 0.375 1.00 72.44 344 GLU A N 1
ATOM 2844 C CA . GLU A 1 344 ? 24.012 -8.149 0.286 1.00 72.44 344 GLU A CA 1
ATOM 2845 C C . GLU A 1 344 ? 23.515 -6.762 -0.138 1.00 72.44 344 GLU A C 1
ATOM 2847 O O . GLU A 1 344 ? 22.722 -6.634 -1.082 1.00 72.44 344 GLU A O 1
ATOM 2852 N N . CYS A 1 345 ? 24.036 -5.717 0.514 1.00 75.69 345 CYS A N 1
ATOM 2853 C CA . CYS A 1 345 ? 23.840 -4.330 0.097 1.00 75.69 345 CYS A CA 1
ATOM 2854 C C . CYS A 1 345 ? 24.604 -4.034 -1.199 1.00 75.69 345 CYS A C 1
ATOM 2856 O O . CYS A 1 345 ? 25.556 -3.263 -1.235 1.00 75.69 345 CYS A O 1
ATOM 2858 N N . SER A 1 346 ? 24.184 -4.673 -2.286 1.00 65.88 346 SER A N 1
ATOM 2859 C CA . SER A 1 346 ? 24.595 -4.335 -3.649 1.00 65.88 346 SER A CA 1
ATOM 2860 C C . SER A 1 346 ? 24.008 -2.993 -4.102 1.00 65.88 346 SER A C 1
ATOM 2862 O O . SER A 1 346 ? 24.501 -2.381 -5.048 1.00 65.88 346 SER A O 1
ATOM 2864 N N . LEU A 1 347 ? 22.961 -2.529 -3.414 1.00 62.88 347 LEU A N 1
ATOM 2865 C CA . LEU A 1 347 ? 22.392 -1.193 -3.538 1.00 62.88 347 LEU A CA 1
ATOM 2866 C C . LEU A 1 347 ? 23.295 -0.196 -2.804 1.00 62.88 347 LEU A C 1
ATOM 2868 O O . LEU A 1 347 ? 23.644 -0.407 -1.647 1.00 62.88 347 LEU A O 1
ATOM 2872 N N . THR A 1 348 ? 23.686 0.879 -3.486 1.00 59.78 348 THR A N 1
ATOM 2873 C CA . THR A 1 348 ? 24.761 1.776 -3.035 1.00 59.78 348 THR A CA 1
ATOM 2874 C C . THR A 1 348 ? 24.256 3.079 -2.420 1.00 59.78 348 THR A C 1
ATOM 2876 O O . THR A 1 348 ? 25.073 3.924 -2.062 1.00 59.78 348 THR A O 1
ATOM 2879 N N . THR A 1 349 ? 22.937 3.298 -2.342 1.00 72.81 349 THR A N 1
ATOM 2880 C CA . THR A 1 349 ? 22.370 4.517 -1.746 1.00 72.81 349 THR A CA 1
ATOM 2881 C C . THR A 1 349 ? 21.237 4.231 -0.769 1.00 72.81 349 THR A C 1
ATOM 2883 O O . THR A 1 349 ? 20.454 3.298 -0.949 1.00 72.81 349 THR A O 1
ATOM 2886 N N . GLU A 1 350 ? 21.102 5.116 0.217 1.00 76.56 350 GLU A N 1
ATOM 2887 C CA . GLU A 1 350 ? 20.031 5.117 1.217 1.00 76.56 350 GLU A CA 1
ATOM 2888 C C . GLU A 1 350 ? 18.630 5.019 0.588 1.00 76.56 350 GLU A C 1
ATOM 2890 O O . GLU A 1 350 ? 17.774 4.263 1.050 1.00 76.56 350 GLU A O 1
ATOM 2895 N N . GLN A 1 351 ? 18.387 5.760 -0.498 1.00 75.50 351 GLN A N 1
ATOM 2896 C CA . GLN A 1 351 ? 17.096 5.750 -1.189 1.00 75.50 351 GLN A CA 1
ATOM 2897 C C . GLN A 1 351 ? 16.816 4.421 -1.897 1.00 75.50 351 GLN A C 1
ATOM 2899 O O . GLN A 1 351 ? 15.654 4.048 -2.053 1.00 75.50 351 GLN A O 1
ATOM 2904 N N . GLN A 1 352 ? 17.848 3.697 -2.337 1.00 79.19 352 GLN A N 1
ATOM 2905 C CA . GLN A 1 352 ? 17.664 2.393 -2.974 1.00 79.19 352 GLN A CA 1
ATOM 2906 C C . GLN A 1 352 ? 17.271 1.318 -1.954 1.00 79.19 352 GLN A C 1
ATOM 2908 O O . GLN A 1 352 ? 16.454 0.452 -2.265 1.00 79.19 352 GLN A O 1
ATOM 2913 N N . THR A 1 353 ? 17.808 1.383 -0.736 1.00 86.25 353 THR A N 1
ATOM 2914 C CA . THR A 1 353 ? 17.522 0.428 0.347 1.00 86.25 353 THR A CA 1
ATOM 2915 C C . THR A 1 353 ? 16.325 0.821 1.209 1.00 86.25 353 THR A C 1
ATOM 2917 O O . THR A 1 353 ? 15.855 0.003 2.000 1.00 86.25 353 THR A O 1
ATOM 2920 N N . ALA A 1 354 ? 15.765 2.023 1.033 1.00 85.31 354 ALA A N 1
ATOM 2921 C CA . ALA A 1 354 ? 14.592 2.503 1.769 1.00 85.31 354 ALA A CA 1
ATOM 2922 C C . ALA A 1 354 ? 13.421 1.502 1.748 1.00 85.31 354 ALA A C 1
ATOM 2924 O O . ALA A 1 354 ? 12.797 1.261 2.778 1.00 85.31 354 ALA A O 1
ATOM 2925 N N . ILE A 1 355 ? 13.208 0.804 0.624 1.00 82.62 355 ILE A N 1
ATOM 2926 C CA . ILE A 1 355 ? 12.164 -0.228 0.476 1.00 82.62 355 ILE A CA 1
ATOM 2927 C C . ILE A 1 355 ? 12.312 -1.435 1.419 1.00 82.62 355 ILE A C 1
ATOM 2929 O O . ILE A 1 355 ? 11.379 -2.230 1.531 1.00 82.62 355 ILE A O 1
ATOM 2933 N N . GLN A 1 356 ? 13.468 -1.610 2.060 1.00 90.62 356 GLN A N 1
ATOM 2934 C CA . GLN A 1 356 ? 13.711 -2.644 3.069 1.00 90.62 356 GLN A CA 1
ATOM 2935 C C . GLN A 1 356 ? 13.244 -2.184 4.463 1.00 90.62 356 GLN A C 1
ATOM 2937 O O . GLN A 1 356 ? 12.995 -3.016 5.333 1.00 90.62 356 GLN A O 1
ATOM 2942 N N . ARG A 1 357 ? 13.062 -0.871 4.665 1.00 92.25 357 ARG A N 1
ATOM 2943 C CA . ARG A 1 357 ? 12.664 -0.197 5.915 1.00 92.25 357 ARG A CA 1
ATOM 2944 C C . ARG A 1 357 ? 11.185 0.206 5.915 1.00 92.25 357 ARG A C 1
ATOM 2946 O O . ARG A 1 357 ? 10.813 1.278 6.394 1.00 92.25 357 ARG A O 1
ATOM 2953 N N . ARG A 1 358 ? 10.328 -0.652 5.361 1.00 90.94 358 ARG A N 1
ATOM 2954 C CA . ARG A 1 358 ? 8.884 -0.398 5.252 1.00 90.94 358 ARG A CA 1
ATOM 2955 C C . ARG A 1 358 ? 8.225 -0.307 6.623 1.00 90.94 358 ARG A C 1
ATOM 2957 O O . ARG A 1 358 ? 8.542 -1.075 7.535 1.00 90.94 358 ARG A O 1
ATOM 2964 N N . ILE A 1 359 ? 7.231 0.568 6.716 1.00 92.75 359 ILE A N 1
ATOM 2965 C CA . ILE A 1 359 ? 6.331 0.653 7.865 1.00 92.75 359 ILE A CA 1
ATOM 2966 C C . ILE A 1 359 ? 5.153 -0.285 7.602 1.00 92.75 359 ILE A C 1
ATOM 2968 O O . ILE A 1 359 ? 4.482 -0.197 6.567 1.00 92.75 359 ILE A O 1
ATOM 2972 N N . ILE A 1 360 ? 4.935 -1.219 8.524 1.00 92.75 360 ILE A N 1
ATOM 2973 C CA . ILE A 1 360 ? 3.973 -2.308 8.366 1.00 92.75 360 ILE A CA 1
ATOM 2974 C C . ILE A 1 360 ? 3.151 -2.408 9.649 1.00 92.75 360 ILE A C 1
ATOM 2976 O O . ILE A 1 360 ? 3.687 -2.442 10.758 1.00 92.75 360 ILE A O 1
ATOM 2980 N N . ILE A 1 361 ? 1.836 -2.478 9.483 1.00 91.88 361 ILE A N 1
ATOM 2981 C CA . ILE A 1 361 ? 0.878 -2.647 10.568 1.00 91.88 361 ILE A CA 1
ATOM 2982 C C . ILE A 1 361 ? 0.008 -3.842 10.216 1.00 91.88 361 ILE A C 1
ATOM 2984 O O . ILE A 1 361 ? -0.567 -3.915 9.130 1.00 91.88 361 ILE A O 1
ATOM 2988 N N . ILE A 1 362 ? -0.080 -4.802 11.126 1.00 92.50 362 ILE A N 1
ATOM 2989 C CA . ILE A 1 362 ? -0.861 -6.017 10.920 1.00 92.50 362 ILE A CA 1
ATOM 2990 C C . ILE A 1 362 ? -1.966 -6.056 11.960 1.00 92.50 362 ILE A C 1
ATOM 2992 O O . ILE A 1 362 ? -1.765 -5.690 13.112 1.00 92.50 362 ILE A O 1
ATOM 2996 N N . SER A 1 363 ? -3.143 -6.521 11.573 1.00 89.31 363 SER A N 1
ATOM 2997 C CA . SER A 1 363 ? -4.228 -6.760 12.510 1.00 89.31 363 SER A CA 1
ATOM 2998 C C . SER A 1 363 ? -4.777 -8.168 12.431 1.00 89.31 363 SER A C 1
ATOM 3000 O O . SER A 1 363 ? -4.835 -8.777 11.363 1.00 89.31 363 SER A O 1
ATOM 3002 N N . THR A 1 364 ? -5.204 -8.689 13.579 1.00 91.25 364 THR A N 1
ATOM 3003 C CA . THR A 1 364 ? -5.865 -9.992 13.670 1.00 91.25 364 THR A CA 1
ATOM 3004 C C . THR A 1 364 ? -7.370 -9.800 13.496 1.00 91.25 364 THR A C 1
ATOM 3006 O O . THR A 1 364 ? -8.045 -9.233 14.362 1.00 91.25 364 THR A O 1
ATOM 3009 N N . ILE A 1 365 ? -7.904 -10.308 12.385 1.00 85.94 365 ILE A N 1
ATOM 3010 C CA . ILE A 1 365 ? -9.345 -10.309 12.084 1.00 85.94 365 ILE A CA 1
ATOM 3011 C C . ILE A 1 365 ? -10.027 -11.441 12.855 1.00 85.94 365 ILE A C 1
ATOM 3013 O O . ILE A 1 365 ? -11.091 -11.278 13.442 1.00 85.94 365 ILE A O 1
ATOM 3017 N N . TYR A 1 366 ? -9.405 -12.617 12.834 1.00 87.12 366 TYR A N 1
ATOM 3018 C CA . TYR A 1 366 ? -9.944 -13.838 13.416 1.00 87.12 366 TYR A CA 1
ATOM 3019 C C . TYR A 1 366 ? -8.798 -14.758 13.810 1.00 87.12 366 TYR A C 1
ATOM 3021 O O . TYR A 1 366 ? -7.785 -14.815 13.113 1.00 87.12 366 TYR A O 1
ATOM 3029 N N . ARG A 1 367 ? -8.977 -15.531 14.879 1.00 92.81 367 ARG A N 1
ATOM 3030 C CA . ARG A 1 367 ? -8.091 -16.646 15.191 1.00 92.81 367 ARG A CA 1
ATOM 3031 C C . ARG A 1 367 ? -8.801 -17.733 15.980 1.00 92.81 367 ARG A C 1
ATOM 3033 O O . ARG A 1 367 ? -9.658 -17.429 16.810 1.00 92.81 367 ARG A O 1
ATOM 3040 N N . ASP A 1 368 ? -8.393 -18.973 15.758 1.00 93.19 368 ASP A N 1
ATOM 3041 C CA . ASP A 1 368 ? -8.848 -20.109 16.547 1.00 93.19 368 ASP A CA 1
ATOM 3042 C C . ASP A 1 368 ? -8.372 -20.006 18.001 1.00 93.19 368 ASP A C 1
ATOM 3044 O O . ASP A 1 368 ? -7.370 -19.362 18.335 1.00 93.19 368 ASP A O 1
ATOM 3048 N N . LYS A 1 369 ? -9.092 -20.686 18.896 1.00 93.44 369 LYS A N 1
ATOM 3049 C CA . LYS A 1 369 ? -8.708 -20.777 20.304 1.00 93.44 369 LYS A CA 1
ATOM 3050 C C . LYS A 1 369 ? -7.366 -21.511 20.440 1.00 93.44 369 LYS A C 1
ATOM 3052 O O . LYS A 1 369 ? -7.179 -22.596 19.890 1.00 93.44 369 LYS A O 1
ATOM 3057 N N . ASP A 1 370 ? -6.449 -20.930 21.209 1.00 93.62 370 ASP A N 1
ATOM 3058 C CA . ASP A 1 370 ? -5.094 -21.440 21.472 1.00 93.62 370 ASP A CA 1
ATOM 3059 C C . ASP A 1 370 ? -4.253 -21.691 20.202 1.00 93.62 370 ASP A C 1
ATOM 3061 O O . ASP A 1 370 ? -3.467 -22.640 20.172 1.00 93.62 370 ASP A O 1
ATOM 3065 N N . VAL A 1 371 ? -4.445 -20.891 19.142 1.00 96.44 371 VAL A N 1
ATOM 3066 C CA . VAL A 1 371 ? -3.515 -20.856 17.999 1.00 96.44 371 VAL A CA 1
ATOM 3067 C C . VAL A 1 371 ? -2.167 -20.272 18.430 1.00 96.44 371 VAL A C 1
ATOM 3069 O O . VAL A 1 371 ? -2.123 -19.299 19.193 1.00 96.44 371 VAL A O 1
ATOM 3072 N N . ASN A 1 372 ? -1.062 -20.816 17.917 1.00 97.56 372 ASN A N 1
ATOM 3073 C CA . ASN A 1 372 ? 0.223 -20.127 17.988 1.00 97.56 372 ASN A CA 1
ATOM 3074 C C . ASN A 1 372 ? 0.243 -18.981 16.964 1.00 97.56 372 ASN A C 1
ATOM 3076 O O . ASN A 1 372 ? 0.436 -19.190 15.766 1.00 97.56 372 ASN A O 1
ATOM 3080 N N . LEU A 1 373 ? 0.034 -17.753 17.449 1.00 96.06 373 LEU A N 1
ATOM 3081 C CA . LEU A 1 373 ? -0.077 -16.566 16.600 1.00 96.06 373 LEU A CA 1
ATOM 3082 C C . LEU A 1 373 ? 1.192 -16.307 15.775 1.00 96.06 373 LEU A C 1
ATOM 3084 O O . LEU A 1 373 ? 1.078 -15.894 14.625 1.00 96.06 373 LEU A O 1
ATOM 3088 N N . SER A 1 374 ? 2.375 -16.563 16.346 1.00 97.25 374 SER A N 1
ATOM 3089 C CA . SER A 1 374 ? 3.656 -16.347 15.664 1.00 97.25 374 SER A CA 1
ATOM 3090 C C . SER A 1 374 ? 3.811 -17.304 14.482 1.00 97.25 374 SER A C 1
ATOM 3092 O O . SER A 1 374 ? 4.051 -16.870 13.358 1.00 97.25 374 SER A O 1
ATOM 3094 N N . GLU A 1 375 ? 3.566 -18.600 14.703 1.00 97.94 375 GLU A N 1
ATOM 3095 C CA . GLU A 1 375 ? 3.631 -19.617 13.645 1.00 97.94 375 GLU A CA 1
ATOM 3096 C C . GLU A 1 375 ? 2.612 -19.347 12.534 1.00 97.94 375 GLU A C 1
ATOM 3098 O O . GLU A 1 375 ? 2.964 -19.357 11.353 1.00 97.94 375 GLU A O 1
ATOM 3103 N N . ALA A 1 376 ? 1.361 -19.052 12.905 1.00 97.44 376 ALA A N 1
ATOM 3104 C CA . ALA A 1 376 ? 0.310 -18.763 11.939 1.00 97.44 376 ALA A CA 1
ATOM 3105 C C . ALA A 1 376 ? 0.605 -17.492 11.129 1.00 97.44 37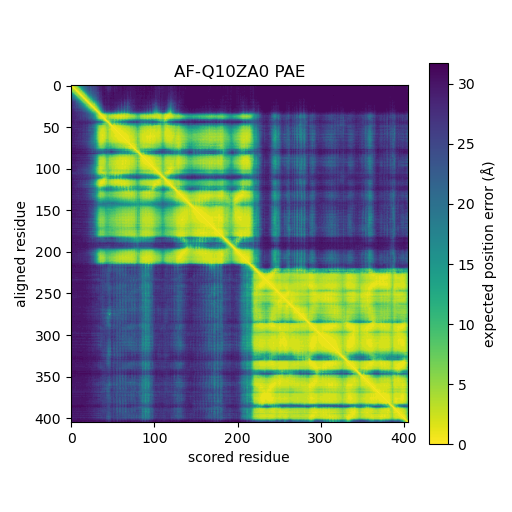6 ALA A C 1
ATOM 3107 O O . ALA A 1 376 ? 0.365 -17.468 9.923 1.00 97.44 376 ALA A O 1
ATOM 3108 N N . LEU A 1 377 ? 1.149 -16.442 11.755 1.00 96.12 377 LEU A N 1
ATOM 3109 C CA . LEU A 1 377 ? 1.517 -15.217 11.047 1.00 96.12 377 LEU A CA 1
ATOM 3110 C C . LEU A 1 377 ? 2.698 -15.446 10.098 1.00 96.12 377 LEU A C 1
ATOM 3112 O O . LEU A 1 377 ? 2.627 -15.028 8.942 1.00 96.12 377 LEU A O 1
ATOM 3116 N N . TYR A 1 378 ? 3.741 -16.149 10.546 1.00 95.69 378 TYR A N 1
ATOM 3117 C CA . TYR A 1 378 ? 4.881 -16.499 9.696 1.00 95.69 378 TYR A CA 1
ATOM 3118 C C . TYR A 1 378 ? 4.427 -17.306 8.477 1.00 95.69 378 TYR A C 1
ATOM 3120 O O . TYR A 1 378 ? 4.756 -16.960 7.343 1.00 95.69 378 TYR A O 1
ATOM 3128 N N . ASN A 1 379 ? 3.591 -18.328 8.692 1.00 94.56 379 ASN A N 1
ATOM 3129 C CA . ASN A 1 379 ? 2.993 -19.120 7.621 1.00 94.56 379 ASN A CA 1
ATOM 3130 C C . ASN A 1 379 ? 2.196 -18.247 6.635 1.00 94.56 379 ASN A C 1
ATOM 3132 O O . ASN A 1 379 ? 2.364 -18.386 5.422 1.00 94.56 379 ASN A O 1
ATOM 3136 N N . ALA A 1 380 ? 1.371 -17.324 7.140 1.00 90.94 380 ALA A N 1
ATOM 3137 C CA . ALA A 1 380 ? 0.577 -16.422 6.308 1.00 90.94 380 ALA A CA 1
ATOM 3138 C C . ALA A 1 380 ? 1.454 -15.501 5.444 1.00 90.94 380 ALA A C 1
ATOM 3140 O O . ALA A 1 380 ? 1.180 -15.326 4.257 1.00 90.94 380 ALA A O 1
ATOM 3141 N N . MET A 1 381 ? 2.499 -14.913 6.034 1.00 88.38 381 MET A N 1
ATOM 3142 C CA . MET A 1 381 ? 3.397 -13.973 5.356 1.00 88.38 381 MET A CA 1
ATOM 3143 C C . MET A 1 381 ? 4.312 -14.678 4.352 1.00 88.38 381 MET A C 1
ATOM 3145 O O . MET A 1 381 ? 4.496 -14.177 3.247 1.00 88.38 381 MET A O 1
ATOM 3149 N N . LYS A 1 382 ? 4.813 -15.870 4.689 1.00 88.19 382 LYS A N 1
ATOM 3150 C CA . LYS A 1 382 ? 5.622 -16.697 3.788 1.00 88.19 382 LYS A CA 1
ATOM 3151 C C . LYS A 1 382 ? 4.831 -17.144 2.560 1.00 88.19 382 LYS A C 1
ATOM 3153 O O . LYS A 1 382 ? 5.263 -16.944 1.432 1.00 88.19 382 LYS A O 1
ATOM 3158 N N . ASN A 1 383 ? 3.628 -17.685 2.757 1.00 80.25 383 ASN A N 1
ATOM 3159 C CA . ASN A 1 383 ? 2.782 -18.145 1.647 1.00 80.25 383 ASN A CA 1
ATOM 3160 C C . ASN A 1 383 ? 2.197 -16.992 0.816 1.00 80.25 383 ASN A C 1
ATOM 3162 O O . ASN A 1 383 ? 1.624 -17.215 -0.251 1.00 80.25 383 ASN A O 1
ATOM 3166 N N . TRP A 1 384 ? 2.320 -15.755 1.300 1.00 70.06 384 TRP A N 1
ATOM 3167 C CA . TRP A 1 384 ? 1.930 -14.567 0.558 1.00 70.06 384 TRP A CA 1
ATOM 3168 C C . TRP A 1 384 ? 2.977 -14.138 -0.487 1.00 70.06 384 TRP A C 1
ATOM 3170 O O . TRP A 1 384 ? 2.602 -13.395 -1.395 1.00 70.06 384 TRP A O 1
ATOM 3180 N N . ALA A 1 385 ? 4.227 -14.620 -0.419 1.00 53.31 385 ALA A N 1
ATOM 3181 C CA . ALA A 1 385 ? 5.362 -14.206 -1.256 1.00 53.31 385 ALA A CA 1
ATOM 3182 C C . ALA A 1 385 ? 5.056 -14.219 -2.772 1.00 53.31 385 ALA A C 1
ATOM 3184 O O . ALA A 1 385 ? 5.257 -15.199 -3.484 1.00 53.31 385 ALA A O 1
ATOM 3185 N N . ASN A 1 386 ? 4.496 -13.115 -3.268 1.00 46.34 386 ASN A N 1
ATOM 3186 C CA . ASN A 1 386 ? 4.208 -12.869 -4.684 1.00 46.34 386 ASN A CA 1
ATOM 3187 C C . ASN A 1 386 ? 4.028 -11.364 -4.990 1.00 46.34 386 ASN A C 1
ATOM 3189 O O . ASN A 1 386 ? 3.565 -10.985 -6.063 1.00 46.34 386 ASN A O 1
ATOM 3193 N N . PHE A 1 387 ? 4.366 -10.499 -4.028 1.00 46.16 387 PHE A N 1
ATOM 3194 C CA . PHE A 1 387 ? 4.360 -9.034 -4.117 1.00 46.16 387 PHE A CA 1
ATOM 3195 C C . PHE A 1 387 ? 5.622 -8.486 -3.428 1.00 46.16 387 PHE A C 1
ATOM 3197 O O . PHE A 1 387 ? 6.356 -9.261 -2.829 1.00 46.16 387 PHE A O 1
ATOM 3204 N N . SER A 1 388 ? 5.887 -7.181 -3.547 1.00 57.12 388 SER A N 1
ATOM 3205 C CA . SER A 1 388 ? 7.110 -6.426 -3.181 1.00 57.12 388 SER A CA 1
ATOM 3206 C C . SER A 1 388 ? 7.626 -6.535 -1.732 1.00 57.12 388 SER A C 1
ATOM 3208 O O . SER A 1 388 ? 8.487 -5.754 -1.332 1.00 57.12 388 SER A O 1
ATOM 3210 N N . PHE A 1 389 ? 7.121 -7.482 -0.947 1.00 73.94 389 PHE A N 1
ATOM 3211 C CA . PHE A 1 389 ? 7.534 -7.760 0.414 1.00 73.94 389 PHE A CA 1
ATOM 3212 C C . PHE A 1 389 ? 7.674 -9.273 0.619 1.00 73.94 389 PHE A C 1
ATOM 3214 O O . PHE A 1 389 ? 6.714 -10.022 0.436 1.00 73.94 389 PHE A O 1
ATOM 3221 N N . ASP A 1 390 ? 8.869 -9.705 1.010 1.00 85.56 390 ASP A N 1
ATOM 3222 C CA . ASP A 1 390 ? 9.208 -11.100 1.276 1.00 85.56 390 ASP A CA 1
ATOM 3223 C C . ASP A 1 390 ? 9.789 -11.205 2.687 1.00 85.56 390 ASP A C 1
ATOM 3225 O O . ASP A 1 390 ? 10.844 -10.644 2.983 1.00 85.56 390 ASP A O 1
ATOM 3229 N N . VAL A 1 391 ? 9.069 -11.903 3.566 1.00 89.69 391 VAL A N 1
ATOM 3230 C CA . VAL A 1 391 ? 9.448 -12.056 4.975 1.00 89.69 391 VAL A CA 1
ATOM 3231 C C . VAL A 1 391 ? 10.711 -12.903 5.144 1.00 89.69 391 VAL A C 1
ATOM 3233 O O . VAL A 1 391 ? 11.433 -12.724 6.119 1.00 89.69 391 VAL A O 1
ATOM 3236 N N . GLU A 1 392 ? 11.021 -13.800 4.204 1.00 91.19 392 GLU A N 1
ATOM 3237 C CA . GLU A 1 392 ? 12.183 -14.693 4.315 1.00 91.19 392 GLU A CA 1
ATOM 3238 C C . GLU A 1 392 ? 13.513 -13.961 4.087 1.00 91.19 392 GLU A C 1
ATOM 3240 O O . GLU A 1 392 ? 14.575 -14.446 4.495 1.00 91.19 392 GLU A O 1
ATOM 3245 N N . LYS A 1 393 ? 13.450 -12.757 3.509 1.00 92.12 393 LYS A N 1
ATOM 3246 C CA . LYS A 1 393 ? 14.601 -11.872 3.312 1.00 92.12 393 LYS A CA 1
ATOM 3247 C C . LYS A 1 393 ? 15.037 -11.130 4.568 1.00 92.12 393 LYS A C 1
ATOM 3249 O O . LYS A 1 393 ? 16.015 -10.395 4.514 1.00 92.12 393 LYS A O 1
ATOM 3254 N N . TYR A 1 394 ? 14.349 -11.314 5.686 1.00 94.62 394 TYR A N 1
ATOM 3255 C CA . TYR A 1 394 ? 14.657 -10.653 6.945 1.00 94.62 394 TYR A CA 1
ATOM 3256 C C . TYR A 1 394 ? 15.264 -11.619 7.974 1.00 94.62 394 TYR A C 1
ATOM 3258 O O . TYR A 1 394 ? 15.029 -12.828 7.943 1.00 94.62 394 TYR A O 1
ATOM 3266 N N . GLY A 1 395 ? 16.104 -11.068 8.852 1.00 93.88 395 GLY A N 1
ATOM 3267 C CA . GLY A 1 395 ? 16.963 -11.760 9.813 1.00 93.88 395 GLY A CA 1
ATOM 3268 C C . GLY A 1 395 ? 16.216 -12.504 10.911 1.00 93.88 395 GLY A C 1
ATOM 3269 O O . GLY A 1 395 ? 16.624 -13.600 11.299 1.00 93.88 395 GLY A O 1
ATOM 3270 N N . GLU A 1 396 ? 15.100 -11.945 11.360 1.00 96.19 396 GLU A N 1
ATOM 3271 C CA . GLU A 1 396 ? 14.336 -12.392 12.515 1.00 96.19 396 GLU A CA 1
ATOM 3272 C C . GLU A 1 396 ? 12.849 -12.593 12.192 1.00 96.19 396 GLU A C 1
ATOM 3274 O O . GLU A 1 396 ? 12.317 -12.161 11.170 1.00 96.19 396 GLU A O 1
ATOM 3279 N N . PHE A 1 397 ? 12.159 -13.257 13.116 1.00 97.06 397 PHE A N 1
ATOM 3280 C CA . PHE A 1 397 ? 10.705 -13.269 13.193 1.00 97.06 397 PHE A CA 1
ATOM 3281 C C . PHE A 1 397 ? 10.306 -13.454 14.659 1.00 97.06 397 PHE A C 1
ATOM 3283 O O . PHE A 1 397 ? 10.038 -14.568 15.117 1.00 97.06 397 PHE A O 1
ATOM 3290 N N . ARG A 1 398 ? 10.344 -12.368 15.437 1.00 97.00 398 ARG A N 1
ATOM 3291 C CA . ARG A 1 398 ? 10.067 -12.413 16.880 1.00 97.00 398 ARG A CA 1
ATOM 3292 C C . ARG A 1 398 ? 8.832 -11.586 17.209 1.00 97.00 398 ARG A C 1
ATOM 3294 O O . ARG A 1 398 ? 8.855 -10.359 17.139 1.00 97.00 398 ARG A O 1
ATOM 3301 N N . LEU A 1 399 ? 7.751 -12.293 17.536 1.00 97.38 399 LEU A N 1
ATOM 3302 C CA . LEU A 1 399 ? 6.466 -11.724 17.929 1.00 97.38 399 LEU A CA 1
ATOM 3303 C C . LEU A 1 399 ? 6.350 -11.690 19.455 1.00 97.38 399 LEU A C 1
ATOM 3305 O O . LEU A 1 399 ? 6.424 -12.730 20.110 1.00 97.38 399 LEU A O 1
ATOM 3309 N N . GLU A 1 400 ? 6.091 -10.515 20.010 1.00 95.56 400 GLU A N 1
ATOM 3310 C CA . GLU A 1 400 ? 5.989 -10.288 21.448 1.00 95.56 400 GLU A CA 1
ATOM 3311 C C . GLU A 1 400 ? 4.697 -9.552 21.789 1.00 95.56 400 GLU A C 1
ATOM 3313 O O . GLU A 1 400 ? 4.164 -8.764 21.007 1.00 95.56 400 GLU A O 1
ATOM 3318 N N . LYS A 1 401 ? 4.153 -9.817 22.977 1.00 93.69 401 LYS A N 1
ATOM 3319 C CA . LYS A 1 401 ? 3.028 -9.035 23.490 1.00 93.69 401 LYS A CA 1
ATOM 3320 C C . LYS A 1 401 ? 3.562 -7.682 23.957 1.00 93.69 401 LYS A C 1
ATOM 3322 O O . LYS A 1 401 ? 4.505 -7.651 24.741 1.00 93.69 401 LYS A O 1
ATOM 3327 N N . SER A 1 402 ? 2.929 -6.586 23.536 1.00 87.12 402 SER A N 1
ATOM 3328 C CA . SER A 1 402 ? 3.336 -5.244 23.966 1.00 87.12 402 SER A CA 1
ATOM 3329 C C . SER A 1 402 ? 3.219 -5.132 25.490 1.00 87.12 402 SER A C 1
ATOM 3331 O O . SER A 1 402 ? 2.172 -5.424 26.076 1.00 87.12 402 SER A O 1
ATOM 3333 N N . SER A 1 403 ? 4.307 -4.714 26.135 1.00 67.88 403 SER A N 1
ATOM 3334 C CA . SER A 1 403 ? 4.478 -4.654 27.593 1.00 67.88 403 SER A CA 1
ATOM 3335 C C . SER A 1 403 ? 3.651 -3.558 28.283 1.00 67.88 403 SER A C 1
ATOM 3337 O O . SER A 1 403 ? 3.653 -3.475 29.505 1.00 67.88 403 SER A O 1
ATOM 3339 N N . ASN A 1 404 ? 2.879 -2.774 27.521 1.00 52.28 404 ASN A N 1
ATOM 3340 C CA . ASN A 1 404 ? 1.967 -1.732 28.012 1.00 52.28 404 ASN A CA 1
ATOM 3341 C C . ASN A 1 404 ? 0.528 -1.897 27.473 1.00 52.28 404 ASN A C 1
ATOM 3343 O O . ASN A 1 404 ? -0.154 -0.889 27.236 1.00 52.28 404 ASN A O 1
ATOM 3347 N N . ALA A 1 405 ? 0.120 -3.130 27.146 1.00 43.31 405 ALA A N 1
ATOM 3348 C CA . ALA A 1 405 ? -1.211 -3.467 26.625 1.00 43.31 405 ALA A CA 1
ATOM 3349 C C . ALA A 1 405 ? -2.311 -3.370 27.686 1.00 43.31 405 ALA A C 1
ATOM 3351 O O . ALA A 1 405 ? -2.129 -3.960 28.775 1.00 43.31 405 ALA A O 1
#

Nearest PDB structures (foldseek):
  5n2c-assembly1_C  TM=6.673E-01  e=1.655E-02  Burkholderia cenocepacia J2315
  4zhw-assembly1_A  TM=5.705E-01  e=7.115E-02  Pseudomonas aeruginosa PAO1
  4rha-assembly2_A  TM=5.839E-01  e=7.526E-02  Salmonella enterica subsp. enterica serovar Typhimurium str. 14028S
  6aeo-assembly2_B  TM=4.309E-01  e=1.852E-02  Escherichia coli O157:H7
  1r1m-assembly1_A  TM=6.355E-01  e=1.315E+0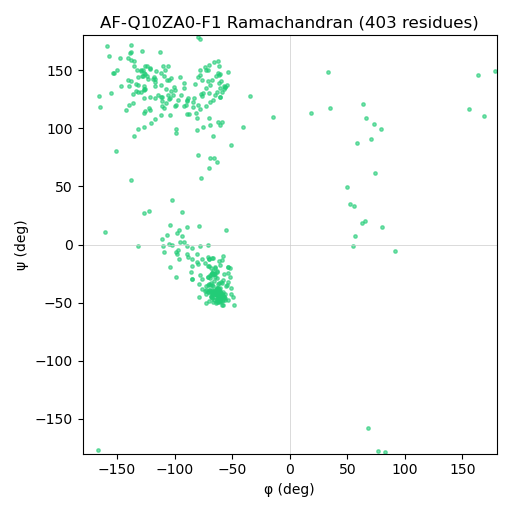0  Neisseria meningitidis

Foldseek 3Di:
DDDDDDDDDDDDDDDDDDDDPVPVVVPDPDPPPPWDKDKDFPVPFDDVDPVSVVVVLLLVSLLVVLCVVCVVLVVVVVVQDVDDPVVSVLLSNVQSVQWDWAPWDWDADPVNGMIMIITDTPGGDDPLLSPKDKDKDKDADPDLPDDPVVLVVRLLVVQQVVVCVVPVLCVVPDSVLSCVQWGPDFDWDPDPDPGPRITMTMTIGRNSSVCCRRPPPNCPAQFVDWDWWKFAFPVRWIWIKTKTWGPLQWFAAPPDLQFIGGVNHTDDCLCVCLDRVNLVSQLLFQEKEWWFFFEQDDDQVSQQVSSQSNQLNSQVSNVVNLVVDPSNPHVFYKYWRLGYFADDCPPDDPSVRRLRRIGMMMGTNDTDPPTPPQRGVLRRQCVVPPDSDHSVRTDDTDMGTRPVD

Secondary structure (DSSP, 8-state):
---------------------TTSSSS--------EEEEEEGGGS--SSHHHHHHHHHHHHHHHHHHHHTHHHHHHHHTTS---HHHHHHHHHHHGGG-EEEEEEEEE-TTSSEEEEEEEEEE---GGGGSPEEEEEEEE-S-TT--HHHHHHHHHHHHHHHHHHH-GGGGGS-HHHHHHTB-S--EEEE-STT-TTEEEEEEEE-HHHHHHHH-TT-S-SSEEEEEEEEEE-TT--EEEEEEEEE-TTEEEPTT-SS-EEETTEEE--HHHHTSHHHHHHHTT-SEEEEEEEE-SSS-HHHHHHHHHHHHHHHHHHHHHHHHH-GGG--SEEEEEEEEEB-S-----SHHHHGGGSB-EEEEEEEE-TT--HHHHHHHHHHHT-SSS--GGGBS--EEEE-TT-

pLDDT: mean 75.85, std 18.56, range [24.31, 98.19]

Solvent-accessible surface area (backbone atoms only — not comparable to full-atom values): 22991 Å² total; per-residue (Å²): 135,84,92,89,79,81,87,83,91,89,80,92,78,81,91,81,86,87,80,89,71,80,74,73,69,70,81,71,65,76,85,68,77,74,62,46,74,40,72,47,57,53,81,80,55,93,55,96,43,72,65,60,44,49,51,50,53,50,53,50,40,28,28,54,50,40,51,65,75,39,47,64,60,50,52,61,52,44,76,72,47,98,68,48,77,67,57,51,52,51,49,30,63,58,42,24,76,43,42,39,76,37,79,76,4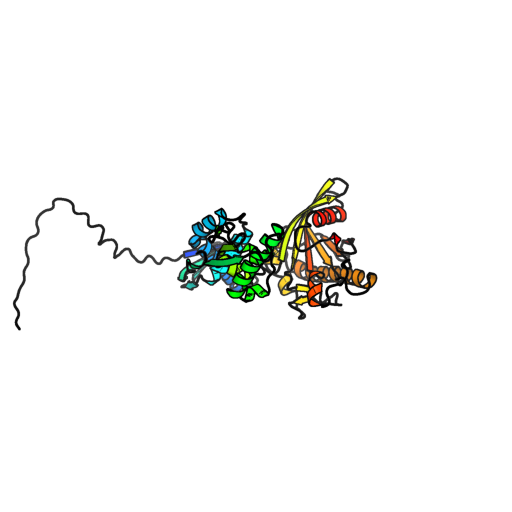2,80,47,67,44,98,79,64,47,37,37,32,41,34,24,32,77,76,40,70,63,65,72,63,40,75,44,66,49,77,46,79,45,81,47,61,61,94,50,95,82,57,53,71,66,56,53,49,51,54,52,48,50,53,52,51,52,52,49,30,70,76,40,61,67,50,71,82,52,55,72,69,63,61,58,65,44,47,48,90,68,70,47,68,52,72,68,55,84,94,40,89,68,27,31,39,46,34,42,32,31,40,47,48,58,48,50,46,72,58,40,89,72,53,58,65,64,75,39,66,40,78,44,81,42,60,17,40,18,99,84,70,31,44,32,31,34,37,42,36,28,42,24,91,53,41,22,47,28,86,102,45,45,85,45,33,17,48,81,86,39,85,45,83,57,63,70,57,69,65,26,70,68,47,50,63,76,45,44,76,35,52,27,41,31,19,38,9,38,16,35,45,67,80,54,65,69,60,22,30,51,39,1,40,45,26,5,51,44,49,39,50,56,47,49,61,50,33,70,77,32,82,69,40,69,53,79,42,42,26,28,29,24,27,12,19,30,66,60,80,68,81,60,89,45,73,79,70,44,35,77,48,14,46,45,36,43,33,28,36,60,44,65,45,88,90,42,51,63,61,49,9,48,51,43,20,48,55,78,54,59,81,58,103,61,58,60,82,48,31,68,41,83,51,70,44,73,42,93,87,103